Protein AF-A0A1W9W8K6-F1 (afdb_monomer_lite)

Sequence (569 aa):
MRILWIDDDYDEQKEQDWFGNIREQHEVQSVTDFEDAYQTISNQLEQYDLIVIDINLYKEGGENELVEPLAKQFGISPKEYLEEGGFHLYLKLLAQGFDTDRIVFLTGNVDTKDDTADMIREMTTAMTTGDNDRYTVLYKALRTKMLPEQQQTFDYLVIKVAKKTQISEFLAQWHQEREASAGKVAEEAEEIETVIKNSQLDDDKQEKMLAFLKECKQPVEPLGNDIHNIYNRFEKRFREARLIPPKAIKKSPVEVANELQKWLRQFCERRDGNKLLYEYLTLRRGILNLVRDMADSRIQITNDFHDLDKNTFLNGIVWLLRDFSLPETKYNDVYFALCDYLSKPYERFGRELDKDEERHFKLPLVRLRNWISHGLIEGSQTHFSAQEACFTFLIAMKSMFNQEMYGQHNELKRLYPQESPRHQDILENLVGMYQHQYRHQYANPLEVIHWKTQKDNNPKKENGEKYQYWKDENYLMHFYAAYLFSATRQINPHDRSGTEQKYPRRVTSDKFNPFIQVCYYHELKDTPFNGIAIQQLRQQLDYEQARRKFDCERRHNLLAKGRDTKPIN

Radius of gyration: 33.43 Å; chains: 1; bounding box: 99×42×109 Å

Structure (mmCIF, N/CA/C/O backbone):
data_AF-A0A1W9W8K6-F1
#
_entry.id   AF-A0A1W9W8K6-F1
#
loop_
_atom_site.group_PDB
_atom_site.id
_atom_site.type_symbol
_atom_site.label_atom_id
_atom_site.label_alt_id
_atom_site.label_comp_id
_atom_site.label_asym_id
_atom_site.label_entity_id
_atom_site.label_seq_id
_atom_site.pdbx_PDB_ins_code
_atom_site.Cartn_x
_atom_site.Cartn_y
_atom_site.Cartn_z
_atom_site.occupancy
_atom_site.B_iso_or_equiv
_atom_site.auth_seq_id
_atom_site.auth_comp_id
_atom_site.auth_asym_id
_atom_site.auth_atom_id
_atom_site.pdbx_PDB_model_num
ATOM 1 N N . MET A 1 1 ? -5.589 8.843 2.986 1.00 88.38 1 MET A N 1
ATOM 2 C CA . MET A 1 1 ? -6.153 7.780 3.834 1.00 88.38 1 MET A CA 1
ATOM 3 C C . MET A 1 1 ? -7.664 7.801 3.753 1.00 88.38 1 MET A C 1
ATOM 5 O O . MET A 1 1 ? -8.208 8.878 3.515 1.00 88.38 1 MET A O 1
ATOM 9 N N . ARG A 1 2 ? -8.295 6.640 3.926 1.00 92.50 2 ARG A N 1
ATOM 10 C CA . ARG A 1 2 ? -9.743 6.464 4.066 1.00 92.50 2 ARG A CA 1
ATOM 11 C C . ARG A 1 2 ? -10.076 5.998 5.473 1.00 92.50 2 ARG A C 1
ATOM 13 O O . ARG A 1 2 ? -9.433 5.074 5.973 1.00 92.50 2 ARG A O 1
ATOM 20 N N . ILE A 1 3 ? -11.048 6.648 6.091 1.00 95.75 3 ILE A N 1
ATOM 21 C CA . ILE A 1 3 ? -11.430 6.426 7.481 1.00 95.75 3 ILE A CA 1
ATOM 22 C C . ILE A 1 3 ? -12.872 5.931 7.501 1.00 95.75 3 ILE A C 1
ATOM 24 O O . ILE A 1 3 ? -13.753 6.627 7.003 1.00 95.75 3 ILE A O 1
ATOM 28 N N . LEU A 1 4 ? -13.108 4.753 8.076 1.00 97.38 4 LEU A N 1
ATOM 29 C CA . LEU A 1 4 ? -14.459 4.296 8.398 1.00 97.38 4 LEU A CA 1
ATOM 30 C C . LEU A 1 4 ? -14.807 4.789 9.800 1.00 97.38 4 LEU A C 1
ATOM 32 O O . LEU A 1 4 ? -14.122 4.435 10.759 1.00 97.38 4 LEU A O 1
ATOM 36 N N . TRP A 1 5 ? -15.847 5.602 9.920 1.00 97.19 5 TRP A N 1
ATOM 37 C CA . TRP A 1 5 ? -16.351 6.090 11.196 1.00 97.19 5 TRP A CA 1
ATOM 38 C C . TRP A 1 5 ? -17.706 5.454 11.496 1.00 97.19 5 TRP A C 1
ATOM 40 O O . TRP A 1 5 ? -18.657 5.629 10.746 1.00 97.19 5 TRP A O 1
ATOM 50 N N . ILE A 1 6 ? -17.782 4.695 12.582 1.00 96.31 6 ILE A N 1
ATOM 51 C CA . ILE A 1 6 ? -18.966 3.944 12.990 1.00 96.31 6 ILE A CA 1
ATOM 52 C C . ILE A 1 6 ? -19.491 4.587 14.269 1.00 96.31 6 ILE A C 1
ATOM 54 O O . ILE A 1 6 ? -18.824 4.508 15.298 1.00 96.31 6 ILE A O 1
ATOM 58 N N . ASP A 1 7 ? -20.629 5.269 14.196 1.00 93.50 7 ASP A N 1
ATOM 59 C CA . ASP A 1 7 ? -21.232 6.005 15.317 1.00 93.50 7 ASP A CA 1
ATOM 60 C C . ASP A 1 7 ? -22.736 6.147 15.055 1.00 93.50 7 ASP A C 1
ATOM 62 O O . ASP A 1 7 ? -23.144 6.611 13.990 1.00 93.50 7 ASP A O 1
ATOM 66 N N . ASP A 1 8 ? -23.555 5.703 16.004 1.00 88.94 8 ASP A N 1
ATOM 67 C CA . ASP A 1 8 ? -25.019 5.656 15.905 1.00 88.94 8 ASP A CA 1
ATOM 68 C C . ASP A 1 8 ? -25.684 7.046 15.963 1.00 88.94 8 ASP A C 1
ATOM 70 O O . ASP A 1 8 ? -26.831 7.223 15.525 1.00 88.94 8 ASP A O 1
ATOM 74 N N . ASP A 1 9 ? -24.930 8.036 16.439 1.00 87.38 9 ASP A N 1
ATOM 75 C CA . ASP A 1 9 ? -25.310 9.431 16.635 1.00 87.38 9 ASP A CA 1
ATOM 76 C C . ASP A 1 9 ? -24.505 10.356 15.702 1.00 87.38 9 ASP A C 1
ATOM 78 O O . ASP A 1 9 ? -23.805 11.277 16.126 1.00 87.38 9 ASP A O 1
ATOM 82 N N . TYR A 1 10 ? -24.523 10.072 14.399 1.00 88.25 10 TYR A N 1
ATOM 83 C CA . TYR A 1 10 ? -23.862 10.919 13.404 1.00 88.25 10 TYR A CA 1
ATOM 84 C C . TYR A 1 10 ? -24.581 12.256 13.207 1.00 88.25 10 TYR A C 1
ATOM 86 O O . TYR A 1 10 ? -25.787 12.304 12.949 1.00 88.25 10 TYR A O 1
ATOM 94 N N . ASP A 1 11 ? -23.794 13.328 13.171 1.00 88.88 11 ASP A N 1
ATOM 95 C CA . ASP A 1 11 ? -24.202 14.617 12.632 1.00 88.88 11 ASP A CA 1
ATOM 96 C C . ASP A 1 11 ? -23.017 15.320 11.932 1.00 88.88 11 ASP A C 1
ATOM 98 O O . ASP A 1 11 ? -21.846 15.101 12.261 1.00 88.88 11 ASP A O 1
ATOM 102 N N . GLU A 1 12 ? -23.311 16.161 10.934 1.00 89.06 12 GLU A N 1
ATOM 103 C CA . GLU A 1 12 ? -22.283 16.827 10.113 1.00 89.06 12 GLU A CA 1
ATOM 104 C C . GLU A 1 12 ? -21.393 17.791 10.918 1.00 89.06 12 GLU A C 1
ATOM 106 O O . GLU A 1 12 ? -20.226 18.006 10.560 1.00 89.06 12 GLU A O 1
ATOM 111 N N . GLN A 1 13 ? -21.931 18.385 11.991 1.00 89.12 13 GLN A N 1
ATOM 112 C CA . GLN A 1 13 ? -21.207 19.323 12.846 1.00 89.12 13 GLN A CA 1
ATOM 113 C C . GLN A 1 13 ? -20.210 18.573 13.735 1.00 89.12 13 GLN A C 1
ATOM 115 O O . GLN A 1 13 ? -19.057 18.980 13.832 1.00 89.12 13 GLN A O 1
ATOM 120 N N . LYS A 1 14 ? -20.606 17.435 14.303 1.00 89.81 14 LYS A N 1
ATOM 121 C CA . LYS A 1 14 ? -19.754 16.504 15.046 1.00 89.81 14 LYS A CA 1
ATOM 122 C C . LYS A 1 14 ? -18.637 15.970 14.169 1.00 89.81 14 LYS A C 1
ATOM 124 O O . LYS A 1 14 ? -17.489 15.967 14.605 1.00 89.81 14 LYS A O 1
ATOM 129 N N . GLU A 1 15 ? -18.919 15.617 12.913 1.00 90.94 15 GLU A N 1
ATOM 130 C CA . GLU A 1 15 ? -17.863 15.258 11.962 1.00 90.94 15 GLU A CA 1
ATOM 131 C C . GLU A 1 15 ? -16.852 16.402 11.783 1.00 90.94 15 GLU A C 1
ATOM 133 O O . GLU A 1 15 ? -15.638 16.191 11.838 1.00 90.94 15 GLU A O 1
ATOM 138 N N . GLN A 1 16 ? -17.346 17.630 11.582 1.00 90.06 16 GLN A N 1
ATOM 139 C CA . GLN A 1 16 ? -16.502 18.815 11.420 1.00 90.06 16 GLN A CA 1
ATOM 140 C C . GLN A 1 16 ? -15.646 19.071 12.663 1.00 90.06 16 GLN A C 1
ATOM 142 O O . GLN A 1 16 ? -14.444 19.304 12.541 1.00 90.06 16 GLN A O 1
ATOM 147 N N . ASP A 1 17 ? -16.246 19.009 13.845 1.00 89.06 17 ASP A N 1
ATOM 148 C CA . ASP A 1 17 ? -15.582 19.317 15.107 1.00 89.06 17 ASP A CA 1
ATOM 149 C C . ASP A 1 17 ? -14.544 18.246 15.464 1.00 89.06 17 ASP A C 1
ATOM 151 O O . ASP A 1 17 ? -13.448 18.557 15.937 1.00 89.06 17 ASP A O 1
ATOM 155 N N . TRP A 1 18 ? -14.859 16.973 15.212 1.00 91.56 18 TRP A N 1
ATOM 156 C CA . TRP A 1 18 ? -14.012 15.852 15.610 1.00 91.56 18 TRP A CA 1
ATOM 157 C C . TRP A 1 18 ? -12.870 15.617 14.627 1.00 91.56 18 TRP A C 1
ATOM 159 O O . TRP A 1 18 ? -11.722 15.484 15.054 1.00 91.56 18 TRP A O 1
ATOM 169 N N . PHE A 1 19 ? -13.141 15.616 13.320 1.00 92.00 19 PHE A N 1
ATOM 170 C CA . PHE A 1 19 ? -12.122 15.347 12.301 1.00 92.00 19 PHE A CA 1
ATOM 171 C C . PHE A 1 19 ? -11.396 16.619 11.838 1.00 92.00 19 PHE A C 1
ATOM 173 O O . PHE A 1 19 ? -10.235 16.543 11.420 1.00 92.00 19 PHE A O 1
ATOM 180 N N . GLY A 1 20 ? -12.022 17.795 11.944 1.00 89.25 20 GLY A N 1
ATOM 181 C CA . GLY A 1 20 ? -11.422 19.074 11.561 1.00 89.25 20 GLY A CA 1
ATOM 182 C C . GLY A 1 20 ? -10.872 19.051 10.133 1.00 89.25 20 GLY A C 1
ATOM 183 O O . GLY A 1 20 ? -11.456 18.455 9.234 1.00 89.25 20 GLY A O 1
ATOM 184 N N . ASN A 1 21 ? -9.685 19.625 9.927 1.00 88.38 21 ASN A N 1
ATOM 185 C CA . ASN A 1 21 ? -9.041 19.696 8.606 1.00 88.38 21 ASN A CA 1
ATOM 186 C C . ASN A 1 21 ? -8.711 18.321 7.992 1.00 88.38 21 ASN A C 1
ATOM 188 O O . ASN A 1 21 ? -8.380 18.242 6.810 1.00 88.38 21 ASN A O 1
ATOM 192 N N . ILE A 1 22 ? -8.761 17.230 8.768 1.00 88.69 22 ILE A N 1
ATOM 193 C CA . ILE A 1 22 ? -8.475 15.890 8.242 1.00 88.69 22 ILE A CA 1
ATOM 194 C C . ILE A 1 22 ? -9.532 15.498 7.215 1.00 88.69 22 ILE A C 1
ATOM 196 O O . ILE A 1 22 ? -9.160 14.966 6.174 1.00 88.69 22 ILE A O 1
ATOM 200 N N . ARG A 1 23 ? -10.809 15.832 7.437 1.00 87.56 23 ARG A N 1
ATOM 201 C CA . ARG A 1 23 ? -11.892 15.515 6.489 1.00 87.56 23 ARG A CA 1
ATOM 202 C C . ARG A 1 23 ? -11.775 16.263 5.156 1.00 87.56 23 ARG A C 1
ATOM 204 O O . ARG A 1 23 ? -12.322 15.839 4.149 1.00 87.56 23 ARG A O 1
ATOM 211 N N . GLU A 1 24 ? -11.056 17.387 5.132 1.00 85.12 24 GLU A N 1
ATOM 212 C CA . GLU A 1 24 ? -10.806 18.148 3.898 1.00 85.12 24 GLU A CA 1
ATOM 213 C C . GLU A 1 24 ? -9.737 17.480 3.021 1.00 85.12 24 GLU A C 1
ATOM 215 O O . GLU A 1 24 ? -9.697 17.672 1.807 1.00 85.12 24 GLU A O 1
ATOM 220 N N . GLN A 1 25 ? -8.846 16.702 3.640 1.00 83.88 25 GLN A N 1
ATOM 221 C CA . GLN A 1 25 ? -7.685 16.084 2.994 1.00 83.88 25 GLN A CA 1
ATOM 222 C C . GLN A 1 25 ? -7.845 14.564 2.817 1.00 83.88 25 GLN A C 1
ATOM 224 O O . GLN A 1 25 ? -7.173 13.951 1.981 1.00 83.88 25 GLN A O 1
ATOM 229 N N . HIS A 1 26 ? -8.722 13.951 3.610 1.00 88.06 26 HIS A N 1
ATOM 230 C CA . HIS A 1 26 ? -8.940 12.515 3.719 1.00 88.06 26 HIS A CA 1
ATOM 231 C C . HIS A 1 26 ? -10.430 12.202 3.656 1.00 88.06 26 HIS A C 1
ATOM 233 O O . HIS A 1 26 ? -11.263 12.986 4.089 1.00 88.06 26 HIS A O 1
ATOM 239 N N . GLU A 1 27 ? -10.752 11.032 3.123 1.00 90.44 27 GLU A N 1
ATOM 240 C CA . GLU A 1 27 ? -12.132 10.578 2.990 1.00 90.44 27 GLU A CA 1
ATOM 241 C C . GLU A 1 27 ? -12.575 9.946 4.311 1.00 90.44 27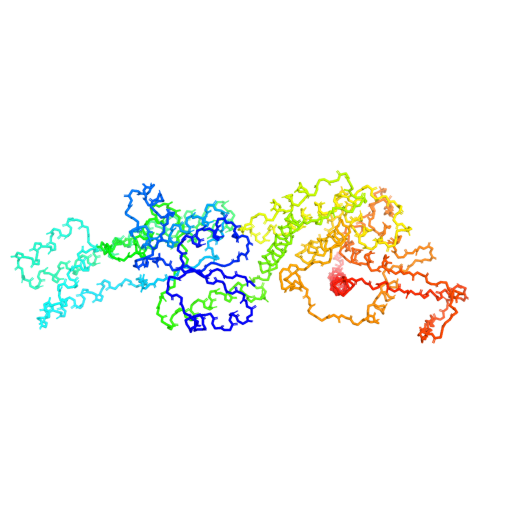 GLU A C 1
ATOM 243 O O . GLU A 1 27 ? -11.945 8.990 4.775 1.00 90.44 27 GLU A O 1
ATOM 248 N N . VAL A 1 28 ? -13.623 10.501 4.918 1.00 94.06 28 VAL A N 1
ATOM 249 C CA . VAL A 1 28 ? -14.294 9.951 6.098 1.00 94.06 28 VAL A CA 1
ATOM 250 C C . VAL A 1 28 ? -15.643 9.424 5.633 1.00 94.06 28 VAL A C 1
ATOM 252 O O . VAL A 1 28 ? -16.447 10.176 5.090 1.00 94.06 28 VAL A O 1
ATOM 255 N N . GLN A 1 29 ? -15.873 8.128 5.806 1.00 94.94 29 GLN A N 1
ATOM 256 C CA . GLN A 1 29 ? -17.155 7.500 5.525 1.00 94.94 29 GLN A CA 1
ATOM 257 C C . GLN A 1 29 ? -17.815 7.147 6.850 1.00 94.94 29 GLN A C 1
ATOM 259 O O . GLN A 1 29 ? -17.289 6.320 7.596 1.00 94.94 29 GLN A O 1
ATOM 264 N N . SER A 1 30 ? -18.948 7.781 7.140 1.00 94.88 30 SER A N 1
ATOM 265 C CA . SER A 1 30 ? -19.737 7.493 8.330 1.00 94.88 30 SER A CA 1
ATOM 266 C C . SER A 1 30 ? -20.734 6.362 8.083 1.00 94.88 30 SER A C 1
ATOM 268 O O . SER A 1 30 ? -21.343 6.259 7.017 1.00 94.88 30 SER A O 1
ATOM 270 N N . VAL A 1 31 ? -20.902 5.504 9.085 1.00 95.06 31 VAL A N 1
ATOM 271 C CA . VAL A 1 31 ? -21.909 4.445 9.129 1.00 95.06 31 VAL A CA 1
ATOM 272 C C . VAL A 1 31 ? -22.593 4.506 10.488 1.00 95.06 31 VAL A C 1
ATOM 274 O O . VAL A 1 31 ? -21.926 4.514 11.520 1.00 95.06 31 VAL A O 1
ATOM 277 N N . THR A 1 32 ? -23.923 4.579 10.477 1.00 92.44 32 THR A N 1
ATOM 278 C CA . THR A 1 32 ? -24.730 4.845 11.686 1.00 92.44 32 THR A CA 1
ATOM 279 C C . THR A 1 32 ? -25.491 3.639 12.204 1.00 92.44 32 THR A C 1
ATOM 281 O O . THR A 1 32 ? -26.097 3.697 13.270 1.00 92.44 32 THR A O 1
ATOM 284 N N . ASP A 1 33 ? -25.465 2.550 11.447 1.00 91.31 33 ASP A N 1
ATOM 285 C CA . ASP A 1 33 ? -26.173 1.325 11.762 1.00 91.31 33 ASP A CA 1
ATOM 286 C C . ASP A 1 33 ? -25.186 0.163 11.919 1.00 91.31 33 ASP A C 1
ATOM 288 O O . ASP A 1 33 ? -24.175 0.071 11.212 1.00 91.31 33 ASP A O 1
ATOM 292 N N . PHE A 1 34 ? -25.460 -0.714 12.885 1.00 92.69 34 PHE A N 1
ATOM 293 C CA . PHE A 1 34 ? -24.588 -1.844 13.185 1.00 92.69 34 PHE A CA 1
ATOM 294 C C . PHE A 1 34 ? -24.519 -2.837 12.021 1.00 92.69 34 PHE A C 1
ATOM 296 O O . PHE A 1 34 ? -23.440 -3.353 11.719 1.00 92.69 34 PHE A O 1
ATOM 303 N N . GLU A 1 35 ? -25.646 -3.137 11.381 1.00 92.31 35 GLU A N 1
ATOM 304 C CA . GLU A 1 35 ? -25.723 -4.101 10.292 1.00 92.31 35 GLU A CA 1
ATOM 305 C C . GLU A 1 35 ? -25.012 -3.569 9.043 1.00 92.31 35 GLU A C 1
ATOM 307 O O . GLU A 1 35 ? -24.180 -4.283 8.472 1.00 92.31 35 GLU A O 1
ATOM 312 N N . ASP A 1 36 ? -25.198 -2.293 8.708 1.00 93.19 36 ASP A N 1
ATOM 313 C CA . ASP A 1 36 ? -24.427 -1.634 7.647 1.00 93.19 36 ASP A CA 1
ATOM 314 C C . ASP A 1 36 ? -22.920 -1.663 7.940 1.00 93.19 36 ASP A C 1
ATOM 316 O O . ASP A 1 36 ? -22.104 -1.959 7.058 1.00 93.19 36 ASP A O 1
ATOM 320 N N . ALA A 1 37 ? -22.524 -1.410 9.190 1.00 95.50 37 ALA A N 1
ATOM 321 C CA . ALA A 1 37 ? -21.127 -1.462 9.606 1.00 95.50 37 ALA A CA 1
ATOM 322 C C . ALA A 1 37 ? -20.562 -2.886 9.504 1.00 95.50 37 ALA A C 1
ATOM 324 O O . ALA A 1 37 ? -19.455 -3.094 8.995 1.00 95.50 37 ALA A O 1
ATOM 325 N N . TYR A 1 38 ? -21.338 -3.885 9.928 1.00 95.06 38 TYR A N 1
ATOM 326 C CA . TYR A 1 38 ? -20.984 -5.297 9.831 1.00 95.06 38 TYR A CA 1
ATOM 327 C C . TYR A 1 38 ? -20.800 -5.734 8.374 1.00 95.06 38 TYR A C 1
ATOM 329 O O . TYR A 1 38 ? -19.828 -6.428 8.051 1.00 95.06 38 TYR A O 1
ATOM 337 N N . GLN A 1 39 ? -21.707 -5.330 7.482 1.00 94.69 39 GLN A N 1
ATOM 338 C CA . GLN A 1 39 ? -21.630 -5.627 6.053 1.00 94.69 39 GLN A CA 1
ATOM 339 C C . GLN A 1 39 ? -20.452 -4.903 5.395 1.00 94.69 39 GLN A C 1
ATOM 341 O O . GLN A 1 39 ? -19.698 -5.524 4.643 1.00 94.69 39 GLN A O 1
ATOM 346 N N . THR A 1 40 ? -20.235 -3.631 5.731 1.00 95.62 40 THR A N 1
ATOM 347 C CA . THR A 1 40 ? -19.101 -2.835 5.244 1.00 95.62 40 THR A CA 1
ATOM 348 C C . THR A 1 40 ? -17.773 -3.487 5.625 1.00 95.62 40 THR A C 1
ATOM 350 O O . THR A 1 40 ? -16.933 -3.733 4.761 1.00 95.62 40 THR A O 1
ATOM 353 N N . ILE A 1 41 ? -17.603 -3.872 6.894 1.00 95.81 41 ILE A N 1
ATOM 354 C CA . ILE A 1 41 ? -16.413 -4.599 7.356 1.00 95.81 41 ILE A CA 1
ATOM 355 C C . ILE A 1 41 ? -16.318 -5.981 6.699 1.00 95.81 41 ILE A C 1
ATOM 357 O O . ILE A 1 41 ? -15.223 -6.465 6.446 1.00 95.81 41 ILE A O 1
ATOM 361 N N . SER A 1 42 ? -17.430 -6.659 6.424 1.00 93.69 42 SER A N 1
ATOM 362 C CA . SER A 1 42 ? -17.387 -7.997 5.818 1.00 93.69 42 SER A CA 1
ATOM 363 C C . SER A 1 42 ? -17.008 -7.980 4.336 1.00 93.69 42 SER A C 1
ATOM 365 O O . SER A 1 42 ? -16.415 -8.947 3.865 1.00 93.69 42 SER A O 1
ATOM 367 N N . ASN A 1 43 ? -17.347 -6.909 3.615 1.00 91.38 43 ASN A N 1
ATOM 368 C CA . ASN A 1 43 ? -17.314 -6.896 2.151 1.00 91.38 43 ASN A CA 1
ATOM 369 C C . ASN A 1 43 ? -16.367 -5.852 1.546 1.00 91.38 43 ASN A C 1
ATOM 371 O O . ASN A 1 43 ? -16.096 -5.919 0.350 1.00 91.38 43 ASN A O 1
ATOM 375 N N . GLN A 1 44 ? -15.948 -4.849 2.320 1.00 91.44 44 GLN A N 1
ATOM 376 C CA . GLN A 1 44 ? -15.238 -3.670 1.812 1.00 91.44 44 GLN A CA 1
ATOM 377 C C . GLN A 1 44 ? -14.102 -3.213 2.736 1.00 91.44 44 GLN A C 1
ATOM 379 O O . GLN A 1 44 ? -13.625 -2.084 2.617 1.00 91.44 44 GLN A O 1
ATOM 384 N N . LEU A 1 45 ? -13.651 -4.055 3.672 1.00 92.69 45 LEU A N 1
ATOM 385 C CA . LEU A 1 45 ? -12.631 -3.673 4.653 1.00 92.69 45 LEU A CA 1
ATOM 386 C C . LEU A 1 45 ? -11.335 -3.183 3.998 1.00 92.69 45 LEU A C 1
ATOM 388 O O . LEU A 1 45 ? -10.672 -2.285 4.511 1.00 92.69 45 LEU A O 1
ATOM 392 N N . GLU A 1 46 ? -10.982 -3.734 2.837 1.00 88.88 46 GLU A N 1
ATOM 393 C CA . GLU A 1 46 ? -9.802 -3.348 2.069 1.00 88.88 46 GLU A CA 1
ATOM 394 C C . GLU A 1 46 ? -9.800 -1.893 1.590 1.00 88.88 46 GLU A C 1
ATOM 396 O O . GLU A 1 46 ? -8.739 -1.381 1.226 1.00 88.88 46 GLU A O 1
ATOM 401 N N . GLN A 1 47 ? -10.957 -1.227 1.613 1.00 89.62 47 GLN A N 1
ATOM 402 C CA . GLN A 1 47 ? -11.092 0.173 1.233 1.00 89.62 47 GLN A CA 1
ATOM 403 C C . GLN A 1 47 ? -10.666 1.142 2.334 1.00 89.62 47 GLN A C 1
ATOM 405 O O . GLN A 1 47 ? -10.436 2.310 2.029 1.00 89.62 47 GLN A O 1
ATOM 410 N N . TYR A 1 48 ? -10.540 0.691 3.580 1.00 93.62 48 TYR A N 1
ATOM 411 C CA . TYR A 1 48 ? -10.289 1.567 4.720 1.00 93.62 48 TYR A CA 1
ATOM 412 C C . TYR A 1 48 ? -8.892 1.355 5.298 1.00 93.62 48 TYR A C 1
ATOM 414 O O . TYR A 1 48 ? -8.378 0.238 5.372 1.00 93.62 48 TYR A O 1
ATOM 422 N N . ASP A 1 49 ? -8.276 2.454 5.725 1.00 93.94 49 ASP A N 1
ATOM 423 C CA . ASP A 1 49 ? -6.956 2.444 6.357 1.00 93.94 49 ASP A CA 1
ATOM 424 C C . ASP A 1 49 ? -7.043 2.520 7.871 1.00 93.94 49 ASP A C 1
ATOM 426 O O . ASP A 1 49 ? -6.163 1.999 8.554 1.00 93.94 49 ASP A O 1
ATOM 430 N N . LEU A 1 50 ? -8.074 3.211 8.361 1.00 95.88 50 LEU A N 1
ATOM 431 C CA . LEU A 1 50 ? -8.288 3.569 9.754 1.00 95.88 50 LEU A CA 1
ATOM 432 C C . LEU A 1 50 ? -9.761 3.354 10.089 1.00 95.88 50 LEU A C 1
ATOM 434 O O . LEU A 1 50 ? -10.627 3.685 9.275 1.00 95.88 50 LEU A O 1
ATOM 438 N N . ILE A 1 51 ? -10.037 2.847 11.288 1.00 97.31 51 ILE A N 1
ATOM 439 C CA . ILE A 1 51 ? -11.401 2.632 11.771 1.00 97.31 51 ILE A CA 1
ATOM 440 C C . ILE A 1 51 ? -11.595 3.383 13.090 1.00 97.31 51 ILE A C 1
ATOM 442 O O . ILE A 1 51 ? -10.811 3.228 14.026 1.00 97.31 51 ILE A O 1
ATOM 446 N N . VAL A 1 52 ? -12.648 4.189 13.163 1.00 96.50 52 VAL A N 1
ATOM 447 C CA . VAL A 1 52 ? -13.094 4.899 14.365 1.00 96.50 52 VAL A CA 1
ATOM 448 C C . VAL A 1 52 ? -14.439 4.306 14.759 1.00 96.50 52 VAL A C 1
ATOM 450 O O . VAL A 1 52 ? -15.359 4.323 13.948 1.00 96.50 52 VAL A O 1
ATOM 453 N N . ILE A 1 53 ? -14.559 3.762 15.968 1.00 95.31 53 ILE A N 1
ATOM 454 C CA . ILE A 1 53 ? -15.740 2.996 16.386 1.00 95.31 53 ILE A CA 1
ATOM 455 C C . ILE A 1 53 ? -16.290 3.558 17.686 1.00 95.31 53 ILE A C 1
ATOM 457 O O . ILE A 1 53 ? -15.572 3.622 18.684 1.00 95.31 53 ILE A O 1
ATOM 461 N N . ASP A 1 54 ? -17.564 3.921 17.702 1.00 92.25 54 ASP A N 1
ATOM 462 C CA . ASP A 1 54 ? -18.294 4.051 18.949 1.00 92.25 54 ASP A CA 1
ATOM 463 C C . ASP A 1 54 ? -18.570 2.679 19.556 1.00 92.25 54 ASP A C 1
ATOM 465 O O . ASP A 1 54 ? -18.970 1.728 18.885 1.00 92.25 54 ASP A O 1
ATOM 469 N N . ILE A 1 55 ? -18.327 2.573 20.854 1.00 86.06 55 ILE A N 1
ATOM 470 C CA . ILE A 1 55 ? -18.465 1.318 21.576 1.00 86.06 55 ILE A CA 1
ATOM 471 C C . ILE A 1 55 ? -19.931 0.894 21.676 1.00 86.06 55 ILE A C 1
ATOM 473 O O . ILE A 1 55 ? -20.239 -0.283 21.473 1.00 86.06 55 ILE A O 1
ATOM 477 N N . ASN A 1 56 ? -20.805 1.843 22.002 1.00 88.62 56 ASN A N 1
ATOM 478 C CA . ASN A 1 56 ? -22.235 1.609 22.112 1.00 88.62 56 ASN A CA 1
ATOM 479 C C . ASN A 1 56 ? -22.885 1.986 20.782 1.00 88.62 56 ASN A C 1
ATOM 481 O O . ASN A 1 56 ? -22.786 3.131 20.378 1.00 88.62 56 ASN A O 1
ATOM 485 N N . LEU A 1 57 ? -23.521 1.029 20.111 1.00 89.31 57 LEU A N 1
ATOM 486 C CA . LEU A 1 57 ? -24.216 1.254 18.839 1.00 89.31 57 LEU A CA 1
ATOM 487 C C . LEU A 1 57 ? -25.724 1.000 18.978 1.00 89.31 57 LEU A C 1
ATOM 489 O O . LEU A 1 57 ? -26.412 0.700 18.001 1.00 89.31 57 LEU A O 1
ATOM 493 N N . TYR A 1 58 ? -26.244 1.032 20.207 1.00 87.12 58 TYR A N 1
ATOM 494 C CA . TYR A 1 58 ? -27.655 0.810 20.469 1.00 87.12 58 TYR A CA 1
ATOM 495 C C . TYR A 1 58 ? -28.492 2.038 20.124 1.00 87.12 58 TYR A C 1
ATOM 497 O O . TYR A 1 58 ? -28.444 3.063 20.800 1.00 87.12 58 TYR A O 1
ATOM 505 N N . LYS A 1 59 ? -29.401 1.844 19.167 1.00 82.94 59 LYS A N 1
ATOM 506 C CA . LYS A 1 59 ? -30.427 2.815 18.801 1.00 82.94 59 LYS A CA 1
ATOM 507 C C . LYS A 1 59 ? -31.819 2.264 19.079 1.00 82.94 59 LYS A C 1
ATOM 509 O O . LYS A 1 59 ? -32.203 1.206 18.578 1.00 82.94 59 LYS A O 1
ATOM 514 N N . GLU A 1 60 ? -32.594 2.986 19.884 1.00 74.75 60 GLU A N 1
ATOM 515 C CA . GLU A 1 60 ? -33.963 2.587 20.209 1.00 74.75 60 GLU A CA 1
ATOM 516 C C . GLU A 1 60 ? -34.841 2.586 18.945 1.00 74.75 60 GLU A C 1
ATOM 518 O O . GLU A 1 60 ? -34.891 3.570 18.208 1.00 74.75 60 GLU A O 1
ATOM 523 N N . GLY A 1 61 ? -35.523 1.465 18.686 1.00 67.56 61 GLY A N 1
ATOM 524 C CA . GLY A 1 61 ? -36.380 1.295 17.508 1.00 67.56 61 GLY A CA 1
ATOM 525 C C . GLY A 1 61 ? -35.650 0.972 16.197 1.00 67.56 61 GLY A C 1
ATOM 526 O O . GLY A 1 61 ? -36.293 0.997 15.152 1.00 67.56 61 GLY A O 1
ATOM 527 N N . GLY A 1 62 ? -34.345 0.671 16.225 1.00 66.19 62 GLY A N 1
ATOM 528 C CA . GLY A 1 62 ? -33.613 0.202 15.044 1.00 66.19 62 GLY A CA 1
ATOM 529 C C . GLY A 1 62 ? -33.974 -1.240 14.671 1.00 66.19 62 GLY A C 1
ATOM 530 O O . GLY A 1 62 ? -33.846 -2.146 15.497 1.00 66.19 62 GLY A O 1
ATOM 531 N N . GLU A 1 63 ? -34.402 -1.466 13.429 1.00 64.19 63 GLU A N 1
ATOM 532 C CA . GLU A 1 63 ? -34.565 -2.811 12.867 1.00 64.19 63 GLU A CA 1
ATOM 533 C C . GLU A 1 63 ? -33.184 -3.366 12.495 1.00 64.19 63 GLU A C 1
ATOM 535 O O . GLU A 1 63 ? -32.483 -2.775 11.685 1.00 64.19 63 GLU A O 1
ATOM 540 N N . ASN A 1 64 ? -3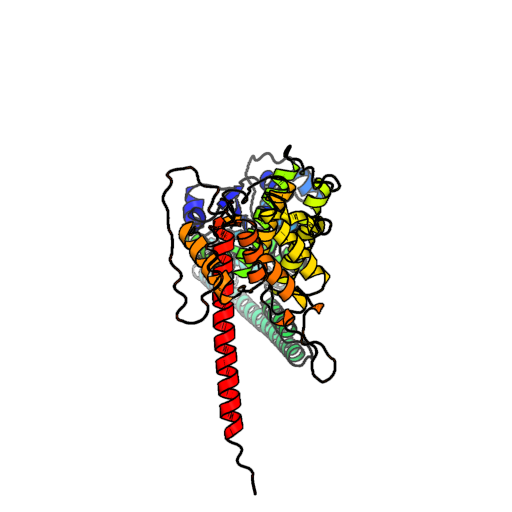2.782 -4.480 13.110 1.00 75.38 64 ASN A N 1
ATOM 541 C CA . ASN A 1 64 ? -31.500 -5.133 12.845 1.00 75.38 64 ASN A CA 1
ATOM 542 C C . ASN A 1 64 ? -31.712 -6.647 12.703 1.00 75.38 64 ASN A C 1
ATOM 544 O O . ASN A 1 64 ? -31.645 -7.393 13.687 1.00 75.38 64 ASN A O 1
ATOM 548 N N . GLU A 1 65 ? -31.984 -7.110 11.484 1.00 83.75 65 GLU A N 1
ATOM 549 C CA . GLU A 1 65 ? -32.297 -8.519 11.214 1.00 83.75 65 GLU A CA 1
ATOM 550 C C . GLU A 1 65 ? -31.098 -9.435 11.506 1.00 83.75 65 GLU A C 1
ATOM 552 O O . GLU A 1 65 ? -31.272 -10.570 11.961 1.00 83.75 65 GLU A O 1
ATOM 557 N N . LEU A 1 66 ? -29.868 -8.939 11.318 1.00 87.25 66 LEU A N 1
ATOM 558 C CA . LEU A 1 66 ? -28.653 -9.700 11.629 1.00 87.25 66 LEU A CA 1
ATOM 559 C C . LEU A 1 66 ? -28.329 -9.775 13.124 1.00 87.25 66 LEU A C 1
ATOM 561 O O . LEU A 1 66 ? -27.610 -10.687 13.543 1.00 87.25 66 LEU A O 1
ATOM 565 N N . VAL A 1 67 ? -28.836 -8.859 13.950 1.00 89.00 67 VAL A N 1
ATOM 566 C CA . VAL A 1 67 ? -28.449 -8.794 15.368 1.00 89.00 67 VAL A CA 1
ATOM 567 C C . VAL A 1 67 ? -29.040 -9.949 16.163 1.00 89.00 67 VAL A C 1
ATOM 569 O O . VAL A 1 67 ? -28.334 -10.533 16.979 1.00 89.00 67 VAL A O 1
ATOM 572 N N . GLU A 1 68 ? -30.293 -10.335 15.925 1.00 89.06 68 GLU A N 1
ATOM 573 C CA . GLU A 1 68 ? -30.914 -11.455 16.642 1.00 89.06 68 GLU A CA 1
ATOM 574 C C . GLU A 1 68 ? -30.127 -12.777 16.537 1.00 89.06 68 GLU A C 1
ATOM 576 O O . GLU A 1 68 ? -29.807 -13.369 17.579 1.00 89.06 68 GLU A O 1
ATOM 581 N N . PRO A 1 69 ? -29.776 -13.275 15.330 1.00 91.00 69 PRO A N 1
ATOM 582 C CA . PRO A 1 69 ? -29.013 -14.509 15.213 1.00 91.00 69 PRO A CA 1
ATOM 583 C C . PRO A 1 69 ? -27.599 -14.373 15.783 1.00 91.00 69 PRO A C 1
ATOM 585 O O . PRO A 1 69 ? -27.089 -15.353 16.329 1.00 91.00 69 PRO A O 1
ATOM 588 N N . LEU A 1 70 ? -26.973 -13.194 15.698 1.00 89.25 70 LEU A N 1
ATOM 589 C CA . LEU A 1 70 ? -25.652 -12.946 16.278 1.00 89.25 70 LEU A CA 1
ATOM 590 C C . LEU A 1 70 ? -25.706 -12.931 17.809 1.00 89.25 70 LEU A C 1
ATOM 592 O O . LEU A 1 70 ? -24.987 -13.699 18.441 1.00 89.25 70 LEU A O 1
ATOM 596 N N . ALA A 1 71 ? -26.605 -12.158 18.416 1.00 88.75 71 ALA A N 1
ATOM 597 C CA . ALA A 1 71 ? -26.784 -12.073 19.866 1.00 88.75 71 ALA A CA 1
ATOM 598 C C . ALA A 1 71 ? -27.048 -13.449 20.494 1.00 88.75 71 ALA A C 1
ATOM 600 O O . ALA A 1 71 ? -26.453 -13.812 21.514 1.00 88.75 71 ALA A O 1
ATOM 601 N N . LYS A 1 72 ? -27.847 -14.281 19.812 1.00 90.19 72 LYS A N 1
ATOM 602 C CA . LYS A 1 72 ? -28.109 -15.666 20.215 1.00 90.19 72 LYS A CA 1
ATOM 603 C C . LYS A 1 72 ? -26.844 -16.531 20.275 1.00 90.19 72 LYS A C 1
ATOM 605 O O . LYS A 1 72 ? -26.763 -17.388 21.152 1.00 90.19 72 LYS A O 1
ATOM 610 N N . GLN A 1 73 ? -25.857 -16.320 19.397 1.00 88.62 73 GLN A N 1
ATOM 611 C CA . GLN A 1 73 ? -24.575 -17.048 19.447 1.00 88.62 73 GLN A CA 1
ATOM 612 C C . GLN A 1 73 ? -23.774 -16.722 20.711 1.00 88.62 73 GLN A C 1
ATOM 614 O O . GLN A 1 73 ? -23.060 -17.582 21.220 1.00 88.62 73 GLN A O 1
ATOM 619 N N . PHE A 1 74 ? -23.923 -15.503 21.232 1.00 83.12 74 PHE A N 1
ATOM 620 C CA . PHE A 1 74 ? -23.271 -15.049 22.461 1.00 83.12 74 PHE A CA 1
ATOM 621 C C . PHE A 1 74 ? -24.125 -15.280 23.717 1.00 83.12 74 PHE A C 1
ATOM 623 O O . PHE A 1 74 ? -23.648 -15.047 24.825 1.00 83.12 74 PHE A O 1
ATOM 630 N N . GLY A 1 75 ? -25.366 -15.759 23.567 1.00 86.50 75 GLY A N 1
ATOM 631 C CA . GLY A 1 75 ? -26.279 -16.006 24.684 1.00 86.50 75 GLY A CA 1
ATOM 632 C C . GLY A 1 75 ? -26.745 -14.734 25.398 1.00 86.50 75 GLY A C 1
ATOM 633 O O . GLY A 1 75 ? -27.080 -14.804 26.579 1.00 86.50 75 GLY A O 1
ATOM 634 N N . ILE A 1 76 ? -26.752 -13.593 24.703 1.00 86.75 76 ILE A N 1
ATOM 635 C CA . ILE A 1 76 ? -27.180 -12.287 25.229 1.00 86.75 76 ILE A CA 1
ATOM 636 C C . ILE A 1 76 ? -28.374 -11.744 24.439 1.00 86.75 76 ILE A C 1
ATOM 638 O O . ILE A 1 76 ? -28.714 -12.260 23.371 1.00 86.75 76 ILE A O 1
ATOM 642 N N . SER A 1 77 ? -29.046 -10.723 24.972 1.00 89.12 77 SER A N 1
ATOM 643 C CA . SER A 1 77 ? -30.158 -10.078 24.268 1.00 89.12 77 SER A CA 1
ATOM 644 C C . SER A 1 77 ? -29.670 -9.204 23.096 1.00 89.12 77 SER A C 1
ATOM 646 O O . SER A 1 77 ? -28.551 -8.695 23.144 1.00 89.12 77 SER A O 1
ATOM 648 N N . PRO A 1 78 ? -30.498 -8.964 22.057 1.00 88.94 78 PRO A N 1
ATOM 649 C CA . PRO A 1 78 ? -30.167 -8.048 20.955 1.00 88.94 78 PRO A CA 1
ATOM 650 C C . PRO A 1 78 ? -29.760 -6.646 21.419 1.00 88.94 78 PRO A C 1
ATOM 652 O O . PRO A 1 78 ? -28.827 -6.054 20.886 1.00 88.94 78 PRO A O 1
ATOM 655 N N . LYS A 1 79 ? -30.432 -6.137 22.457 1.00 88.69 79 LYS A N 1
ATOM 656 C CA . LYS A 1 79 ? -30.107 -4.848 23.066 1.00 88.69 79 LYS A CA 1
ATOM 657 C C . LYS A 1 79 ? -28.709 -4.855 23.683 1.00 88.69 79 LYS A C 1
ATOM 659 O O . LYS A 1 79 ? -27.910 -3.996 23.340 1.00 88.69 79 LYS A O 1
ATOM 664 N N . GLU A 1 80 ? -28.406 -5.831 24.540 1.00 84.62 80 GLU A N 1
ATOM 665 C CA . GLU A 1 80 ? -27.070 -5.962 25.143 1.00 84.62 80 GLU A CA 1
ATOM 666 C C . GLU A 1 80 ? -25.988 -6.157 24.075 1.00 84.62 80 GLU A C 1
ATOM 668 O O . GLU A 1 80 ? -24.884 -5.652 24.224 1.00 84.62 80 GLU A O 1
ATOM 673 N N . TYR A 1 81 ? -26.303 -6.862 22.985 1.00 88.94 81 TYR A N 1
ATOM 674 C CA . TYR A 1 81 ? -25.388 -7.046 21.862 1.00 88.94 81 TYR A CA 1
ATOM 675 C C . TYR A 1 81 ? -25.068 -5.725 21.148 1.00 88.94 81 TYR A C 1
ATOM 677 O O . TYR A 1 81 ? -23.917 -5.485 20.803 1.00 88.94 81 TYR A O 1
ATOM 685 N N . LEU A 1 82 ? -26.063 -4.855 20.945 1.00 89.12 82 LEU A N 1
ATOM 686 C CA . LEU A 1 82 ? -25.878 -3.537 20.325 1.00 89.12 82 LEU A CA 1
ATOM 687 C C . LEU A 1 82 ? -25.229 -2.515 21.264 1.00 89.12 82 LEU A C 1
ATOM 689 O O . LEU A 1 82 ? -24.384 -1.737 20.823 1.00 89.12 82 LEU A O 1
ATOM 693 N N . GLU A 1 83 ? -25.547 -2.564 22.560 1.00 86.88 83 GLU A N 1
ATOM 694 C CA . GLU A 1 83 ? -24.796 -1.834 23.592 1.00 86.88 83 GLU A CA 1
ATOM 695 C C . GLU A 1 83 ? -23.317 -2.235 23.577 1.00 86.88 83 GLU A C 1
ATOM 697 O O . GLU A 1 83 ? -22.443 -1.439 23.921 1.00 86.88 83 GLU A O 1
ATOM 702 N N . GLU A 1 84 ? -23.046 -3.464 23.127 1.00 86.06 84 GLU A N 1
ATOM 703 C CA . GLU A 1 84 ? -21.718 -4.006 22.917 1.00 86.06 84 GLU A CA 1
ATOM 704 C C . GLU A 1 84 ? -21.229 -3.992 21.448 1.00 86.06 84 GLU A C 1
ATOM 706 O O . GLU A 1 84 ? -20.208 -4.606 21.113 1.00 86.06 84 GLU A O 1
ATOM 711 N N . GLY A 1 85 ? -21.932 -3.292 20.555 1.00 88.81 85 GLY A N 1
ATOM 712 C CA . GLY A 1 85 ? -21.768 -3.420 19.108 1.00 88.81 85 GLY A CA 1
ATOM 713 C C . GLY A 1 85 ? -20.343 -3.143 18.629 1.00 88.81 85 GLY A C 1
ATOM 714 O O . GLY A 1 85 ? -19.781 -3.936 17.866 1.00 88.81 85 GLY A O 1
ATOM 715 N N . GLY A 1 86 ? -19.707 -2.082 19.134 1.00 90.06 86 GLY A N 1
ATOM 716 C CA . GLY A 1 86 ? -18.351 -1.705 18.727 1.00 90.06 86 GLY A CA 1
ATOM 717 C C . GLY A 1 86 ? -17.302 -2.788 19.009 1.00 90.06 86 GLY A C 1
ATOM 718 O O . GLY A 1 86 ? -16.379 -2.997 18.219 1.00 90.06 86 GLY A O 1
ATOM 719 N N . PHE A 1 87 ? -17.474 -3.564 20.080 1.00 87.50 87 PHE A N 1
ATOM 720 C CA . PHE A 1 87 ? -16.603 -4.701 20.388 1.00 87.50 87 PHE A CA 1
ATOM 721 C C . PHE A 1 87 ? -16.796 -5.867 19.430 1.00 87.50 87 PHE A C 1
ATOM 723 O O . PHE A 1 87 ? -15.819 -6.478 18.994 1.00 87.50 87 PHE A O 1
ATOM 730 N N . HIS A 1 88 ? -18.039 -6.183 19.077 1.00 89.94 88 HIS A N 1
ATOM 731 C CA . HIS A 1 88 ? -18.312 -7.254 18.125 1.00 89.94 88 HIS A CA 1
ATOM 732 C C . HIS A 1 88 ? -17.746 -6.925 16.738 1.00 89.94 88 HIS A C 1
ATOM 734 O O . HIS A 1 88 ? -17.149 -7.795 16.095 1.00 89.94 88 HIS A O 1
ATOM 740 N N . LEU A 1 89 ? -17.838 -5.660 16.316 1.00 94.00 89 LEU A N 1
ATOM 741 C CA . LEU A 1 89 ? -17.185 -5.177 15.097 1.00 94.00 89 LEU A CA 1
ATOM 742 C C . LEU A 1 89 ? -15.657 -5.248 15.205 1.00 94.00 89 LEU A C 1
ATOM 744 O O . LEU A 1 89 ? -14.997 -5.690 14.265 1.00 94.00 89 LEU A O 1
ATOM 748 N N . TYR A 1 90 ? -15.080 -4.913 16.360 1.00 92.06 90 TYR A N 1
ATOM 749 C CA . TYR A 1 90 ? -13.642 -5.060 16.589 1.00 92.06 90 TYR A CA 1
ATOM 750 C C . TYR A 1 90 ? -13.159 -6.512 16.484 1.00 92.06 90 TYR A C 1
ATOM 752 O O . TYR A 1 90 ? -12.166 -6.784 15.812 1.00 92.06 90 TYR A O 1
ATOM 760 N N . LEU A 1 91 ? -13.881 -7.475 17.067 1.00 89.69 91 LEU A N 1
ATOM 761 C CA . LEU A 1 91 ? -13.547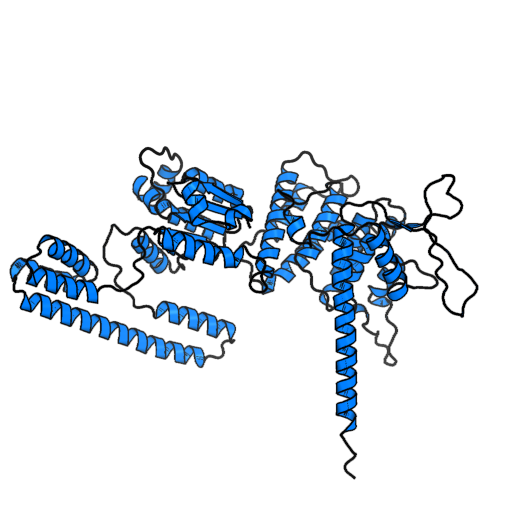 -8.895 16.909 1.00 89.69 91 LEU A CA 1
ATOM 762 C C . LEU A 1 91 ? -13.601 -9.333 15.440 1.00 89.69 91 LEU A C 1
ATOM 764 O O . LEU A 1 91 ? -12.772 -10.131 15.000 1.00 89.69 91 LEU A O 1
ATOM 768 N N . LYS A 1 92 ? -14.548 -8.797 14.662 1.00 92.25 92 LYS A N 1
ATOM 769 C CA . LYS A 1 92 ? -14.628 -9.044 13.219 1.00 92.25 92 LYS A CA 1
ATOM 770 C C . LYS A 1 92 ? -13.413 -8.469 12.482 1.00 92.25 92 LYS A C 1
ATOM 772 O O . LYS A 1 92 ? -12.867 -9.157 11.622 1.00 92.25 92 LYS A O 1
ATOM 777 N N . LEU A 1 93 ? -12.976 -7.256 12.826 1.00 94.19 93 LEU A N 1
ATOM 778 C CA . LEU A 1 93 ? -11.771 -6.628 12.270 1.00 94.19 93 LEU A CA 1
ATOM 779 C C . LEU A 1 93 ? -10.517 -7.457 12.572 1.00 94.19 93 LEU A C 1
ATOM 781 O O . LEU A 1 93 ? -9.748 -7.761 11.659 1.00 94.19 93 LEU A O 1
ATOM 785 N N . LEU A 1 94 ? -10.363 -7.908 13.821 1.00 90.50 94 LEU A N 1
ATOM 786 C CA . LEU A 1 94 ? -9.281 -8.806 14.230 1.00 90.50 94 LEU A CA 1
ATOM 787 C C . LEU A 1 94 ? -9.290 -10.121 13.448 1.00 90.50 94 LEU A C 1
ATOM 789 O O . LEU A 1 94 ? -8.251 -10.560 12.960 1.00 90.50 94 LEU A O 1
ATOM 793 N N . ALA A 1 95 ? -10.459 -10.745 13.293 1.00 90.38 95 ALA A N 1
ATOM 794 C CA . ALA A 1 95 ? -10.596 -11.998 12.553 1.00 90.38 95 ALA A CA 1
ATOM 795 C C . ALA A 1 95 ? -10.212 -11.858 11.068 1.00 90.38 95 ALA A C 1
ATOM 797 O O . ALA A 1 95 ? -9.786 -12.831 10.446 1.00 90.38 95 ALA A O 1
ATOM 798 N N . GLN A 1 96 ? -10.339 -10.655 10.504 1.00 91.38 96 GLN A N 1
ATOM 799 C CA . GLN A 1 96 ? -9.894 -10.334 9.146 1.00 91.38 96 GLN A CA 1
ATOM 800 C C . GLN A 1 96 ? -8.429 -9.875 9.072 1.00 91.38 96 GLN A C 1
ATOM 802 O O . GLN A 1 96 ? -7.913 -9.637 7.980 1.00 91.38 96 GLN A O 1
ATOM 807 N N . GLY A 1 97 ? -7.743 -9.800 10.214 1.00 91.00 97 GLY A N 1
ATOM 808 C CA . GLY A 1 97 ? -6.340 -9.419 10.312 1.00 91.00 97 GLY A CA 1
ATOM 809 C C . GLY A 1 97 ? -6.097 -7.919 10.186 1.00 91.00 97 GLY A C 1
ATOM 810 O O . GLY A 1 97 ? -4.987 -7.540 9.822 1.00 91.00 97 GLY A O 1
ATOM 811 N N . PHE A 1 98 ? -7.103 -7.074 10.444 1.00 93.31 98 PHE A N 1
ATOM 812 C CA . PHE A 1 98 ? -6.912 -5.626 10.478 1.00 93.31 98 PHE A CA 1
ATOM 813 C C . PHE A 1 98 ? -5.998 -5.228 11.640 1.00 93.31 98 PHE A C 1
ATOM 815 O O . PHE A 1 98 ? -5.985 -5.863 12.695 1.00 93.31 98 PHE A O 1
ATOM 822 N N . ASP A 1 99 ? -5.228 -4.171 11.435 1.00 91.50 99 ASP A N 1
ATOM 823 C CA . ASP A 1 99 ? -4.225 -3.715 12.389 1.00 91.50 99 ASP A CA 1
ATOM 824 C C . ASP A 1 99 ? -4.869 -2.970 13.556 1.00 91.50 99 ASP A C 1
ATOM 826 O O . ASP A 1 99 ? -5.608 -2.001 13.360 1.00 91.50 99 ASP A O 1
ATOM 830 N N . THR A 1 100 ? -4.577 -3.415 14.774 1.00 90.44 100 THR A N 1
ATOM 831 C CA . THR A 1 100 ? -5.152 -2.861 15.999 1.00 90.44 100 THR A CA 1
ATOM 832 C C . THR A 1 100 ? -4.718 -1.431 16.258 1.00 90.44 100 THR A C 1
ATOM 834 O O . THR A 1 100 ? -5.509 -0.659 16.792 1.00 90.44 100 THR A O 1
ATOM 837 N N . ASP A 1 101 ? -3.516 -1.049 15.823 1.00 90.94 101 ASP A N 1
ATOM 838 C CA . ASP A 1 101 ? -2.998 0.312 16.010 1.00 90.94 101 ASP A CA 1
ATOM 839 C C . ASP A 1 101 ? -3.748 1.331 15.142 1.00 90.94 101 ASP A C 1
ATOM 841 O O . ASP A 1 101 ? -3.732 2.536 15.410 1.00 90.94 101 ASP A O 1
ATOM 845 N N . ARG A 1 102 ? -4.448 0.829 14.116 1.00 93.75 102 ARG A N 1
ATOM 846 C CA . ARG A 1 102 ? -5.261 1.582 13.157 1.00 93.75 102 ARG A CA 1
ATOM 847 C C . ARG A 1 102 ? -6.757 1.536 13.478 1.00 93.75 102 ARG A C 1
ATOM 849 O O . ARG A 1 102 ? -7.570 1.974 12.661 1.00 93.75 102 ARG A O 1
ATOM 856 N N . ILE A 1 103 ? -7.119 1.056 14.669 1.00 95.00 103 ILE A N 1
ATOM 857 C CA . ILE A 1 103 ? -8.481 1.098 15.205 1.00 95.00 103 ILE A CA 1
ATOM 858 C C . ILE A 1 103 ? -8.496 1.944 16.478 1.00 95.00 103 ILE A C 1
ATOM 860 O O . ILE A 1 103 ? -7.653 1.781 17.360 1.00 95.00 103 ILE A O 1
ATOM 864 N N . VAL A 1 104 ? -9.484 2.826 16.600 1.00 94.00 104 VAL A N 1
ATOM 865 C CA . VAL A 1 104 ? -9.698 3.623 17.808 1.00 94.00 104 VAL A CA 1
ATOM 866 C C . VAL A 1 104 ? -11.153 3.555 18.252 1.00 94.00 104 VAL A C 1
ATOM 868 O O . VAL A 1 104 ? -12.075 3.634 17.439 1.00 94.00 104 VAL A O 1
ATOM 871 N N . PHE A 1 105 ? -11.353 3.412 19.556 1.00 92.50 105 PHE A N 1
ATOM 872 C CA . PHE A 1 105 ? -12.659 3.448 20.193 1.00 92.50 105 PHE A CA 1
ATOM 873 C C . PHE A 1 105 ? -12.991 4.841 20.706 1.00 92.50 105 PHE A C 1
ATOM 875 O O . PHE A 1 105 ? -12.144 5.525 21.279 1.00 92.50 105 PHE A O 1
ATOM 882 N N . LEU A 1 106 ? -14.249 5.232 20.554 1.00 88.88 106 LEU A N 1
ATOM 883 C CA . LEU A 1 106 ? -14.835 6.400 21.189 1.00 88.88 106 LEU A CA 1
ATOM 884 C C . LEU A 1 106 ? -15.735 5.924 22.330 1.00 88.88 106 LEU A C 1
ATOM 886 O O . LEU A 1 106 ? -16.563 5.042 22.144 1.00 88.88 106 LEU A O 1
ATOM 890 N N . THR A 1 107 ? -15.571 6.487 23.525 1.00 83.31 107 THR A N 1
ATOM 891 C CA . THR A 1 107 ? -16.357 6.078 24.702 1.00 83.31 107 THR A CA 1
ATOM 892 C C . THR A 1 107 ? -16.677 7.251 25.617 1.00 83.31 107 THR A C 1
ATOM 894 O O . THR A 1 107 ? -15.843 8.122 25.843 1.00 83.31 107 THR A O 1
ATOM 897 N N . GLY A 1 108 ? -17.882 7.285 26.188 1.00 71.19 108 GLY A N 1
ATOM 898 C CA . GLY A 1 108 ? -18.253 8.275 27.210 1.00 71.19 108 GLY A CA 1
ATOM 899 C C . GLY A 1 108 ? -17.491 8.113 28.531 1.00 71.19 108 GLY A C 1
ATOM 900 O O . GLY A 1 108 ? -17.272 9.096 29.241 1.00 71.19 108 GLY A O 1
ATOM 901 N N . ASN A 1 109 ? -17.023 6.896 28.826 1.00 61.19 109 ASN A N 1
ATOM 902 C CA . ASN A 1 109 ? -16.460 6.522 30.117 1.00 61.19 109 ASN A CA 1
ATOM 903 C C . ASN A 1 109 ? -15.061 5.920 29.927 1.00 61.19 109 ASN A C 1
ATOM 905 O O . ASN A 1 109 ? -14.925 4.738 29.619 1.00 61.19 109 ASN A O 1
ATOM 909 N N . VAL A 1 110 ? -14.017 6.731 30.114 1.00 54.06 110 VAL A N 1
ATOM 910 C CA . VAL A 1 110 ? -12.652 6.230 30.334 1.00 54.06 110 VAL A CA 1
ATOM 911 C C . VAL A 1 110 ? -12.253 6.642 31.746 1.00 54.06 110 VAL A C 1
ATOM 913 O O . VAL A 1 110 ? -12.032 7.830 31.994 1.00 54.06 110 VAL A O 1
ATOM 916 N N . ASP A 1 111 ? -12.188 5.685 32.670 1.00 51.12 111 ASP A N 1
ATOM 917 C CA . ASP A 1 111 ? -11.610 5.906 33.999 1.00 51.12 111 ASP A CA 1
ATOM 918 C C . ASP A 1 111 ? -10.086 5.835 33.870 1.00 51.12 111 ASP A C 1
ATOM 920 O O . ASP A 1 111 ? -9.468 4.797 34.073 1.00 51.12 111 ASP A O 1
ATOM 924 N N . THR A 1 112 ? -9.451 6.931 33.449 1.00 41.94 112 THR A N 1
ATOM 925 C CA . THR A 1 112 ? -7.984 6.976 33.277 1.00 41.94 112 THR A CA 1
ATOM 926 C C . THR A 1 112 ? -7.220 7.380 34.537 1.00 41.94 112 THR A C 1
ATOM 928 O O . THR A 1 112 ? -6.001 7.549 34.479 1.00 41.94 112 THR A O 1
ATOM 931 N N . LYS A 1 113 ? -7.886 7.554 35.684 1.00 47.91 113 LYS A N 1
ATOM 932 C CA . LYS A 1 113 ? -7.224 7.867 36.958 1.00 47.91 113 LYS A CA 1
ATOM 933 C C . LYS A 1 113 ? -7.863 7.084 38.095 1.00 47.91 113 LYS A C 1
ATOM 935 O O . LYS A 1 113 ? -9.071 7.178 38.280 1.00 47.91 113 LYS A O 1
ATOM 940 N N . ASP A 1 114 ? -7.036 6.371 38.860 1.00 54.78 114 ASP A N 1
ATOM 941 C CA . ASP A 1 114 ? -7.424 5.789 40.145 1.00 54.78 114 ASP A CA 1
ATOM 942 C C . ASP A 1 114 ? -7.857 6.917 41.090 1.00 54.78 114 ASP A C 1
ATOM 944 O O . ASP A 1 114 ? -7.046 7.617 41.696 1.00 54.78 114 ASP A O 1
ATOM 948 N N . ASP A 1 115 ? -9.161 7.138 41.165 1.00 60.59 115 ASP A N 1
ATOM 949 C CA . ASP A 1 115 ? -9.797 8.157 41.989 1.00 60.59 115 ASP A CA 1
ATOM 950 C C . ASP A 1 115 ? -10.150 7.632 43.387 1.00 60.59 115 ASP A C 1
ATOM 952 O O . ASP A 1 115 ? -10.829 8.309 44.156 1.00 60.59 115 ASP A O 1
ATOM 956 N N . THR A 1 116 ? -9.681 6.434 43.759 1.00 64.31 116 THR A N 1
ATOM 957 C CA . THR A 1 116 ? -10.049 5.779 45.023 1.00 64.31 116 THR A CA 1
ATOM 958 C C . THR A 1 116 ? -9.696 6.646 46.238 1.00 64.31 116 THR A C 1
ATOM 960 O O . THR A 1 116 ? -10.493 6.751 47.172 1.00 64.31 116 THR A O 1
ATOM 963 N N . ALA A 1 117 ? -8.549 7.329 46.219 1.00 62.59 117 ALA A N 1
ATOM 964 C CA . ALA A 1 117 ? -8.153 8.254 47.281 1.00 62.59 117 ALA A CA 1
ATOM 965 C C . ALA A 1 117 ? -9.089 9.475 47.376 1.00 62.59 117 ALA A C 1
ATOM 967 O O . ALA A 1 117 ? -9.466 9.895 48.476 1.00 62.59 117 ALA A O 1
ATOM 968 N N . ASP A 1 118 ? -9.512 10.015 46.230 1.00 63.97 118 ASP A N 1
ATOM 969 C CA . ASP A 1 118 ? -10.461 11.125 46.163 1.00 63.97 118 ASP A CA 1
ATOM 970 C C . ASP A 1 118 ? -11.860 10.681 46.620 1.00 63.97 118 ASP A C 1
ATOM 972 O O . ASP A 1 118 ? -12.492 11.389 47.404 1.00 63.97 118 ASP A O 1
ATOM 976 N N . MET A 1 119 ? -12.297 9.471 46.252 1.00 72.12 119 MET A N 1
ATOM 977 C CA . MET A 1 119 ? -13.551 8.866 46.712 1.00 72.12 119 MET A CA 1
ATOM 978 C C . MET A 1 119 ? -13.569 8.639 48.229 1.00 72.12 119 MET A C 1
ATOM 980 O O . MET A 1 119 ? -14.572 8.937 48.878 1.00 72.12 119 MET A O 1
ATOM 984 N N . ILE A 1 120 ? -12.474 8.150 48.826 1.00 74.31 120 ILE A N 1
ATOM 985 C CA . ILE A 1 120 ? -12.364 7.978 50.287 1.00 74.31 120 ILE A CA 1
ATOM 986 C C . ILE A 1 120 ? -12.427 9.338 50.990 1.00 74.31 120 ILE A C 1
ATOM 988 O O . ILE A 1 120 ? -13.136 9.493 51.994 1.00 74.31 120 ILE A O 1
ATOM 992 N N . ARG A 1 121 ? -11.720 10.344 50.457 1.00 72.06 121 ARG A N 1
ATOM 993 C CA . ARG A 1 121 ? -11.747 11.708 50.996 1.00 72.06 121 ARG A CA 1
ATOM 994 C C . ARG A 1 121 ? -13.155 12.293 50.924 1.00 72.06 121 ARG A C 1
ATOM 996 O O . ARG A 1 121 ? -13.656 12.780 51.934 1.00 72.06 121 ARG A O 1
ATOM 1003 N N . GLU A 1 122 ? -13.813 12.194 49.774 1.00 74.00 122 GLU A N 1
ATOM 1004 C CA . GLU A 1 122 ? -15.177 12.688 49.585 1.00 74.00 122 GLU A CA 1
ATOM 1005 C C . GLU A 1 122 ? -16.200 11.934 50.432 1.00 74.00 122 GLU A C 1
ATOM 1007 O O . GLU A 1 122 ? -17.108 12.560 50.972 1.00 74.00 122 GLU A O 1
ATOM 1012 N N . MET A 1 123 ? -16.049 10.619 50.619 1.00 78.19 123 MET A N 1
ATOM 1013 C CA . MET A 1 123 ? -16.957 9.840 51.464 1.00 78.19 123 MET A CA 1
ATOM 1014 C C . MET A 1 123 ? -16.825 10.289 52.918 1.00 78.19 123 MET A C 1
ATOM 1016 O O . MET A 1 123 ? -17.827 10.494 53.601 1.00 78.19 123 MET A O 1
ATOM 1020 N N . THR A 1 124 ? -15.595 10.546 53.366 1.00 74.75 124 THR A N 1
ATOM 1021 C CA . THR A 1 124 ? -15.318 11.107 54.694 1.00 74.75 124 THR A CA 1
ATOM 1022 C C . THR A 1 124 ? -15.918 12.510 54.849 1.00 74.75 124 THR A C 1
ATOM 1024 O O . THR A 1 124 ? -16.504 12.828 55.890 1.00 74.75 124 THR A O 1
ATOM 1027 N N . THR A 1 125 ? -15.846 13.346 53.808 1.00 73.62 125 THR A N 1
ATOM 1028 C CA . THR A 1 125 ? -16.503 14.661 53.779 1.00 73.62 125 THR A CA 1
ATOM 1029 C C . THR A 1 125 ? -18.024 14.533 53.837 1.00 73.62 125 THR A C 1
ATOM 1031 O O . THR A 1 125 ? -18.618 15.145 54.718 1.00 73.62 125 THR A O 1
ATOM 1034 N N . ALA A 1 126 ? -18.646 13.696 53.002 1.00 75.75 126 ALA A N 1
ATOM 1035 C CA . ALA A 1 126 ? -20.093 13.458 52.976 1.00 75.75 126 ALA A CA 1
ATOM 1036 C C . ALA A 1 126 ? -20.614 12.924 54.321 1.00 75.75 126 ALA A C 1
ATOM 1038 O O . ALA A 1 126 ? -21.640 13.374 54.832 1.00 75.75 126 ALA A O 1
ATOM 1039 N N . MET A 1 127 ? -19.851 12.036 54.968 1.00 75.38 127 MET A N 1
ATOM 1040 C CA . MET A 1 127 ? -20.133 11.582 56.331 1.00 75.38 127 MET A CA 1
ATOM 1041 C C . MET A 1 127 ? -20.079 12.727 57.339 1.00 75.38 127 MET A C 1
ATOM 1043 O O . MET A 1 127 ? -20.863 12.742 58.286 1.00 75.38 127 MET A O 1
ATOM 1047 N N . THR A 1 128 ? -19.157 13.673 57.181 1.00 74.62 128 THR A N 1
ATOM 1048 C CA . THR A 1 128 ? -18.984 14.796 58.114 1.00 74.62 128 THR A CA 1
ATOM 1049 C C . THR A 1 128 ? -20.054 15.867 57.908 1.00 74.62 128 THR A C 1
ATOM 1051 O O . THR A 1 128 ? -20.584 16.386 58.889 1.00 74.62 128 THR A O 1
ATOM 1054 N N . THR A 1 129 ? -20.420 16.152 56.658 1.00 78.69 129 THR A N 1
ATOM 1055 C CA . THR A 1 129 ? -21.421 17.162 56.282 1.00 78.69 129 THR A CA 1
ATOM 1056 C C . THR A 1 129 ? -22.862 16.658 56.363 1.00 78.69 129 THR A C 1
ATOM 1058 O O . THR A 1 129 ? -23.778 17.474 56.400 1.00 78.69 129 THR A O 1
ATO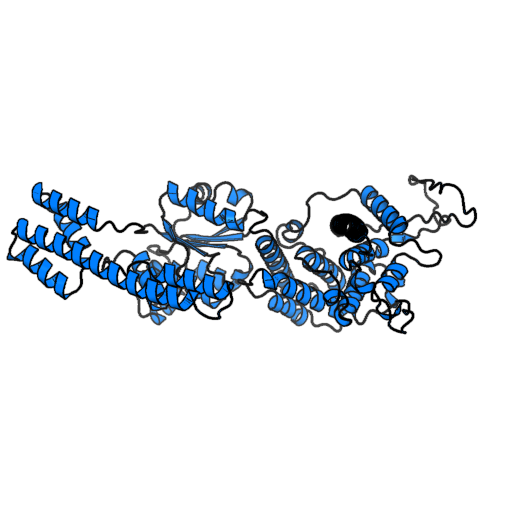M 1061 N N . GLY A 1 130 ? -23.077 15.340 56.439 1.00 77.88 130 GLY A N 1
ATOM 1062 C CA . GLY A 1 130 ? -24.414 14.736 56.479 1.00 77.88 130 GLY A CA 1
ATOM 1063 C C . GLY A 1 130 ? -25.085 14.626 55.106 1.00 77.88 130 GLY A C 1
ATOM 1064 O O . GLY A 1 130 ? -26.308 14.529 55.035 1.00 77.88 130 GLY A O 1
ATOM 1065 N N . ASP A 1 131 ? -24.301 14.647 54.028 1.00 79.56 131 ASP A N 1
ATOM 1066 C CA . ASP A 1 131 ? -24.781 14.501 52.652 1.00 79.56 131 ASP A CA 1
ATOM 1067 C C . ASP A 1 131 ? -25.036 13.018 52.327 1.00 79.56 131 ASP A C 1
ATOM 1069 O O . ASP A 1 131 ? -24.156 12.284 51.869 1.00 79.56 131 ASP A O 1
ATOM 1073 N N . ASN A 1 132 ? -26.253 12.562 52.628 1.00 75.56 132 ASN A N 1
ATOM 1074 C CA . ASN A 1 132 ? -26.647 11.158 52.496 1.00 75.56 132 ASN A CA 1
ATOM 1075 C C . ASN A 1 132 ? -26.726 10.679 51.038 1.00 75.56 132 ASN A C 1
ATOM 1077 O O . ASN A 1 132 ? -26.463 9.501 50.770 1.00 75.56 132 ASN A O 1
ATOM 1081 N N . ASP A 1 133 ? -27.056 11.567 50.100 1.00 69.75 133 ASP A N 1
ATOM 1082 C CA . ASP A 1 133 ? -27.153 11.221 48.682 1.00 69.75 133 ASP A CA 1
ATOM 1083 C C . ASP A 1 133 ? -25.753 10.978 48.119 1.00 69.75 133 ASP A C 1
ATOM 1085 O O . ASP A 1 133 ? -25.485 9.925 47.527 1.00 69.75 133 ASP A O 1
ATOM 1089 N N . ARG A 1 134 ? -24.811 11.887 48.407 1.00 70.69 134 ARG A N 1
ATOM 1090 C CA . ARG A 1 134 ? -23.411 11.722 48.002 1.00 70.69 134 ARG A CA 1
ATOM 1091 C C . ARG A 1 134 ? -22.756 10.530 48.694 1.00 70.69 134 ARG A C 1
ATOM 1093 O O . ARG A 1 134 ? -22.040 9.767 48.047 1.00 70.69 134 ARG A O 1
ATOM 1100 N N . TYR A 1 135 ? -23.051 10.319 49.975 1.00 74.12 135 TYR A N 1
ATOM 1101 C CA . TYR A 1 135 ? -22.582 9.157 50.729 1.00 74.12 135 TYR A CA 1
ATOM 1102 C C . TYR A 1 135 ? -23.029 7.832 50.099 1.00 74.12 135 TYR A C 1
ATOM 1104 O O . TYR A 1 135 ? -22.221 6.918 49.947 1.00 74.12 135 TYR A O 1
ATOM 1112 N N . THR A 1 136 ? -24.296 7.728 49.690 1.00 73.69 136 THR A N 1
ATOM 1113 C CA . THR A 1 136 ? -24.852 6.502 49.094 1.00 73.69 136 THR A CA 1
ATOM 1114 C C . THR A 1 136 ? -24.194 6.174 47.755 1.00 73.69 136 THR A C 1
ATOM 1116 O O . THR A 1 136 ? -23.913 5.007 47.473 1.00 73.69 136 THR A O 1
ATOM 1119 N N . VAL A 1 137 ? -23.920 7.197 46.941 1.00 70.56 137 VAL A N 1
ATOM 1120 C CA . VAL A 1 137 ? -23.204 7.048 45.666 1.00 70.56 137 VAL A CA 1
ATOM 1121 C C . VAL A 1 137 ? -21.774 6.556 45.903 1.00 70.56 137 VAL A C 1
ATOM 1123 O O . VAL A 1 137 ? -21.365 5.554 45.317 1.00 70.56 137 VAL A O 1
ATOM 1126 N N . LEU A 1 138 ? -21.038 7.199 46.814 1.00 75.44 138 LEU A N 1
ATOM 1127 C CA . LEU A 1 138 ? -19.643 6.857 47.113 1.00 75.44 138 LEU A CA 1
ATOM 1128 C C . LEU A 1 138 ? -19.495 5.487 47.781 1.00 75.44 138 LEU A C 1
ATOM 1130 O O . LEU A 1 138 ? -18.567 4.748 47.467 1.00 75.44 138 LEU A O 1
ATOM 1134 N N . TYR A 1 139 ? -20.438 5.107 48.645 1.00 80.12 139 TYR A N 1
ATOM 1135 C CA . TYR A 1 139 ? -20.491 3.773 49.240 1.00 80.12 139 TYR A CA 1
ATOM 1136 C C . TYR A 1 139 ? -20.610 2.685 48.167 1.00 80.12 139 TYR A C 1
ATOM 1138 O O . TYR A 1 139 ? -19.843 1.724 48.189 1.00 80.12 139 TYR A O 1
ATOM 1146 N N . LYS A 1 140 ? -21.531 2.842 47.205 1.00 76.69 140 LYS A N 1
ATOM 1147 C CA . LYS A 1 140 ? -21.682 1.883 46.101 1.00 76.69 140 LYS A CA 1
ATOM 1148 C C . LYS A 1 140 ? -20.404 1.808 45.268 1.00 76.69 140 LYS A C 1
ATOM 1150 O O . LYS A 1 140 ? -19.921 0.706 45.027 1.00 76.69 140 LYS A O 1
ATOM 1155 N N . ALA A 1 141 ? -19.831 2.955 44.905 1.00 68.62 141 ALA A N 1
ATOM 1156 C CA . ALA A 1 141 ? -18.600 3.016 44.125 1.00 68.62 141 ALA A CA 1
ATOM 1157 C C . ALA A 1 141 ? -17.430 2.311 44.838 1.00 68.62 141 ALA A C 1
ATOM 1159 O O . ALA A 1 141 ? -16.848 1.379 44.288 1.00 68.62 141 ALA A O 1
ATOM 1160 N N . LEU A 1 142 ? -17.147 2.652 46.100 1.00 75.44 142 LEU A N 1
ATOM 1161 C CA . LEU A 1 142 ? -16.060 2.036 46.872 1.00 75.44 142 LEU A CA 1
ATOM 1162 C C . LEU A 1 142 ? -16.279 0.539 47.112 1.00 75.44 142 LEU A C 1
ATOM 1164 O O . LEU A 1 142 ? -15.348 -0.250 46.962 1.00 75.44 142 LEU A O 1
ATOM 1168 N N . ARG A 1 143 ? -17.517 0.123 47.405 1.00 77.94 143 ARG A N 1
ATOM 1169 C CA . ARG A 1 143 ? -17.872 -1.290 47.598 1.00 77.94 143 ARG A CA 1
ATOM 1170 C C . ARG A 1 143 ? -17.554 -2.131 46.362 1.00 77.94 143 ARG A C 1
ATOM 1172 O O . ARG A 1 143 ? -17.128 -3.276 46.494 1.00 77.94 143 ARG A O 1
ATOM 1179 N N . THR A 1 144 ? -17.755 -1.585 45.164 1.00 70.00 144 THR A N 1
ATOM 1180 C CA . THR A 1 144 ? -17.504 -2.315 43.913 1.00 70.00 144 THR A CA 1
ATOM 1181 C C . THR A 1 144 ? -16.022 -2.582 43.651 1.00 70.00 144 THR A C 1
ATOM 1183 O O . THR A 1 144 ? -15.717 -3.541 42.946 1.00 70.00 144 THR A O 1
ATOM 1186 N N . LYS A 1 145 ? -15.123 -1.793 44.259 1.00 70.81 145 LYS A N 1
ATOM 1187 C CA . LYS A 1 145 ? -13.662 -1.947 44.178 1.00 70.81 145 LYS A CA 1
ATOM 1188 C C . LYS A 1 145 ? -13.088 -2.919 45.233 1.00 70.81 145 LYS A C 1
ATOM 1190 O O . LYS A 1 145 ? -11.880 -3.124 45.274 1.00 70.81 145 LYS A O 1
ATOM 1195 N N . MET A 1 146 ? -13.915 -3.508 46.106 1.00 76.81 146 MET A N 1
ATOM 1196 C CA . MET A 1 146 ? -13.488 -4.389 47.211 1.00 76.81 146 MET A CA 1
ATOM 1197 C C . MET A 1 146 ? -13.700 -5.881 46.906 1.00 76.81 146 MET A C 1
ATOM 1199 O O . MET A 1 146 ? -14.638 -6.247 46.195 1.00 76.81 146 MET A O 1
ATOM 1203 N N . LEU A 1 147 ? -12.897 -6.760 47.518 1.00 72.75 147 LEU A N 1
ATOM 1204 C CA . LEU A 1 147 ? -13.098 -8.218 47.477 1.00 72.75 147 LEU A CA 1
ATOM 1205 C C . LEU A 1 147 ? -14.362 -8.647 48.252 1.00 72.75 147 LEU A C 1
ATOM 1207 O O . LEU A 1 147 ? -14.762 -7.947 49.182 1.00 72.75 147 LEU A O 1
ATOM 1211 N N . PRO A 1 148 ? -14.978 -9.809 47.953 1.00 68.56 148 PRO A N 1
ATOM 1212 C CA . PRO A 1 148 ? -16.220 -10.249 48.607 1.00 68.56 148 PRO A CA 1
ATOM 1213 C C . PRO A 1 148 ? -16.168 -10.269 50.145 1.00 68.56 148 PRO A C 1
ATOM 1215 O O . PRO A 1 148 ? -17.126 -9.880 50.809 1.00 68.56 148 PRO A O 1
ATOM 1218 N N . GLU A 1 149 ? -15.037 -10.669 50.721 1.00 70.44 149 GLU A N 1
ATOM 1219 C CA . GLU A 1 149 ? -14.809 -10.718 52.175 1.00 70.44 149 GLU A CA 1
ATOM 1220 C C . GLU A 1 149 ? -14.704 -9.308 52.791 1.00 70.44 149 GLU A C 1
ATOM 1222 O O . GLU A 1 149 ? -15.225 -9.034 53.877 1.00 70.44 149 GLU A O 1
ATOM 1227 N N . GLN A 1 150 ? -14.094 -8.375 52.055 1.00 78.12 150 GLN A N 1
ATOM 1228 C CA . GLN A 1 150 ? -13.996 -6.961 52.422 1.00 78.12 150 GLN A CA 1
ATOM 1229 C C . GLN A 1 150 ? -15.357 -6.266 52.297 1.00 78.12 150 GLN A C 1
ATOM 1231 O O . GLN A 1 150 ? -15.731 -5.502 53.183 1.00 78.12 150 GLN A O 1
ATOM 1236 N N . GLN A 1 151 ? -16.136 -6.586 51.258 1.00 78.44 151 GLN A N 1
ATOM 1237 C CA . GLN A 1 151 ? -17.500 -6.083 51.074 1.00 78.44 151 GLN A CA 1
ATOM 1238 C C . GLN A 1 151 ? -18.399 -6.467 52.249 1.00 78.44 151 GLN A C 1
ATOM 1240 O O . GLN A 1 151 ? -19.114 -5.616 52.760 1.00 78.44 151 GLN A O 1
ATOM 1245 N N . GLN A 1 152 ? -18.336 -7.715 52.728 1.00 77.56 152 GLN A N 1
ATOM 1246 C CA . GLN A 1 152 ? -19.125 -8.146 53.890 1.00 77.56 152 GLN A CA 1
ATOM 1247 C C . GLN A 1 152 ? -18.788 -7.337 55.150 1.00 77.56 152 GLN A C 1
ATOM 1249 O O . GLN A 1 152 ? -19.684 -6.953 55.905 1.00 77.56 152 GLN A O 1
ATOM 1254 N N . THR A 1 153 ? -17.503 -7.046 55.357 1.00 80.00 153 THR A N 1
ATOM 1255 C CA . THR A 1 153 ? -17.030 -6.238 56.487 1.00 80.00 153 THR A CA 1
ATOM 1256 C C . THR A 1 153 ? -17.465 -4.778 56.340 1.00 80.00 153 THR A C 1
ATOM 1258 O O . THR A 1 153 ? -17.982 -4.185 57.286 1.00 80.00 153 THR A O 1
ATOM 1261 N N . PHE A 1 154 ? -17.339 -4.215 55.138 1.00 83.81 154 PHE A N 1
ATOM 1262 C CA . PHE A 1 154 ? -17.752 -2.852 54.825 1.00 83.81 154 PHE A CA 1
ATOM 1263 C C . PHE A 1 154 ? -19.269 -2.661 54.970 1.00 83.81 154 PHE A C 1
ATOM 1265 O O . PHE A 1 154 ? -19.717 -1.731 55.638 1.00 83.81 154 PHE A O 1
ATOM 1272 N N . ASP A 1 155 ? -20.065 -3.595 54.447 1.00 82.38 155 ASP A N 1
ATOM 1273 C CA . ASP A 1 155 ? -21.525 -3.613 54.565 1.00 82.38 155 ASP A CA 1
ATOM 1274 C C . ASP A 1 155 ? -21.957 -3.708 56.030 1.00 82.38 155 ASP A C 1
ATOM 1276 O O . ASP A 1 155 ? -22.863 -2.998 56.465 1.00 82.38 155 ASP A O 1
ATOM 1280 N N . TYR A 1 156 ? -21.280 -4.536 56.829 1.00 79.50 156 TYR A N 1
ATOM 1281 C CA . TYR A 1 156 ? -21.537 -4.629 58.262 1.00 79.50 156 TYR A CA 1
ATOM 1282 C C . TYR A 1 156 ? -21.275 -3.296 58.982 1.00 79.50 156 TYR A C 1
ATOM 1284 O O . TYR A 1 156 ? -22.099 -2.852 59.789 1.00 79.50 156 TYR A O 1
ATOM 1292 N N . LEU A 1 157 ? -20.164 -2.625 58.671 1.00 77.94 157 LEU A N 1
ATOM 1293 C CA . LEU A 1 157 ? -19.808 -1.339 59.275 1.00 77.94 157 LEU A CA 1
ATOM 1294 C C . LEU A 1 157 ? -20.795 -0.227 58.893 1.00 77.94 157 LEU A C 1
ATOM 1296 O O . LEU A 1 157 ? -21.207 0.551 59.758 1.00 77.94 157 LEU A O 1
ATOM 1300 N N . VAL A 1 158 ? -21.220 -0.194 57.629 1.00 78.81 158 VAL A N 1
ATOM 1301 C CA . VAL A 1 158 ? -22.136 0.820 57.092 1.00 78.81 158 VAL A CA 1
ATOM 1302 C C . VAL A 1 158 ? -23.582 0.594 57.545 1.00 78.81 158 VAL A C 1
ATOM 1304 O O . VAL A 1 158 ? -24.248 1.551 57.932 1.00 78.81 158 VAL A O 1
ATOM 1307 N N . ILE A 1 159 ? -24.067 -0.652 57.545 1.00 74.00 159 ILE A N 1
ATOM 1308 C CA . ILE A 1 159 ? -25.486 -0.977 57.782 1.00 74.00 159 ILE A CA 1
ATOM 1309 C C . ILE A 1 159 ? -25.785 -1.222 59.266 1.00 74.00 159 ILE A C 1
ATOM 1311 O O . ILE A 1 159 ? -26.840 -0.821 59.754 1.00 74.00 159 ILE A O 1
ATOM 1315 N N . LYS A 1 160 ? -24.894 -1.908 59.996 1.00 61.16 160 LYS A N 1
ATOM 1316 C CA . LYS A 1 160 ? -25.173 -2.370 61.369 1.00 61.16 160 LYS A CA 1
ATOM 1317 C C . LYS A 1 160 ? -24.540 -1.521 62.459 1.00 61.16 160 LYS A C 1
ATOM 1319 O O . LYS A 1 160 ? -25.111 -1.425 63.543 1.00 61.16 160 LYS A O 1
ATOM 1324 N N . VAL A 1 161 ? -23.356 -0.966 62.214 1.00 61.28 161 VAL A N 1
ATOM 1325 C CA . VAL A 1 161 ? -22.585 -0.288 63.266 1.00 61.28 161 VAL A CA 1
ATOM 1326 C C . VAL A 1 161 ? -22.725 1.231 63.189 1.00 61.28 161 VAL A C 1
ATOM 1328 O O . VAL A 1 161 ? -22.787 1.875 64.235 1.00 61.28 161 VAL A O 1
ATOM 1331 N N . ALA A 1 162 ? -22.807 1.798 61.977 1.00 62.09 162 ALA A N 1
ATOM 1332 C CA . ALA A 1 162 ? -23.031 3.223 61.687 1.00 62.09 162 ALA A CA 1
ATOM 1333 C C . ALA A 1 162 ? -22.084 4.200 62.423 1.00 62.09 162 ALA A C 1
ATOM 1335 O O . ALA A 1 162 ? -22.360 5.396 62.547 1.00 62.09 162 ALA A O 1
ATOM 1336 N N . LYS A 1 163 ? -20.941 3.715 62.923 1.00 72.31 163 LYS A N 1
ATOM 1337 C CA . LYS A 1 163 ? -19.938 4.539 63.603 1.00 72.31 163 LYS A CA 1
ATOM 1338 C C . LYS A 1 163 ? -18.956 5.080 62.578 1.00 72.31 163 LYS A C 1
ATOM 1340 O O . LYS A 1 163 ? -18.125 4.338 62.060 1.00 72.31 163 LYS A O 1
ATOM 1345 N N . LYS A 1 164 ? -19.029 6.394 62.340 1.00 70.69 164 LYS A N 1
ATOM 1346 C CA . LYS A 1 164 ? -18.213 7.104 61.343 1.00 70.69 164 LYS A CA 1
ATOM 1347 C C . LYS A 1 164 ? -16.717 6.790 61.456 1.00 70.69 164 LYS A C 1
ATOM 1349 O O . LYS A 1 164 ? -16.082 6.502 60.454 1.00 70.69 164 LYS A O 1
ATOM 1354 N N . THR A 1 165 ? -16.190 6.750 62.678 1.00 72.00 165 THR A N 1
ATOM 1355 C CA . THR A 1 165 ? -14.773 6.478 62.954 1.00 72.00 165 THR A CA 1
ATOM 1356 C C . THR A 1 165 ? -14.321 5.105 62.454 1.00 72.00 165 THR A C 1
ATOM 1358 O O . THR A 1 165 ? -13.261 4.996 61.856 1.00 72.00 165 THR A O 1
ATOM 1361 N N . GLN A 1 166 ? -15.154 4.074 62.609 1.00 73.44 166 GLN A N 1
ATOM 1362 C CA . GLN A 1 166 ? -14.801 2.703 62.221 1.00 73.44 166 GLN A CA 1
ATOM 1363 C C . GLN A 1 166 ? -14.873 2.491 60.705 1.00 73.44 166 GLN A C 1
ATOM 1365 O O . GLN A 1 166 ? -14.099 1.717 60.152 1.00 73.44 166 GLN A O 1
ATOM 1370 N N . ILE A 1 167 ? -15.778 3.203 60.025 1.00 75.44 167 ILE A N 1
ATOM 1371 C CA . ILE A 1 167 ? -15.850 3.217 58.558 1.00 75.44 167 ILE A CA 1
ATOM 1372 C C . ILE A 1 167 ? -14.606 3.912 57.983 1.00 75.44 167 ILE A C 1
ATOM 1374 O O . ILE A 1 167 ? -13.989 3.385 57.061 1.00 75.44 167 ILE A O 1
ATOM 1378 N N . SER A 1 168 ? -14.194 5.054 58.548 1.00 73.62 168 SER A N 1
ATOM 1379 C CA . SER A 1 168 ? -12.978 5.758 58.116 1.00 73.62 168 SER A CA 1
ATOM 1380 C C . SER A 1 168 ? -11.699 4.954 58.377 1.00 73.62 168 SER A C 1
ATOM 1382 O O . SER A 1 168 ? -10.832 4.909 57.509 1.00 73.62 168 SER A O 1
ATOM 1384 N N . GLU A 1 169 ? -11.587 4.289 59.531 1.00 77.75 169 GLU A N 1
ATOM 1385 C CA . GLU A 1 169 ? -10.452 3.410 59.859 1.00 77.75 169 GLU A CA 1
ATOM 1386 C C . GLU A 1 169 ? -10.354 2.225 58.891 1.00 77.75 169 GLU A C 1
ATOM 1388 O O . GLU A 1 169 ? -9.277 1.950 58.364 1.00 77.75 169 GLU A O 1
ATOM 1393 N N . PHE A 1 170 ? -11.484 1.577 58.589 1.00 82.81 170 PHE A N 1
ATOM 1394 C CA . PHE A 1 170 ? -11.536 0.490 57.614 1.00 82.81 170 PHE A CA 1
ATOM 1395 C C . PHE A 1 170 ? -11.111 0.948 56.213 1.00 82.81 170 PHE A C 1
ATOM 1397 O O . PHE A 1 170 ? -10.304 0.281 55.575 1.00 82.81 170 PHE A O 1
ATOM 1404 N N . LEU A 1 171 ? -11.611 2.096 55.737 1.00 78.62 171 LEU A N 1
ATOM 1405 C CA . LEU A 1 171 ? -11.247 2.628 54.419 1.00 78.62 171 LEU A CA 1
ATOM 1406 C C . LEU A 1 171 ? -9.763 3.007 54.331 1.00 78.62 171 LEU A C 1
ATOM 1408 O O . LEU A 1 171 ? -9.134 2.756 53.304 1.00 78.62 171 LEU A O 1
ATOM 1412 N N . ALA A 1 172 ? -9.193 3.566 55.402 1.00 75.62 172 ALA A N 1
ATOM 1413 C CA . ALA A 1 172 ? -7.770 3.890 55.470 1.00 75.62 172 ALA A CA 1
ATOM 1414 C C . ALA A 1 172 ? -6.894 2.627 55.448 1.00 75.62 172 ALA A C 1
ATOM 1416 O O . ALA A 1 172 ? -5.921 2.566 54.696 1.00 75.62 172 ALA A O 1
ATOM 1417 N N . GLN A 1 173 ? -7.266 1.604 56.223 1.00 78.81 173 GLN A N 1
ATOM 1418 C CA . GLN A 1 173 ? -6.557 0.325 56.257 1.00 78.81 173 GLN A CA 1
ATOM 1419 C C . GLN A 1 173 ? -6.658 -0.411 54.915 1.00 78.81 173 GLN A C 1
ATOM 1421 O O . GLN A 1 173 ? -5.648 -0.863 54.383 1.00 78.81 173 GLN A O 1
ATOM 1426 N N . TRP A 1 174 ? -7.853 -0.469 54.327 1.00 82.06 174 TRP A N 1
ATOM 1427 C CA . TRP A 1 174 ? -8.082 -1.076 53.018 1.00 82.06 174 TRP A CA 1
ATOM 1428 C C . TRP A 1 174 ? -7.253 -0.403 51.914 1.00 82.06 174 TRP A C 1
ATOM 1430 O O . TRP A 1 174 ? -6.623 -1.089 51.109 1.00 82.06 174 TRP A O 1
ATOM 1440 N N . HIS A 1 175 ? -7.188 0.933 51.904 1.00 73.81 175 HIS A N 1
ATOM 1441 C CA . HIS A 1 175 ? -6.344 1.676 50.966 1.00 73.81 175 HIS A CA 1
ATOM 1442 C C . HIS A 1 175 ? -4.853 1.359 51.163 1.00 73.81 175 HIS A C 1
ATOM 1444 O O . HIS A 1 175 ? -4.128 1.152 50.194 1.00 73.81 175 HIS A O 1
ATOM 1450 N N . GLN A 1 176 ? -4.388 1.266 52.412 1.00 71.62 176 GLN A N 1
ATOM 1451 C CA . GLN A 1 176 ? -2.995 0.945 52.732 1.00 71.62 176 GLN A CA 1
ATOM 1452 C C . GLN A 1 176 ? -2.611 -0.497 52.346 1.00 71.62 176 GLN A C 1
ATOM 1454 O O . GLN A 1 176 ? -1.513 -0.730 51.844 1.00 71.62 176 GLN A O 1
ATOM 1459 N N . GLU A 1 177 ? -3.508 -1.465 52.542 1.00 72.12 177 GLU A N 1
ATOM 1460 C CA . GLU A 1 177 ? -3.312 -2.867 52.143 1.00 72.12 177 GLU A CA 1
ATOM 1461 C C . GLU A 1 177 ? -3.311 -3.039 50.616 1.00 72.12 177 GLU A C 1
ATOM 1463 O O . GLU A 1 177 ? -2.538 -3.840 50.078 1.00 72.12 177 GLU A O 1
ATOM 1468 N N . ARG A 1 178 ? -4.135 -2.256 49.908 1.00 68.44 178 ARG A N 1
ATOM 1469 C CA . ARG A 1 178 ? -4.160 -2.191 48.441 1.00 68.44 178 ARG A CA 1
ATOM 1470 C C . ARG A 1 178 ? -2.840 -1.646 47.882 1.00 68.44 178 ARG A C 1
ATOM 1472 O O . ARG A 1 178 ? -2.250 -2.283 47.014 1.00 68.44 178 ARG A O 1
ATOM 1479 N N . GLU A 1 179 ? -2.342 -0.540 48.432 1.00 61.72 179 GLU A N 1
ATOM 1480 C CA . GLU A 1 179 ? -1.034 0.043 48.083 1.00 61.72 179 GLU A CA 1
ATOM 1481 C C . GLU A 1 179 ? 0.125 -0.936 48.358 1.00 61.72 179 GLU A C 1
ATOM 1483 O O . GLU A 1 179 ? 1.002 -1.136 47.518 1.00 61.72 179 GLU A O 1
ATOM 1488 N N . ALA A 1 180 ? 0.103 -1.625 49.505 1.00 62.44 180 ALA A N 1
ATOM 1489 C CA . ALA A 1 180 ? 1.128 -2.608 49.860 1.00 62.44 180 ALA A CA 1
ATOM 1490 C C . ALA A 1 180 ? 1.117 -3.851 48.946 1.00 62.44 180 ALA A C 1
ATOM 1492 O O . ALA A 1 180 ? 2.171 -4.417 48.649 1.00 62.44 180 ALA A O 1
ATOM 1493 N N . SER A 1 181 ? -0.061 -4.272 48.478 1.00 56.59 181 SER A N 1
ATOM 1494 C CA . SER A 1 181 ? -0.211 -5.399 47.546 1.00 56.59 181 SER A CA 1
ATOM 1495 C C . SER A 1 181 ? 0.251 -5.039 46.130 1.00 56.59 181 SER A C 1
ATOM 1497 O O . SER A 1 181 ? 0.887 -5.862 45.473 1.00 56.59 181 SER A O 1
ATOM 1499 N N . ALA A 1 182 ? 0.018 -3.798 45.686 1.00 51.19 182 ALA A N 1
ATOM 1500 C CA . ALA A 1 182 ? 0.575 -3.273 44.437 1.00 51.19 182 ALA A CA 1
ATOM 1501 C C . ALA A 1 182 ? 2.117 -3.211 44.474 1.00 51.19 182 ALA A C 1
ATOM 1503 O O . ALA A 1 182 ? 2.771 -3.519 43.477 1.00 51.19 182 ALA A O 1
ATOM 1504 N N . GLY A 1 183 ? 2.702 -2.909 45.640 1.00 47.72 183 GLY A N 1
ATOM 1505 C CA . GLY A 1 183 ? 4.153 -2.937 45.857 1.00 47.72 183 GLY A CA 1
ATOM 1506 C C . GLY A 1 183 ? 4.796 -4.318 45.661 1.00 47.72 183 GLY A C 1
ATOM 1507 O O . GLY A 1 183 ? 5.861 -4.406 45.061 1.00 47.72 183 GLY A O 1
ATOM 1508 N N . LYS A 1 184 ? 4.135 -5.407 46.081 1.00 50.75 184 LYS A N 1
ATOM 1509 C CA . LYS A 1 184 ? 4.643 -6.782 45.879 1.00 50.75 184 LYS A CA 1
ATOM 1510 C C . LYS A 1 184 ? 4.641 -7.226 44.415 1.00 50.75 184 LYS A C 1
ATOM 1512 O O . LYS A 1 184 ? 5.582 -7.877 43.976 1.00 50.75 184 LYS A O 1
ATOM 1517 N N . VAL A 1 185 ? 3.614 -6.848 43.650 1.00 48.88 185 VAL A N 1
ATOM 1518 C CA . VAL A 1 185 ? 3.549 -7.124 42.201 1.00 48.88 185 VAL A CA 1
ATOM 1519 C C . VAL A 1 185 ? 4.635 -6.344 41.451 1.00 48.88 185 VAL A C 1
ATOM 1521 O O . VAL A 1 185 ? 5.213 -6.853 40.491 1.00 48.88 185 VAL A O 1
ATOM 1524 N N . ALA A 1 186 ? 4.963 -5.131 41.908 1.00 49.00 186 ALA A N 1
ATOM 1525 C CA . ALA A 1 186 ? 6.076 -4.356 41.366 1.00 49.00 186 ALA A CA 1
ATOM 1526 C C . ALA A 1 186 ? 7.442 -5.017 41.643 1.00 49.00 186 ALA A C 1
ATOM 1528 O O . ALA A 1 186 ? 8.284 -5.033 40.747 1.00 49.00 186 ALA A O 1
ATOM 1529 N N . GLU A 1 187 ? 7.628 -5.603 42.831 1.00 54.41 187 GLU A N 1
ATOM 1530 C CA . GLU A 1 187 ? 8.853 -6.302 43.250 1.00 54.41 187 GLU A CA 1
ATOM 1531 C C . GLU A 1 187 ? 9.072 -7.606 42.450 1.00 54.41 187 GLU A C 1
ATOM 1533 O O . GLU A 1 187 ? 10.142 -7.811 41.876 1.00 54.41 187 GLU A O 1
ATOM 1538 N N . GLU A 1 188 ? 8.033 -8.436 42.282 1.00 54.72 188 GLU A N 1
ATOM 1539 C CA . GLU A 1 188 ? 8.085 -9.645 41.436 1.00 54.72 188 GLU A CA 1
ATOM 1540 C C . GLU A 1 188 ? 8.337 -9.303 39.954 1.00 54.72 188 GLU A C 1
ATOM 1542 O O . GLU A 1 188 ? 9.088 -9.981 39.250 1.00 54.72 188 GLU A O 1
ATOM 1547 N N . ALA A 1 189 ? 7.753 -8.212 39.455 1.00 52.34 189 ALA A N 1
ATOM 1548 C CA . ALA A 1 189 ? 7.949 -7.779 38.077 1.00 52.34 189 ALA A CA 1
ATOM 1549 C C . ALA A 1 189 ? 9.321 -7.110 37.837 1.00 52.34 189 ALA A C 1
ATOM 1551 O O . ALA A 1 189 ? 9.794 -7.069 36.699 1.00 52.34 189 ALA A O 1
ATOM 1552 N N . GLU A 1 190 ? 9.978 -6.586 38.875 1.00 60.94 190 GLU A N 1
ATOM 1553 C CA . GLU A 1 190 ? 11.378 -6.139 38.839 1.00 60.94 190 GLU A CA 1
ATOM 1554 C C . GLU A 1 190 ? 12.345 -7.335 38.788 1.00 60.94 190 GLU A C 1
ATOM 1556 O O . GLU A 1 190 ? 13.337 -7.311 38.050 1.00 60.94 190 GLU A O 1
ATOM 1561 N N . GLU A 1 191 ? 12.002 -8.433 39.463 1.00 66.56 191 GLU A N 1
ATOM 1562 C CA . GLU A 1 191 ? 12.739 -9.697 39.389 1.00 66.56 191 GLU A CA 1
ATOM 1563 C C . GLU A 1 191 ? 12.669 -10.307 37.974 1.00 66.56 191 GLU A C 1
ATOM 1565 O O . GLU A 1 191 ? 13.700 -10.653 37.390 1.00 66.56 191 GLU A O 1
ATOM 1570 N N . ILE A 1 192 ? 11.484 -10.330 37.348 1.00 58.59 192 ILE A N 1
ATOM 1571 C CA . ILE A 1 192 ? 11.316 -10.805 35.960 1.00 58.59 192 ILE A CA 1
ATOM 1572 C C . ILE A 1 192 ? 12.001 -9.858 34.958 1.00 58.59 192 ILE A C 1
ATOM 1574 O O . ILE A 1 192 ? 12.650 -10.320 34.019 1.00 58.59 192 ILE A O 1
ATOM 1578 N N . GLU A 1 193 ? 11.931 -8.539 35.160 1.00 67.00 193 GLU A N 1
ATOM 1579 C CA . GLU A 1 193 ? 12.653 -7.563 34.329 1.00 67.00 193 GLU A CA 1
ATOM 1580 C C . GLU A 1 193 ? 14.172 -7.802 34.363 1.00 67.00 193 GLU A C 1
ATOM 1582 O O . GLU A 1 193 ? 14.845 -7.743 33.330 1.00 67.00 193 GLU A O 1
ATOM 1587 N N . THR A 1 194 ? 14.705 -8.145 35.536 1.00 71.81 194 THR A N 1
ATOM 1588 C CA . THR A 1 194 ? 16.117 -8.494 35.720 1.00 71.81 194 THR A CA 1
ATOM 1589 C C . THR A 1 194 ? 16.476 -9.792 34.990 1.00 71.81 194 THR A C 1
ATOM 1591 O O . THR A 1 194 ? 17.526 -9.874 34.350 1.00 71.81 194 THR A O 1
ATOM 1594 N N . VAL A 1 195 ? 15.594 -10.796 35.006 1.00 70.88 195 VAL A N 1
ATOM 1595 C CA . VAL A 1 195 ? 15.775 -12.049 34.250 1.00 70.88 195 VAL A CA 1
ATOM 1596 C C . VAL A 1 195 ? 15.779 -11.802 32.737 1.00 70.88 195 VAL A C 1
ATOM 1598 O O . VAL A 1 195 ? 16.604 -12.375 32.026 1.00 70.88 195 VAL A O 1
ATOM 1601 N N . ILE A 1 196 ? 14.909 -10.922 32.236 1.00 58.59 196 ILE A N 1
ATOM 1602 C CA . ILE A 1 196 ? 14.819 -10.604 30.803 1.00 58.59 196 ILE A CA 1
ATOM 1603 C C . ILE A 1 196 ? 16.052 -9.843 30.330 1.00 58.59 196 ILE A C 1
ATOM 1605 O O . ILE A 1 196 ? 16.632 -10.226 29.315 1.00 58.59 196 ILE A O 1
ATOM 1609 N N . LYS A 1 197 ? 16.506 -8.834 31.084 1.00 70.25 197 LYS A N 1
ATOM 1610 C CA . LYS A 1 197 ? 17.730 -8.072 30.773 1.00 70.25 197 LYS A CA 1
ATOM 1611 C C . LYS A 1 197 ? 18.985 -8.949 30.742 1.00 70.25 197 LYS A C 1
ATOM 1613 O O . LYS A 1 197 ? 19.905 -8.673 29.982 1.00 70.25 197 LYS A O 1
ATOM 1618 N N . ASN A 1 198 ? 19.006 -10.020 31.534 1.00 74.69 198 ASN A N 1
ATOM 1619 C CA . ASN A 1 198 ? 20.123 -10.965 31.605 1.00 74.69 198 ASN A CA 1
ATOM 1620 C C . ASN A 1 198 ? 20.000 -12.155 30.631 1.00 74.69 198 ASN A C 1
ATOM 1622 O O . ASN A 1 198 ? 20.846 -13.051 30.640 1.00 74.69 198 ASN A O 1
ATOM 1626 N N . SER A 1 199 ? 18.953 -12.199 29.804 1.00 67.69 199 SER A N 1
ATOM 1627 C CA . SER A 1 199 ? 18.738 -13.276 28.832 1.00 67.69 199 SER A CA 1
ATOM 1628 C C . SER A 1 199 ? 19.573 -13.088 27.555 1.00 67.69 199 SER A C 1
ATOM 1630 O O . SER A 1 199 ? 19.922 -11.970 27.191 1.00 67.69 199 SER A O 1
ATOM 1632 N N . GLN A 1 200 ? 19.850 -14.175 26.822 1.00 73.06 200 GLN A N 1
ATOM 1633 C CA . GLN A 1 200 ? 20.499 -14.135 25.494 1.00 73.06 200 GLN A CA 1
ATOM 1634 C C . GLN A 1 200 ? 19.520 -13.790 24.348 1.00 73.06 200 GLN A C 1
ATOM 1636 O O . GLN A 1 200 ? 19.696 -14.245 23.217 1.00 73.06 200 GLN A O 1
ATOM 1641 N N . LEU A 1 201 ? 18.441 -13.061 24.641 1.00 64.50 201 LEU A N 1
ATOM 1642 C CA . LEU A 1 201 ? 17.495 -12.600 23.624 1.00 64.50 201 LEU A CA 1
ATOM 1643 C C . LEU A 1 201 ? 18.111 -11.458 22.803 1.00 64.50 201 LEU A C 1
ATOM 1645 O O . LEU A 1 201 ? 18.944 -10.714 23.310 1.00 64.50 201 LEU A O 1
ATOM 1649 N N . ASP A 1 202 ? 17.698 -11.328 21.540 1.00 74.19 202 ASP A N 1
ATOM 1650 C CA . ASP A 1 202 ? 18.038 -10.148 20.741 1.00 74.19 202 ASP A CA 1
ATOM 1651 C C . ASP A 1 202 ? 17.310 -8.895 21.259 1.00 74.19 202 ASP A C 1
ATOM 1653 O O . ASP A 1 202 ? 16.244 -8.996 21.876 1.00 74.19 202 ASP A O 1
ATOM 1657 N N . ASP A 1 203 ? 17.905 -7.728 21.006 1.00 67.56 203 ASP A N 1
ATOM 1658 C CA . ASP A 1 203 ? 17.490 -6.445 21.586 1.00 67.56 203 ASP A CA 1
ATOM 1659 C C . ASP A 1 203 ? 16.015 -6.098 21.290 1.00 67.56 203 ASP A C 1
ATOM 1661 O O . ASP A 1 203 ? 15.318 -5.605 22.174 1.00 67.56 203 ASP A O 1
ATOM 1665 N N . ASP A 1 204 ? 15.497 -6.433 20.099 1.00 58.84 204 ASP A N 1
ATOM 1666 C CA . ASP A 1 204 ? 14.096 -6.179 19.707 1.00 58.84 204 ASP A CA 1
ATOM 1667 C C . ASP A 1 204 ? 13.114 -7.046 20.514 1.00 58.84 204 ASP A C 1
ATOM 1669 O O . ASP A 1 204 ? 12.061 -6.584 20.963 1.00 58.84 204 ASP A O 1
ATOM 1673 N N . LYS A 1 205 ? 13.465 -8.312 20.772 1.00 55.94 205 LYS A N 1
ATOM 1674 C CA . LYS A 1 205 ? 12.656 -9.187 21.635 1.00 55.94 205 LYS A CA 1
ATOM 1675 C C . LYS A 1 205 ? 12.715 -8.776 23.099 1.00 55.94 205 LYS A C 1
ATOM 1677 O O . LYS A 1 205 ? 11.687 -8.852 23.776 1.00 55.94 205 LYS A O 1
ATOM 1682 N N . GLN A 1 206 ? 13.880 -8.345 23.585 1.00 54.50 206 GLN A N 1
ATOM 1683 C CA . GLN A 1 206 ? 13.994 -7.796 24.936 1.00 54.50 206 GLN A CA 1
ATOM 1684 C C . GLN A 1 206 ? 13.129 -6.542 25.079 1.00 54.50 206 GLN A C 1
ATOM 1686 O O . GLN A 1 206 ? 12.356 -6.458 26.028 1.00 54.50 206 GLN A O 1
ATOM 1691 N N . GLU A 1 207 ? 13.187 -5.613 24.124 1.00 64.44 207 GLU A N 1
ATOM 1692 C CA . GLU A 1 207 ? 12.403 -4.376 24.152 1.00 64.44 207 GLU A CA 1
ATOM 1693 C C . GLU A 1 207 ? 10.893 -4.656 24.158 1.00 64.44 207 GLU A C 1
ATOM 1695 O O . GLU A 1 207 ? 10.168 -4.118 24.997 1.00 64.44 207 GLU A O 1
ATOM 1700 N N . LYS A 1 208 ? 10.419 -5.588 23.321 1.00 60.53 208 LYS A N 1
ATOM 1701 C CA . LYS A 1 208 ? 9.008 -6.015 23.293 1.00 60.53 208 LYS A CA 1
ATOM 1702 C C . LYS A 1 208 ? 8.559 -6.690 24.587 1.00 60.53 208 LYS A C 1
ATOM 1704 O O . LYS A 1 208 ? 7.467 -6.410 25.075 1.00 60.53 208 LYS A O 1
ATOM 1709 N N . MET A 1 209 ? 9.386 -7.559 25.171 1.00 50.53 209 MET A N 1
ATOM 1710 C CA . MET A 1 209 ? 9.057 -8.217 26.441 1.00 50.53 209 MET A CA 1
ATOM 1711 C C . MET A 1 209 ? 9.086 -7.245 27.626 1.00 50.53 209 MET A C 1
ATOM 1713 O O . MET A 1 209 ? 8.260 -7.359 28.529 1.00 50.53 209 MET A O 1
ATOM 1717 N N . LEU A 1 210 ? 9.995 -6.269 27.616 1.00 61.03 210 LEU A N 1
ATOM 1718 C CA . LEU A 1 210 ? 10.047 -5.201 28.613 1.00 61.03 210 LEU A CA 1
ATOM 1719 C C . LEU A 1 210 ? 8.847 -4.256 28.488 1.00 61.03 210 LEU A C 1
ATOM 1721 O O . LEU A 1 210 ? 8.272 -3.874 29.506 1.00 61.03 210 LEU A O 1
ATOM 1725 N N . ALA A 1 211 ? 8.427 -3.926 27.263 1.00 62.38 211 ALA A N 1
ATOM 1726 C CA . ALA A 1 211 ? 7.206 -3.168 27.010 1.00 62.38 211 ALA A CA 1
ATOM 1727 C C . ALA A 1 211 ? 5.966 -3.921 27.521 1.00 62.38 211 ALA A C 1
ATOM 1729 O O . ALA A 1 211 ? 5.179 -3.354 28.276 1.00 62.38 211 ALA A O 1
ATOM 1730 N N . PHE A 1 212 ? 5.861 -5.218 27.217 1.00 53.50 212 PHE A N 1
ATOM 1731 C CA . PHE A 1 212 ? 4.782 -6.083 27.696 1.00 53.50 212 PHE A CA 1
ATOM 1732 C C . PHE A 1 212 ? 4.756 -6.206 29.228 1.00 53.50 212 PHE A C 1
ATOM 1734 O O . PHE A 1 212 ? 3.697 -6.101 29.841 1.00 53.50 212 PHE A O 1
ATOM 1741 N N . LEU A 1 213 ? 5.913 -6.374 29.880 1.00 51.22 213 LEU A N 1
ATOM 1742 C CA . LEU A 1 213 ? 5.996 -6.375 31.344 1.00 51.22 213 LEU A CA 1
ATOM 1743 C C . LEU A 1 213 ? 5.589 -5.035 31.942 1.00 51.22 213 LEU A C 1
ATOM 1745 O O . LEU A 1 213 ? 4.909 -5.012 32.959 1.00 51.22 213 LEU A O 1
ATOM 1749 N N . LYS A 1 214 ? 6.002 -3.920 31.339 1.00 61.97 214 LYS A N 1
ATOM 1750 C CA . LYS A 1 214 ? 5.623 -2.578 31.791 1.00 61.97 214 LYS A CA 1
ATOM 1751 C C . LYS A 1 214 ? 4.112 -2.356 31.706 1.00 61.97 214 LYS A C 1
ATOM 1753 O O . LYS A 1 214 ? 3.554 -1.661 32.549 1.00 61.97 214 LYS A O 1
ATOM 1758 N N . GLU A 1 215 ? 3.461 -2.965 30.724 1.00 53.25 215 GLU A N 1
ATOM 1759 C CA . GLU A 1 215 ? 2.007 -2.969 30.571 1.00 53.25 215 GLU A CA 1
ATOM 1760 C C . GLU A 1 215 ? 1.333 -3.892 31.602 1.00 53.25 215 GLU A C 1
ATOM 1762 O O . GLU A 1 215 ? 0.367 -3.496 32.247 1.00 53.25 215 GLU A O 1
ATOM 1767 N N . CYS A 1 216 ? 1.919 -5.063 31.870 1.00 44.72 216 CYS A N 1
ATOM 1768 C CA . CYS A 1 216 ? 1.483 -5.994 32.920 1.00 44.72 216 CYS A CA 1
ATOM 1769 C C . CYS A 1 216 ? 1.725 -5.473 34.353 1.00 44.72 216 CYS A C 1
ATOM 1771 O O . CYS A 1 216 ? 1.057 -5.918 35.283 1.00 44.72 216 CYS A O 1
ATOM 1773 N N . LYS A 1 217 ? 2.676 -4.542 34.537 1.00 44.84 217 LYS A N 1
ATOM 1774 C CA . LYS A 1 217 ? 2.982 -3.831 35.794 1.00 44.84 217 LYS A CA 1
ATOM 1775 C C . LYS A 1 217 ? 1.916 -2.803 36.172 1.00 44.84 217 LYS A C 1
ATOM 1777 O O . LYS A 1 217 ? 1.968 -2.282 37.287 1.00 44.84 217 LYS A O 1
ATOM 1782 N N . GLN A 1 218 ? 0.981 -2.471 35.277 1.00 45.97 218 GLN A N 1
ATOM 1783 C CA . GLN A 1 218 ? -0.157 -1.651 35.677 1.00 45.97 218 GLN A CA 1
ATOM 1784 C C . GLN A 1 218 ? -0.956 -2.423 36.736 1.00 45.97 218 GLN A C 1
ATOM 1786 O O . GLN A 1 218 ? -1.259 -3.598 36.515 1.00 45.97 218 GLN A O 1
ATOM 1791 N N . PRO A 1 219 ? -1.245 -1.818 37.905 1.00 37.41 219 PRO A N 1
ATOM 1792 C CA . PRO A 1 219 ? -1.910 -2.516 38.992 1.00 37.41 219 PRO A CA 1
ATOM 1793 C C . PRO A 1 219 ? -3.192 -3.170 38.479 1.00 37.41 219 PRO A C 1
ATOM 1795 O O . PRO A 1 219 ? -3.994 -2.546 37.781 1.00 37.41 219 PRO A O 1
ATOM 1798 N N . VAL A 1 220 ? -3.377 -4.443 38.833 1.00 39.50 220 VAL A N 1
ATOM 1799 C CA . VAL A 1 220 ? -4.650 -5.139 38.655 1.00 39.50 220 VAL A CA 1
ATOM 1800 C C . VAL A 1 220 ? -5.627 -4.498 39.629 1.00 39.50 220 VAL A C 1
ATOM 1802 O O . VAL A 1 220 ? -5.829 -4.973 40.745 1.00 39.50 220 VAL A O 1
ATOM 1805 N N . GLU A 1 221 ? -6.210 -3.373 39.231 1.00 41.50 221 GLU A N 1
ATOM 1806 C CA . GLU A 1 221 ? -7.415 -2.910 39.886 1.00 41.50 221 GLU A CA 1
ATOM 1807 C C . GLU A 1 221 ? -8.469 -4.007 39.706 1.00 41.50 221 GLU A C 1
ATOM 1809 O O . GLU A 1 221 ? -8.669 -4.497 38.585 1.00 41.50 221 GLU A O 1
ATOM 1814 N N . PRO A 1 222 ? -9.172 -4.414 40.775 1.00 37.16 222 PRO A N 1
ATOM 1815 C CA . PRO A 1 222 ? -10.478 -5.004 40.594 1.00 37.16 222 PRO A CA 1
ATOM 1816 C C . PRO A 1 222 ? -11.275 -3.934 39.858 1.00 37.16 222 PRO A C 1
ATOM 1818 O O . PRO A 1 222 ? -11.636 -2.922 40.457 1.00 37.16 222 PRO A O 1
ATOM 1821 N N . LEU A 1 223 ? -11.476 -4.127 38.550 1.00 39.03 223 LEU A N 1
ATOM 1822 C CA . LEU A 1 223 ? -12.456 -3.378 37.779 1.00 39.03 223 LEU A CA 1
ATOM 1823 C C . LEU A 1 223 ? -13.696 -3.323 38.653 1.00 39.03 223 LEU A C 1
ATOM 1825 O O . LEU A 1 223 ? -14.264 -4.375 38.970 1.00 39.03 223 LEU A O 1
ATOM 1829 N N . GLY A 1 224 ? -14.027 -2.118 39.124 1.00 36.88 224 GLY A N 1
ATOM 1830 C CA . GLY A 1 224 ? -15.194 -1.924 39.956 1.00 36.88 224 GLY A CA 1
ATOM 1831 C C . GLY A 1 224 ? -16.350 -2.636 39.270 1.00 36.88 224 GLY A C 1
ATOM 1832 O O . GLY A 1 224 ? -16.529 -2.500 38.060 1.00 36.88 224 GLY A O 1
ATOM 1833 N N . ASN A 1 225 ? -17.103 -3.436 40.019 1.00 35.22 225 ASN A N 1
ATOM 1834 C CA . ASN A 1 225 ? -18.428 -3.931 39.638 1.00 35.22 225 ASN A CA 1
ATOM 1835 C C . ASN A 1 225 ? -19.427 -2.784 39.334 1.00 35.22 225 ASN A C 1
ATOM 1837 O O . ASN A 1 225 ? -20.592 -2.865 39.722 1.00 35.22 225 ASN A O 1
ATOM 1841 N N . ASP A 1 226 ? -19.016 -1.714 38.655 1.00 42.53 226 ASP A N 1
ATOM 1842 C CA . ASP A 1 226 ? -19.945 -0.883 37.922 1.00 42.53 226 ASP A CA 1
ATOM 1843 C C . ASP A 1 226 ? -20.318 -1.639 36.646 1.00 42.53 226 ASP A C 1
ATOM 1845 O O . ASP A 1 226 ? -19.726 -1.496 35.576 1.00 42.53 226 ASP A O 1
ATOM 1849 N N . ILE A 1 227 ? -21.307 -2.516 36.806 1.00 40.50 227 ILE A N 1
ATOM 1850 C CA . ILE A 1 227 ? -21.915 -3.337 35.754 1.00 40.50 227 ILE A CA 1
ATOM 1851 C C . ILE A 1 227 ? -22.482 -2.438 34.626 1.00 40.50 227 ILE A C 1
ATOM 1853 O O . ILE A 1 227 ? -22.909 -2.948 33.595 1.00 40.50 227 ILE A O 1
ATOM 1857 N N . HIS A 1 228 ? -22.497 -1.108 34.793 1.00 47.78 228 HIS A N 1
ATOM 1858 C CA . HIS A 1 228 ? -22.990 -0.144 33.809 1.00 47.78 228 HIS A CA 1
ATOM 1859 C C . HIS A 1 228 ? -21.898 0.564 32.992 1.00 47.78 228 HIS A C 1
ATOM 1861 O O . HIS A 1 228 ? -22.233 1.189 31.986 1.00 47.78 228 HIS A O 1
ATOM 1867 N N . ASN A 1 229 ? -20.605 0.455 33.334 1.00 64.88 229 ASN A N 1
ATOM 1868 C CA . ASN A 1 229 ? -19.552 0.989 32.466 1.00 64.88 229 ASN A CA 1
ATOM 1869 C C . ASN A 1 229 ? -19.174 -0.040 31.386 1.00 64.88 229 ASN A C 1
ATOM 1871 O O . ASN A 1 229 ? -18.352 -0.937 31.594 1.00 64.88 229 ASN A O 1
ATOM 1875 N N . ILE A 1 230 ? -19.789 0.126 30.213 1.00 68.50 230 ILE A N 1
ATOM 1876 C CA . ILE A 1 230 ? -19.604 -0.712 29.024 1.00 68.50 230 ILE A CA 1
ATOM 1877 C C . ILE A 1 230 ? -18.110 -0.858 28.661 1.00 68.50 230 ILE A C 1
ATOM 1879 O O . ILE A 1 230 ? -17.648 -1.970 28.409 1.00 68.50 230 ILE A O 1
ATOM 1883 N N . TYR A 1 231 ? -17.319 0.222 28.722 1.00 71.19 231 TYR A N 1
ATOM 1884 C CA . TYR A 1 231 ? -15.884 0.181 28.408 1.00 71.19 231 TYR A CA 1
ATOM 1885 C C . TYR A 1 231 ? -15.085 -0.684 29.391 1.00 71.19 231 TYR A C 1
ATOM 1887 O O . TYR A 1 231 ? -14.285 -1.515 28.969 1.00 71.19 231 TYR A O 1
ATOM 1895 N N . ASN A 1 232 ? -15.354 -0.568 30.692 1.00 69.12 232 ASN A N 1
ATOM 1896 C CA . ASN A 1 232 ? -14.682 -1.371 31.720 1.00 69.12 232 ASN A CA 1
ATOM 1897 C C . ASN A 1 232 ? -14.999 -2.870 31.548 1.00 69.12 232 ASN A C 1
ATOM 1899 O O . ASN A 1 232 ? -14.114 -3.724 31.652 1.00 69.12 232 ASN A O 1
ATOM 1903 N N . ARG A 1 233 ? -16.252 -3.208 31.211 1.00 71.88 233 ARG A N 1
ATOM 1904 C CA . ARG A 1 233 ? -16.643 -4.585 30.861 1.00 71.88 233 ARG A CA 1
ATOM 1905 C C . ARG A 1 233 ? -15.879 -5.091 29.633 1.00 71.88 233 ARG A C 1
ATOM 1907 O O . ARG A 1 233 ? -15.491 -6.260 29.601 1.00 71.88 233 ARG A O 1
ATOM 1914 N N . PHE A 1 234 ? -15.628 -4.226 28.653 1.00 75.06 234 PHE A N 1
ATOM 1915 C CA . PHE A 1 234 ? -14.837 -4.577 27.478 1.00 75.06 234 PHE A CA 1
ATOM 1916 C C . PHE A 1 234 ? -13.373 -4.791 27.762 1.00 75.06 234 PHE A C 1
ATOM 1918 O O . PHE A 1 234 ? -12.822 -5.816 27.366 1.00 75.06 234 PHE A O 1
ATOM 1925 N N . GLU A 1 235 ? -12.757 -3.864 28.477 1.00 74.19 235 GLU A N 1
ATOM 1926 C CA . GLU A 1 235 ? -11.361 -3.978 28.852 1.00 74.19 235 GLU A CA 1
ATOM 1927 C C . GLU A 1 235 ? -11.126 -5.260 29.658 1.00 74.19 235 GLU A C 1
ATOM 1929 O O . GLU A 1 235 ? -10.186 -6.006 29.382 1.00 74.19 235 GLU A O 1
ATOM 1934 N N . LYS A 1 236 ? -12.055 -5.597 30.564 1.00 74.00 236 LYS A N 1
ATOM 1935 C CA . LYS A 1 236 ? -12.060 -6.881 31.269 1.00 74.00 236 LYS A CA 1
ATOM 1936 C C . LYS A 1 236 ? -12.035 -8.069 30.309 1.00 74.00 236 LYS A C 1
ATOM 1938 O O . LYS A 1 236 ? -11.193 -8.947 30.460 1.00 74.00 236 LYS A O 1
ATOM 1943 N N . ARG A 1 237 ? -12.935 -8.100 29.323 1.00 73.75 237 ARG A N 1
ATOM 1944 C CA . ARG A 1 237 ? -13.032 -9.205 28.356 1.00 73.75 237 ARG A CA 1
ATOM 1945 C C . ARG A 1 237 ? -11.797 -9.316 27.467 1.00 73.75 237 ARG A C 1
ATOM 1947 O O . ARG A 1 237 ? -11.356 -10.431 27.211 1.00 73.75 237 ARG A O 1
ATOM 1954 N N . PHE A 1 238 ? -11.220 -8.198 27.025 1.00 74.88 238 PHE A N 1
ATOM 1955 C CA . PHE A 1 238 ? -9.951 -8.202 26.290 1.00 74.88 238 PHE A CA 1
ATOM 1956 C C . PHE A 1 238 ? -8.827 -8.784 27.142 1.00 74.88 238 PHE A C 1
ATOM 1958 O O . PHE A 1 238 ? -8.143 -9.706 26.701 1.00 74.88 238 PHE A O 1
ATOM 1965 N N . ARG A 1 239 ? -8.707 -8.330 28.395 1.00 71.44 239 ARG A N 1
ATOM 1966 C CA . ARG A 1 239 ? -7.726 -8.852 29.356 1.00 71.44 239 ARG A CA 1
ATOM 1967 C C . ARG A 1 239 ? -7.919 -10.350 29.613 1.00 71.44 239 ARG A C 1
ATOM 1969 O O . ARG A 1 239 ? -6.954 -11.107 29.540 1.00 71.44 239 ARG A O 1
ATOM 1976 N N . GLU A 1 240 ? -9.151 -10.800 29.850 1.00 71.44 240 GLU A N 1
ATOM 1977 C CA . GLU A 1 240 ? -9.487 -12.221 30.040 1.00 71.44 240 GLU A CA 1
ATOM 1978 C C . GLU A 1 240 ? -9.164 -13.062 28.795 1.00 71.44 240 GLU A C 1
ATOM 1980 O O . GLU A 1 240 ? -8.641 -14.171 28.913 1.00 71.44 240 GLU A O 1
ATOM 1985 N N . ALA A 1 241 ? -9.408 -12.516 27.601 1.00 67.06 241 ALA A N 1
ATOM 1986 C CA . ALA A 1 241 ? -9.072 -13.136 26.322 1.00 67.06 241 ALA A CA 1
ATOM 1987 C C . ALA A 1 241 ? -7.585 -13.002 25.939 1.00 67.06 241 ALA A C 1
ATOM 1989 O O . ALA A 1 241 ? -7.174 -13.561 24.922 1.00 67.06 241 ALA A O 1
ATOM 1990 N N . ARG A 1 242 ? -6.776 -12.290 26.739 1.00 69.62 242 ARG A N 1
ATOM 1991 C CA . ARG A 1 242 ? -5.368 -11.951 26.455 1.00 69.62 242 ARG A CA 1
ATOM 1992 C C . ARG A 1 242 ? -5.179 -11.236 25.114 1.00 69.62 242 ARG A C 1
ATOM 1994 O O . ARG A 1 242 ? -4.192 -11.449 24.414 1.00 69.62 242 ARG A O 1
ATOM 2001 N N . LEU A 1 243 ? -6.150 -10.407 24.765 1.00 70.38 243 LEU A N 1
ATOM 2002 C CA . LEU A 1 243 ? -6.133 -9.531 23.606 1.00 70.38 243 LEU A CA 1
ATOM 2003 C C . LEU A 1 243 ? -5.788 -8.111 24.061 1.00 70.38 243 LEU A C 1
ATOM 2005 O O . LEU A 1 243 ? -6.199 -7.682 25.139 1.00 70.38 243 LEU A O 1
ATOM 2009 N N . ILE A 1 244 ? -5.046 -7.384 23.229 1.00 72.31 244 ILE A N 1
ATOM 2010 C CA . ILE A 1 244 ? -4.724 -5.977 23.478 1.00 72.31 244 ILE A CA 1
ATOM 2011 C C . ILE A 1 244 ? -5.967 -5.155 23.106 1.00 72.31 244 ILE A C 1
ATOM 2013 O O . ILE A 1 244 ? -6.421 -5.259 21.964 1.00 72.31 244 ILE A O 1
ATOM 2017 N N . PRO A 1 245 ? -6.560 -4.381 24.033 1.00 74.81 245 PRO A N 1
ATOM 2018 C CA . PRO A 1 245 ? -7.681 -3.516 23.694 1.00 74.81 245 PRO A CA 1
ATOM 2019 C C . PRO A 1 245 ? -7.214 -2.410 22.732 1.00 74.81 245 PRO A C 1
ATOM 2021 O O . PRO A 1 245 ? -6.086 -1.925 22.856 1.00 74.81 245 PRO A O 1
ATOM 2024 N N . PRO A 1 246 ? -8.054 -1.972 21.779 1.00 80.94 246 PRO A N 1
ATOM 2025 C CA . PRO A 1 246 ? -7.712 -0.833 20.937 1.00 80.94 246 PRO A CA 1
ATOM 2026 C C . PRO A 1 246 ? -7.594 0.438 21.780 1.00 80.94 246 PRO A C 1
ATOM 2028 O O . PRO A 1 246 ? -8.170 0.551 22.866 1.00 80.94 246 PRO A O 1
ATOM 2031 N N . LYS A 1 247 ? -6.891 1.439 21.244 1.00 87.62 247 LYS A N 1
ATOM 2032 C CA . LYS A 1 247 ? -6.821 2.758 21.873 1.00 87.62 247 LYS A CA 1
ATOM 2033 C C . LYS A 1 247 ? -8.238 3.308 22.065 1.00 87.62 247 LYS A C 1
ATOM 2035 O O . LYS A 1 247 ? -9.011 3.348 21.112 1.00 87.62 247 LYS A O 1
ATOM 2040 N N . ALA A 1 248 ? -8.556 3.788 23.263 1.00 88.56 248 ALA A N 1
ATOM 2041 C CA . ALA A 1 248 ? -9.829 4.436 23.558 1.00 88.56 248 ALA A CA 1
ATOM 2042 C C . ALA A 1 248 ? -9.656 5.943 23.774 1.00 88.56 248 ALA A C 1
ATOM 2044 O O . ALA A 1 248 ? -8.709 6.394 24.423 1.00 88.56 248 ALA A O 1
ATOM 2045 N N . ILE A 1 249 ? -10.580 6.726 23.226 1.00 88.75 249 ILE A N 1
ATOM 2046 C CA . ILE A 1 249 ? -10.646 8.179 23.348 1.00 88.75 249 ILE A CA 1
ATOM 2047 C C . ILE A 1 249 ? -11.981 8.547 23.987 1.00 88.75 249 ILE A C 1
ATOM 2049 O O . ILE A 1 249 ? -13.047 8.081 23.580 1.00 88.75 249 ILE A O 1
ATOM 2053 N N . LYS A 1 250 ? -11.919 9.402 25.008 1.00 83.69 250 LYS A N 1
ATOM 2054 C CA . LYS A 1 250 ? -13.101 9.853 25.733 1.00 83.69 250 LYS A CA 1
ATOM 2055 C C . LYS A 1 250 ? -13.930 10.816 24.884 1.00 83.69 250 LYS A C 1
ATOM 2057 O O . LYS A 1 250 ? -13.382 11.782 24.363 1.00 83.69 250 LYS A O 1
ATOM 2062 N N . LYS A 1 251 ? -15.251 10.606 24.832 1.00 82.31 251 LYS A N 1
ATOM 2063 C CA . LYS A 1 251 ? -16.268 11.391 24.106 1.00 82.31 251 LYS A CA 1
ATOM 2064 C C . LYS A 1 251 ? -16.532 12.795 24.683 1.00 82.31 251 LYS A C 1
ATOM 2066 O O . LYS A 1 251 ? -17.642 13.308 24.587 1.00 82.31 251 LYS A O 1
ATOM 2071 N N . SER A 1 252 ? -15.542 13.443 25.303 1.00 78.31 252 SER A N 1
ATOM 2072 C CA . SER A 1 252 ? -15.689 14.855 25.674 1.00 78.31 252 SER A CA 1
ATOM 2073 C C . SER A 1 252 ? -15.367 15.738 24.457 1.00 78.31 252 SER A C 1
ATOM 2075 O O . SER A 1 252 ? -14.375 15.468 23.779 1.00 78.31 252 SER A O 1
ATOM 2077 N N . PRO A 1 253 ? -16.152 16.791 24.147 1.00 70.88 253 PRO A N 1
ATOM 2078 C CA . PRO A 1 253 ? -15.964 17.573 22.916 1.00 70.88 253 PRO A CA 1
ATOM 2079 C C . PRO A 1 253 ? -14.532 18.091 22.717 1.00 70.88 253 PRO A C 1
ATOM 2081 O O . PRO A 1 253 ? -14.017 18.110 21.603 1.00 70.88 253 PRO A O 1
ATOM 2084 N N . VAL A 1 254 ? -13.863 18.463 23.813 1.00 71.81 254 VAL A N 1
ATOM 2085 C CA . VAL A 1 254 ? -12.483 18.962 23.790 1.00 71.81 254 VAL A CA 1
ATOM 2086 C C . VAL A 1 254 ? -11.465 17.828 23.643 1.00 71.81 254 VAL A C 1
ATOM 2088 O O . VAL A 1 254 ? -10.479 17.996 22.926 1.00 71.81 254 VAL A O 1
ATOM 2091 N N . GLU A 1 255 ? -11.654 16.681 24.302 1.00 73.62 255 GLU A N 1
ATOM 2092 C CA . GLU A 1 255 ? -10.684 15.580 24.225 1.00 73.62 255 GLU A CA 1
ATOM 2093 C C . GLU A 1 255 ? -10.811 14.794 22.923 1.00 73.62 255 GLU A C 1
ATOM 2095 O O . GLU A 1 255 ? -9.774 14.465 22.354 1.00 73.62 255 GLU A O 1
ATOM 2100 N N . VAL A 1 256 ? -12.026 14.548 22.408 1.00 81.19 256 VAL A N 1
ATOM 2101 C CA . VAL A 1 256 ? -12.197 13.845 21.124 1.00 81.19 256 VAL A CA 1
ATOM 2102 C C . VAL A 1 256 ? -11.500 14.612 20.022 1.00 81.19 256 VAL A C 1
ATOM 2104 O O . VAL A 1 256 ? -10.622 14.055 19.379 1.00 81.19 256 VAL A O 1
ATOM 2107 N N . ALA A 1 257 ? -11.822 15.894 19.838 1.00 83.69 257 ALA A N 1
ATOM 2108 C CA . ALA A 1 257 ? -11.231 16.684 18.764 1.00 83.69 257 ALA A CA 1
ATOM 2109 C C . ALA A 1 257 ? -9.694 16.697 18.848 1.00 83.69 257 ALA A C 1
ATOM 2111 O O . ALA A 1 257 ? -9.011 16.487 17.850 1.00 83.69 257 ALA A O 1
ATOM 2112 N N . ASN A 1 258 ? -9.125 16.869 20.045 1.00 86.50 258 ASN A N 1
ATOM 2113 C CA . ASN A 1 258 ? -7.674 16.941 20.200 1.00 86.50 258 ASN A CA 1
ATOM 2114 C C . ASN A 1 258 ? -6.983 15.577 20.061 1.00 86.50 258 ASN A C 1
ATOM 2116 O O . ASN A 1 258 ? -6.024 15.448 19.297 1.00 86.50 258 ASN A O 1
ATOM 2120 N N . GLU A 1 259 ? -7.437 14.553 20.783 1.00 90.81 259 GLU A N 1
ATOM 2121 C CA . GLU A 1 259 ? -6.770 13.248 20.810 1.00 90.81 259 GLU A CA 1
ATOM 2122 C C . GLU A 1 259 ? -7.072 12.409 19.565 1.00 90.81 259 GLU A C 1
ATOM 2124 O O . GLU A 1 259 ? -6.176 11.699 19.097 1.00 90.81 259 GLU A O 1
ATOM 2129 N N . LEU A 1 260 ? -8.273 12.522 18.978 1.00 92.06 260 LEU A N 1
ATOM 2130 C CA . LEU A 1 260 ? -8.606 11.842 17.724 1.00 92.06 260 LEU A CA 1
ATOM 2131 C C . LEU A 1 260 ? -7.789 12.432 16.582 1.00 92.06 260 LEU A C 1
ATOM 2133 O O . LEU A 1 260 ? -7.116 11.687 15.876 1.00 92.06 260 LEU A O 1
ATOM 2137 N N . GLN A 1 261 ? -7.759 13.760 16.430 1.00 90.75 261 GLN A N 1
ATOM 2138 C CA . GLN A 1 261 ? -6.950 14.382 15.378 1.00 90.75 261 GLN A CA 1
ATOM 2139 C C . GLN A 1 261 ? -5.462 14.105 15.574 1.00 90.75 261 GLN A C 1
ATOM 2141 O O . GLN A 1 261 ? -4.750 13.866 14.600 1.00 90.75 261 GLN A O 1
ATOM 2146 N N . LYS A 1 262 ? -4.973 14.099 16.818 1.00 91.00 262 LYS A N 1
ATOM 2147 C CA . LYS A 1 262 ? -3.587 13.730 17.123 1.00 91.00 262 LYS A CA 1
ATOM 2148 C C . LYS A 1 262 ? -3.282 12.290 16.723 1.00 91.00 262 LYS A C 1
ATOM 2150 O O . LYS A 1 262 ? -2.230 12.063 16.136 1.00 91.00 262 LYS A O 1
ATOM 2155 N N . TRP A 1 263 ? -4.177 11.345 17.010 1.00 92.25 263 TRP A N 1
ATOM 2156 C CA . TRP A 1 263 ? -4.039 9.953 16.581 1.00 92.25 263 TRP A CA 1
ATOM 2157 C C . TRP A 1 263 ? -4.085 9.834 15.054 1.00 92.25 263 TRP A C 1
ATOM 2159 O O . TRP A 1 263 ? -3.155 9.309 14.456 1.00 92.25 263 TRP A O 1
ATOM 2169 N N . LEU A 1 264 ? -5.083 10.427 14.397 1.00 92.44 264 LEU A N 1
ATOM 2170 C CA . LEU A 1 264 ? -5.220 10.397 12.941 1.00 92.44 264 LEU A CA 1
ATOM 2171 C C . LEU A 1 264 ? -4.000 10.994 12.223 1.00 92.44 264 LEU A C 1
ATOM 2173 O O . LEU A 1 264 ? -3.547 10.439 11.225 1.00 92.44 264 LEU A O 1
ATOM 2177 N N . ARG A 1 265 ? -3.418 12.093 12.728 1.00 89.06 265 ARG A N 1
ATOM 2178 C CA . ARG A 1 265 ? -2.212 12.714 12.143 1.00 89.06 265 ARG A CA 1
ATOM 2179 C C . ARG A 1 265 ? -1.011 11.766 12.095 1.00 89.06 265 ARG A C 1
ATOM 2181 O O . ARG A 1 265 ? -0.212 11.881 11.170 1.00 89.06 265 ARG A O 1
ATOM 2188 N N . GLN A 1 266 ? -0.920 10.798 13.012 1.00 88.62 266 GLN A N 1
ATOM 2189 C CA . GLN A 1 266 ? 0.137 9.775 13.000 1.00 88.62 266 GLN A CA 1
ATOM 2190 C C . GLN A 1 266 ? 0.093 8.899 11.743 1.00 88.62 266 GLN A C 1
ATOM 2192 O O . GLN A 1 266 ? 1.118 8.347 11.358 1.00 88.62 266 GLN A O 1
ATOM 2197 N N . PHE A 1 267 ? -1.053 8.814 11.066 1.00 89.38 267 PHE A N 1
ATOM 2198 C CA . PHE A 1 267 ? -1.251 7.984 9.874 1.00 89.38 267 PHE A CA 1
ATOM 2199 C C . PHE A 1 267 ? -1.546 8.806 8.615 1.00 89.38 267 PHE A C 1
ATOM 2201 O O . PHE A 1 267 ? -1.138 8.444 7.515 1.00 89.38 267 PHE A O 1
ATOM 2208 N N . CYS A 1 268 ? -2.273 9.913 8.758 1.00 86.50 268 CYS A N 1
ATOM 2209 C CA . CYS A 1 268 ? -2.776 10.704 7.640 1.00 86.50 268 CYS A CA 1
ATOM 2210 C C . CYS A 1 268 ? -1.713 11.602 6.994 1.00 86.50 268 CYS A C 1
ATOM 2212 O O . CYS A 1 268 ? -1.745 11.818 5.783 1.00 86.50 268 CYS A O 1
ATOM 2214 N N . GLU A 1 269 ? -0.752 12.111 7.761 1.00 81.94 269 GLU A N 1
ATOM 2215 C CA . GLU A 1 269 ? 0.252 13.038 7.237 1.00 81.94 269 GLU A CA 1
ATOM 2216 C C . GLU A 1 269 ? 1.448 12.268 6.678 1.00 81.94 269 GLU A C 1
ATOM 2218 O O . GLU A 1 269 ? 2.075 11.548 7.431 1.00 81.94 269 GLU A O 1
ATOM 2223 N N . ARG A 1 270 ? 1.835 12.438 5.406 1.00 80.38 270 ARG A N 1
ATOM 2224 C CA . ARG A 1 270 ? 3.038 11.790 4.838 1.00 80.38 270 ARG A CA 1
ATOM 2225 C C . ARG A 1 270 ? 4.322 12.439 5.391 1.00 80.38 270 ARG A C 1
ATOM 2227 O O . ARG A 1 270 ? 4.898 13.310 4.740 1.00 80.38 270 ARG A O 1
ATOM 2234 N N . ARG A 1 271 ? 4.753 12.049 6.594 1.00 79.62 271 ARG A N 1
ATOM 2235 C CA . ARG A 1 271 ? 5.967 12.527 7.287 1.00 79.62 271 ARG A CA 1
ATOM 2236 C C . ARG A 1 271 ? 7.004 11.408 7.380 1.00 79.62 271 ARG A C 1
ATOM 2238 O O . ARG A 1 271 ? 6.669 10.240 7.235 1.00 79.62 271 ARG A O 1
ATOM 2245 N N . ASP A 1 272 ? 8.264 11.736 7.662 1.00 73.12 272 ASP A N 1
ATOM 2246 C CA . ASP A 1 272 ? 9.350 10.737 7.664 1.00 73.12 272 ASP A CA 1
ATOM 2247 C C . ASP A 1 272 ? 9.086 9.535 8.592 1.00 73.12 272 ASP A C 1
ATOM 2249 O O . ASP A 1 272 ? 9.489 8.425 8.266 1.00 73.12 272 ASP A O 1
ATOM 2253 N N . GLY A 1 273 ? 8.348 9.727 9.693 1.00 79.50 273 GLY A N 1
ATOM 2254 C CA . GLY A 1 273 ? 8.020 8.661 10.649 1.00 79.50 273 GLY A CA 1
ATOM 2255 C C . GLY A 1 273 ? 6.907 7.689 10.235 1.00 79.50 273 GLY A C 1
ATOM 2256 O O . GLY A 1 273 ? 6.751 6.673 10.894 1.00 79.50 273 GLY A O 1
ATOM 2257 N N . ASN A 1 274 ? 6.123 7.980 9.192 1.00 86.50 274 ASN A N 1
ATOM 2258 C CA . ASN A 1 274 ? 5.022 7.111 8.735 1.00 86.50 274 ASN A CA 1
ATOM 2259 C C . ASN A 1 274 ? 4.934 6.991 7.205 1.00 86.50 274 ASN A C 1
ATOM 2261 O O . ASN A 1 274 ? 3.987 6.415 6.668 1.00 86.50 274 ASN A O 1
ATOM 2265 N N . LYS A 1 275 ? 5.898 7.573 6.483 1.00 90.44 275 LYS A N 1
ATOM 2266 C CA . LYS A 1 275 ? 5.905 7.651 5.022 1.00 90.44 275 LYS A CA 1
ATOM 2267 C C . LYS A 1 275 ? 5.779 6.272 4.382 1.00 90.44 275 LYS A C 1
ATOM 2269 O O . LYS A 1 275 ? 5.026 6.132 3.423 1.00 90.44 275 LYS A O 1
ATOM 2274 N N . LEU A 1 276 ? 6.492 5.279 4.911 1.00 92.00 276 LEU A N 1
ATOM 2275 C CA . LEU A 1 276 ? 6.490 3.917 4.381 1.00 92.00 276 LEU A CA 1
ATOM 2276 C C . LEU A 1 276 ? 5.114 3.262 4.525 1.00 92.00 276 LEU A C 1
ATOM 2278 O O . LEU A 1 276 ? 4.585 2.750 3.540 1.00 92.00 276 LEU A O 1
ATOM 2282 N N . LEU A 1 277 ? 4.504 3.345 5.712 1.00 92.12 277 LEU A N 1
ATOM 2283 C CA . LEU A 1 277 ? 3.141 2.866 5.950 1.00 92.12 277 LEU A CA 1
ATOM 2284 C C . LEU A 1 277 ? 2.124 3.596 5.060 1.00 92.12 277 LEU A C 1
ATOM 2286 O O . LEU A 1 277 ? 1.278 2.961 4.431 1.00 92.12 277 LEU A O 1
ATOM 2290 N N . TYR A 1 278 ? 2.228 4.925 4.958 1.00 92.00 278 TYR A N 1
ATOM 2291 C CA . TYR A 1 278 ? 1.364 5.735 4.097 1.00 92.00 278 TYR A CA 1
ATOM 2292 C C . TYR A 1 278 ? 1.427 5.279 2.635 1.00 92.00 278 TYR A C 1
ATOM 2294 O O . TYR A 1 278 ? 0.396 5.124 1.973 1.00 92.00 278 TYR A O 1
ATOM 2302 N N . GLU A 1 279 ? 2.640 5.073 2.124 1.00 93.25 279 GLU A N 1
ATOM 2303 C CA . GLU A 1 279 ? 2.892 4.626 0.756 1.00 93.25 279 GLU A CA 1
ATOM 2304 C C . GLU A 1 279 ? 2.386 3.196 0.524 1.00 93.25 279 GLU A C 1
ATOM 2306 O O . GLU A 1 279 ? 1.721 2.954 -0.485 1.00 93.25 279 GLU A O 1
ATOM 2311 N N . TYR A 1 280 ? 2.612 2.284 1.475 1.00 95.06 280 TYR A N 1
ATOM 2312 C CA . TYR A 1 280 ? 2.104 0.911 1.423 1.00 95.06 280 TYR A CA 1
ATOM 2313 C C . TYR A 1 280 ? 0.575 0.874 1.342 1.00 95.06 280 TYR A C 1
ATOM 2315 O O . TYR A 1 280 ? 0.017 0.276 0.420 1.00 95.06 280 TYR A O 1
ATOM 2323 N N . LEU A 1 281 ? -0.112 1.555 2.264 1.00 93.56 281 LEU A N 1
ATOM 2324 C CA . LEU A 1 281 ? -1.575 1.558 2.325 1.00 93.56 281 LEU A CA 1
ATOM 2325 C C . LEU A 1 281 ? -2.197 2.211 1.085 1.00 93.56 281 LEU A C 1
ATOM 2327 O O . LEU A 1 281 ? -3.162 1.686 0.530 1.00 93.56 281 LEU A O 1
ATOM 2331 N N . THR A 1 282 ? -1.601 3.303 0.595 1.00 93.06 282 THR A N 1
ATOM 2332 C CA . THR A 1 282 ? -2.042 3.977 -0.637 1.00 93.06 282 THR A CA 1
ATOM 2333 C C . THR A 1 282 ? -1.867 3.089 -1.872 1.00 93.06 282 THR A C 1
ATOM 2335 O O . THR A 1 282 ? -2.763 3.016 -2.709 1.00 93.06 282 THR A O 1
ATOM 2338 N N . LEU A 1 283 ? -0.735 2.387 -1.998 1.00 95.69 283 LEU A N 1
ATOM 2339 C CA . LEU A 1 283 ? -0.528 1.425 -3.082 1.00 95.69 283 LEU A CA 1
ATOM 2340 C C . LEU A 1 283 ? -1.558 0.297 -3.013 1.00 95.69 283 LEU A C 1
ATOM 2342 O O . LEU A 1 283 ? -2.238 0.011 -3.999 1.00 95.69 283 LEU A O 1
ATOM 2346 N N . ARG A 1 284 ? -1.651 -0.341 -1.842 1.00 94.88 284 ARG A N 1
ATOM 2347 C CA . ARG A 1 284 ? -2.505 -1.498 -1.588 1.00 94.88 284 ARG A CA 1
ATOM 2348 C C . ARG A 1 284 ? -3.952 -1.185 -1.943 1.00 94.88 284 ARG A C 1
ATOM 2350 O O . ARG A 1 284 ? -4.530 -1.857 -2.793 1.00 94.88 284 ARG A O 1
ATOM 2357 N N . ARG A 1 285 ? -4.522 -0.150 -1.327 1.00 93.38 285 ARG A N 1
ATOM 2358 C CA . ARG A 1 285 ? -5.915 0.253 -1.543 1.00 93.38 285 ARG A CA 1
ATOM 2359 C C . ARG A 1 285 ? -6.165 0.646 -2.998 1.00 93.38 285 ARG A C 1
ATOM 2361 O O . ARG A 1 285 ? -7.114 0.151 -3.605 1.00 93.38 285 ARG A O 1
ATOM 2368 N N . GLY A 1 286 ? -5.294 1.473 -3.578 1.00 94.38 286 GLY A N 1
ATOM 2369 C CA . GLY A 1 286 ? -5.428 1.910 -4.965 1.00 94.38 286 GLY A CA 1
ATOM 2370 C C . GLY A 1 286 ? -5.435 0.748 -5.964 1.00 94.38 286 GLY A C 1
ATOM 2371 O O . GLY A 1 286 ? -6.256 0.745 -6.880 1.00 94.38 286 GLY A O 1
ATOM 2372 N N . ILE A 1 287 ? -4.576 -0.260 -5.773 1.00 96.44 287 ILE A N 1
ATOM 2373 C CA . ILE A 1 287 ? -4.551 -1.465 -6.615 1.00 96.44 287 ILE A CA 1
ATOM 2374 C C . ILE A 1 287 ? -5.788 -2.335 -6.382 1.00 96.44 287 ILE A C 1
ATOM 2376 O O . ILE A 1 287 ? -6.430 -2.727 -7.354 1.00 96.44 287 ILE A O 1
ATOM 2380 N N . LEU A 1 288 ? -6.148 -2.628 -5.128 1.00 94.44 288 LEU A N 1
ATOM 2381 C CA . LEU A 1 288 ? -7.285 -3.503 -4.817 1.00 94.44 288 LEU A CA 1
ATOM 2382 C C . LEU A 1 288 ? -8.608 -2.941 -5.352 1.00 94.44 288 LEU A C 1
ATOM 2384 O O . LEU A 1 288 ? -9.385 -3.686 -5.947 1.00 94.44 288 LEU A O 1
ATOM 2388 N N . ASN A 1 289 ? -8.818 -1.625 -5.235 1.00 91.38 289 ASN A N 1
ATOM 2389 C CA . ASN A 1 289 ? -9.974 -0.946 -5.823 1.00 91.38 289 ASN A CA 1
ATOM 2390 C C . ASN A 1 289 ? -10.054 -1.181 -7.338 1.00 91.38 289 ASN A C 1
ATOM 2392 O O . ASN A 1 289 ? -11.089 -1.600 -7.848 1.00 91.38 289 ASN A O 1
ATOM 2396 N N . LEU A 1 290 ? -8.945 -0.973 -8.055 1.00 93.25 290 LEU A N 1
ATOM 2397 C CA . LEU A 1 290 ? -8.907 -1.170 -9.504 1.00 93.25 290 LEU A CA 1
ATOM 2398 C C . LEU A 1 290 ? -9.111 -2.623 -9.909 1.00 93.25 290 LEU A C 1
ATOM 2400 O O . LEU A 1 290 ? -9.829 -2.898 -10.865 1.00 93.25 290 LEU A O 1
ATOM 2404 N N . VAL A 1 291 ? -8.481 -3.552 -9.195 1.00 94.50 291 VAL A N 1
ATOM 2405 C CA . VAL A 1 291 ? -8.609 -4.983 -9.469 1.00 94.50 291 VAL A CA 1
ATOM 2406 C C . VAL A 1 291 ? -10.061 -5.433 -9.317 1.00 94.50 291 VAL A C 1
ATOM 2408 O O . VAL A 1 291 ? -10.557 -6.162 -10.177 1.00 94.50 291 VAL A O 1
ATOM 2411 N N . ARG A 1 292 ? -10.758 -4.960 -8.279 1.00 91.06 292 ARG A N 1
ATOM 2412 C CA . ARG A 1 292 ? -12.179 -5.250 -8.064 1.00 91.06 292 ARG A CA 1
ATOM 2413 C C . ARG A 1 292 ? -13.049 -4.665 -9.176 1.00 91.06 292 ARG A C 1
ATOM 2415 O O . ARG A 1 292 ? -13.796 -5.405 -9.810 1.00 91.06 292 ARG A O 1
ATOM 2422 N N . ASP A 1 293 ? -12.870 -3.381 -9.490 1.00 90.81 293 ASP A N 1
ATOM 2423 C CA . ASP A 1 293 ? -13.606 -2.714 -10.572 1.00 90.81 293 ASP A CA 1
ATOM 2424 C C . ASP A 1 293 ? -13.391 -3.436 -11.916 1.00 90.81 293 ASP A C 1
ATOM 2426 O O . ASP A 1 293 ? -14.316 -3.621 -12.710 1.00 90.81 293 ASP A O 1
ATOM 2430 N N . MET A 1 294 ? -12.169 -3.910 -12.171 1.00 91.88 294 MET A N 1
ATOM 2431 C CA . MET A 1 294 ? -11.851 -4.692 -13.360 1.00 91.88 294 MET A CA 1
ATOM 2432 C C . MET A 1 294 ? -12.496 -6.073 -13.354 1.00 91.88 294 MET A C 1
ATOM 2434 O O . MET A 1 294 ? -12.965 -6.492 -14.416 1.00 91.88 294 MET A O 1
ATOM 2438 N N . ALA A 1 295 ? -12.505 -6.781 -12.224 1.00 90.19 295 ALA A N 1
ATOM 2439 C CA . ALA A 1 295 ? -13.096 -8.112 -12.105 1.00 90.19 295 ALA A CA 1
ATOM 2440 C C . ALA A 1 295 ? -14.583 -8.091 -12.494 1.00 90.19 295 ALA A C 1
ATOM 2442 O O . ALA A 1 295 ? -15.007 -8.912 -13.310 1.00 90.19 295 ALA A O 1
ATOM 2443 N N . ASP A 1 296 ? -15.316 -7.075 -12.036 1.00 87.38 296 ASP A N 1
ATOM 2444 C CA . ASP A 1 296 ? -16.751 -6.910 -12.298 1.00 87.38 296 ASP A CA 1
ATOM 2445 C C . ASP A 1 296 ? -17.057 -6.299 -13.680 1.00 87.38 296 ASP A C 1
ATOM 2447 O O . ASP A 1 296 ? -18.178 -6.367 -14.193 1.00 87.38 296 ASP A O 1
ATOM 2451 N N . SER A 1 297 ? -16.056 -5.698 -14.325 1.00 88.62 297 SER A N 1
ATOM 2452 C CA . SER A 1 297 ? -16.222 -5.053 -15.627 1.00 88.62 297 SER A CA 1
ATOM 2453 C C . SER A 1 297 ? -16.209 -6.029 -16.813 1.00 88.62 297 SER A C 1
ATOM 2455 O O . SER A 1 297 ? -15.617 -7.112 -16.795 1.00 88.62 297 SER A O 1
ATOM 2457 N N . ARG A 1 298 ? -16.737 -5.552 -17.949 1.00 91.44 298 ARG A N 1
ATOM 2458 C CA . ARG A 1 298 ? -16.611 -6.217 -19.261 1.00 91.44 298 ARG A CA 1
ATOM 2459 C C . ARG A 1 298 ? -15.209 -6.118 -19.879 1.00 91.44 298 ARG A C 1
ATOM 2461 O O . ARG A 1 298 ? -15.029 -6.598 -20.998 1.00 91.44 298 ARG A O 1
ATOM 2468 N N . ILE A 1 299 ? -14.236 -5.501 -19.198 1.00 92.88 299 ILE A N 1
ATOM 2469 C CA . ILE A 1 299 ? -12.866 -5.340 -19.701 1.00 92.88 299 ILE A CA 1
ATOM 2470 C C . ILE A 1 299 ? -12.263 -6.724 -19.949 1.00 92.88 299 ILE A C 1
ATOM 2472 O O . ILE A 1 299 ? -12.279 -7.583 -19.065 1.00 92.88 299 ILE A O 1
ATOM 2476 N N . GLN A 1 300 ? -11.741 -6.929 -21.156 1.00 93.44 300 GLN A N 1
ATOM 2477 C CA . GLN A 1 300 ? -11.086 -8.166 -21.567 1.00 93.44 300 GLN A CA 1
ATOM 2478 C C . GLN A 1 300 ? -9.576 -7.984 -21.582 1.00 93.44 300 GLN A C 1
ATOM 2480 O O . GLN A 1 300 ? -9.070 -6.874 -21.768 1.00 93.44 300 GLN A O 1
ATOM 2485 N N . ILE A 1 301 ? -8.869 -9.093 -21.398 1.00 94.94 301 ILE A N 1
ATOM 2486 C CA . ILE A 1 301 ? -7.434 -9.129 -21.624 1.00 94.94 301 ILE A CA 1
ATOM 2487 C C . ILE A 1 301 ? -7.152 -8.961 -23.126 1.00 94.94 301 ILE A C 1
ATOM 2489 O O . ILE A 1 301 ? -7.934 -9.407 -23.968 1.00 94.94 301 ILE A O 1
ATOM 2493 N N . THR A 1 302 ? -6.073 -8.269 -23.481 1.00 94.69 302 THR A N 1
ATOM 2494 C CA . THR A 1 302 ? -5.694 -8.058 -24.880 1.00 94.69 302 THR A CA 1
ATOM 2495 C C . THR A 1 302 ? -5.270 -9.380 -25.522 1.00 94.69 302 THR A C 1
ATOM 2497 O O . THR A 1 302 ? -4.775 -10.285 -24.849 1.00 94.69 302 THR A O 1
ATOM 2500 N N . ASN A 1 303 ? -5.437 -9.488 -26.845 1.00 93.25 303 ASN A N 1
ATOM 2501 C CA . ASN A 1 303 ? -5.141 -10.713 -27.604 1.00 93.25 303 ASN A CA 1
ATOM 2502 C C . ASN A 1 303 ? -3.708 -11.203 -27.428 1.00 93.25 303 ASN A C 1
ATOM 2504 O O . ASN A 1 303 ? -3.453 -12.405 -27.521 1.00 93.25 303 ASN A O 1
ATOM 2508 N N . ASP A 1 304 ? -2.785 -10.284 -27.152 1.00 92.12 304 ASP A N 1
ATOM 2509 C CA . ASP A 1 304 ? -1.420 -10.656 -26.853 1.00 92.12 304 ASP A CA 1
ATOM 2510 C C . ASP A 1 304 ? -1.408 -11.668 -25.715 1.00 92.12 304 ASP A C 1
ATOM 2512 O O . ASP A 1 304 ? -0.698 -12.647 -25.837 1.00 92.12 304 ASP A O 1
ATOM 2516 N N . PHE A 1 305 ? -2.207 -11.512 -24.655 1.00 94.44 305 PHE A N 1
ATOM 2517 C CA . PHE A 1 305 ? -2.235 -12.340 -23.434 1.00 94.44 305 PHE A CA 1
ATOM 2518 C C . PHE A 1 305 ? -3.423 -13.316 -23.363 1.00 94.44 305 PHE A C 1
ATOM 2520 O O . PHE A 1 305 ? -3.901 -13.637 -22.279 1.00 94.44 305 PHE A O 1
ATOM 2527 N N . HIS A 1 306 ? -3.915 -13.793 -24.507 1.00 91.50 306 HIS A N 1
ATOM 2528 C CA . HIS A 1 306 ? -5.076 -14.695 -24.590 1.00 91.50 306 HIS A CA 1
ATOM 2529 C C . HIS A 1 306 ? -4.934 -16.023 -23.817 1.00 91.50 306 HIS A C 1
ATOM 2531 O O . HIS A 1 306 ? -5.931 -16.695 -23.570 1.00 91.50 306 HIS A O 1
ATOM 2537 N N . ASP A 1 307 ? -3.712 -16.420 -23.467 1.00 92.88 307 ASP A N 1
ATOM 2538 C CA . ASP A 1 307 ? -3.380 -17.608 -22.680 1.00 92.88 307 ASP A CA 1
ATOM 2539 C C . ASP A 1 307 ? -3.529 -17.406 -21.162 1.00 92.88 307 ASP A C 1
ATOM 2541 O O . ASP A 1 307 ? -3.472 -18.378 -20.406 1.00 92.88 307 ASP A O 1
ATOM 2545 N N . LEU A 1 308 ? -3.738 -16.170 -20.700 1.00 95.31 308 LEU A N 1
ATOM 2546 C CA . LEU A 1 308 ? -3.938 -15.853 -19.289 1.00 95.31 308 LEU A CA 1
ATOM 2547 C C . LEU A 1 308 ? -5.420 -15.733 -18.938 1.00 95.31 308 LEU A C 1
ATOM 2549 O O . LEU A 1 308 ? -6.168 -14.956 -19.530 1.00 95.31 308 LEU A O 1
ATOM 2553 N N . ASP A 1 309 ? -5.823 -16.443 -17.885 1.00 96.31 309 ASP A N 1
ATOM 2554 C CA . ASP A 1 309 ? -7.133 -16.246 -17.277 1.00 96.31 309 ASP A CA 1
ATOM 2555 C C . ASP A 1 309 ? -7.158 -14.936 -16.473 1.00 96.31 309 ASP A C 1
ATOM 2557 O O . ASP A 1 309 ? -6.436 -14.777 -15.482 1.00 96.31 309 ASP A O 1
ATOM 2561 N N . LYS A 1 310 ? -8.015 -13.996 -16.898 1.00 95.50 310 LYS A N 1
ATOM 2562 C CA . LYS A 1 310 ? -8.169 -12.666 -16.284 1.00 95.50 310 LYS A CA 1
ATOM 2563 C C . LYS A 1 310 ? -8.402 -12.759 -14.776 1.00 95.50 310 LYS A C 1
ATOM 2565 O O . LYS A 1 310 ? -7.729 -12.070 -14.014 1.00 95.50 310 LYS A O 1
ATOM 2570 N N . ASN A 1 311 ? -9.355 -13.582 -14.344 1.00 95.88 311 ASN A N 1
ATOM 2571 C CA . ASN A 1 311 ? -9.784 -13.612 -12.945 1.00 95.88 311 ASN A CA 1
ATOM 2572 C C . ASN A 1 311 ? -8.713 -14.230 -12.047 1.00 95.88 311 ASN A C 1
ATOM 2574 O O . ASN A 1 311 ? -8.444 -13.715 -10.967 1.00 95.88 311 ASN A O 1
ATOM 2578 N N . THR A 1 312 ? -8.048 -15.285 -12.510 1.00 96.94 312 THR A N 1
ATOM 2579 C CA . THR A 1 312 ? -6.915 -15.897 -11.810 1.00 96.94 312 THR A CA 1
ATOM 2580 C C . THR A 1 312 ? -5.761 -14.909 -11.664 1.00 96.94 312 THR A C 1
ATOM 2582 O O . THR A 1 312 ? -5.181 -14.805 -10.583 1.00 96.94 312 THR A O 1
ATOM 2585 N N . PHE A 1 313 ? -5.455 -14.148 -12.721 1.00 97.25 313 PHE A N 1
ATOM 2586 C CA . PHE A 1 313 ? -4.417 -13.121 -12.678 1.00 97.25 313 PHE A CA 1
ATOM 2587 C C . PHE A 1 313 ? -4.743 -12.009 -11.665 1.00 97.25 313 PHE A C 1
ATOM 2589 O O . PHE A 1 313 ? -3.931 -11.677 -10.803 1.00 97.25 313 PHE A O 1
ATOM 2596 N N . LEU A 1 314 ? -5.962 -11.470 -11.721 1.00 97.12 314 LEU A N 1
ATOM 2597 C CA . LEU A 1 314 ? -6.431 -10.435 -10.799 1.00 97.12 314 LEU A CA 1
ATOM 2598 C C . LEU A 1 314 ? -6.468 -10.929 -9.341 1.00 97.12 314 LEU A C 1
ATOM 2600 O O . LEU A 1 314 ? -5.973 -10.245 -8.447 1.00 97.12 314 LEU A O 1
ATOM 2604 N N . ASN A 1 315 ? -6.955 -12.148 -9.098 1.00 96.31 315 ASN A N 1
ATOM 2605 C CA . ASN A 1 315 ? -6.974 -12.752 -7.764 1.00 96.31 315 ASN A CA 1
ATOM 2606 C C . ASN A 1 315 ? -5.567 -12.952 -7.189 1.00 96.31 315 ASN A C 1
ATOM 2608 O O . ASN A 1 315 ? -5.377 -12.803 -5.984 1.00 96.31 315 ASN A O 1
ATOM 2612 N N . GLY A 1 316 ? -4.568 -13.257 -8.023 1.00 97.69 316 GLY A N 1
ATOM 2613 C CA . GLY A 1 316 ? -3.179 -13.337 -7.572 1.00 97.69 316 GLY A CA 1
ATOM 2614 C C . GLY A 1 316 ? -2.655 -12.006 -7.026 1.00 97.69 316 GLY A C 1
ATOM 2615 O O . GLY A 1 316 ? -1.959 -11.998 -6.013 1.00 97.69 316 GLY A O 1
ATOM 2616 N N . ILE A 1 317 ? -3.056 -10.879 -7.625 1.00 97.62 317 ILE A N 1
ATOM 2617 C CA . ILE A 1 317 ? -2.727 -9.537 -7.116 1.00 97.62 317 ILE A CA 1
ATOM 2618 C C . ILE A 1 317 ? -3.400 -9.298 -5.759 1.00 97.62 317 ILE A C 1
ATOM 2620 O O . ILE A 1 317 ? -2.740 -8.835 -4.829 1.00 97.62 317 ILE A O 1
ATOM 2624 N N . VAL A 1 318 ? -4.685 -9.655 -5.621 1.00 95.44 318 VAL A N 1
ATOM 2625 C CA . VAL A 1 318 ? -5.415 -9.540 -4.344 1.00 95.44 318 VAL A CA 1
ATOM 2626 C C . VAL A 1 318 ? -4.712 -10.325 -3.239 1.00 95.44 318 VAL A C 1
ATOM 2628 O O . VAL A 1 318 ? -4.519 -9.807 -2.143 1.00 95.44 318 VAL A O 1
ATOM 2631 N N . TRP A 1 319 ? -4.271 -11.549 -3.535 1.00 94.94 319 TRP A N 1
ATOM 2632 C CA . TRP A 1 319 ? -3.561 -12.391 -2.574 1.00 94.94 319 TRP A CA 1
ATOM 2633 C C . TRP A 1 319 ? -2.241 -11.786 -2.095 1.00 94.94 319 TRP A C 1
ATOM 2635 O O . TRP A 1 319 ? -1.965 -11.831 -0.899 1.00 94.94 319 TRP A O 1
ATOM 2645 N N . LEU A 1 320 ? -1.449 -11.194 -2.993 1.00 95.56 320 LEU A N 1
ATOM 2646 C CA . LEU A 1 320 ? -0.177 -10.548 -2.637 1.00 95.56 320 LEU A CA 1
ATOM 2647 C C . LEU A 1 320 ? -0.358 -9.298 -1.767 1.00 95.56 320 LEU A C 1
ATOM 2649 O O . LEU A 1 320 ? 0.552 -8.925 -1.034 1.00 95.56 320 LEU A O 1
ATOM 2653 N N . LEU A 1 321 ? -1.520 -8.652 -1.858 1.00 94.75 321 LEU A N 1
ATOM 2654 C CA . LEU A 1 321 ? -1.842 -7.404 -1.168 1.00 94.75 321 LEU A CA 1
ATOM 2655 C C . LEU A 1 321 ? -2.859 -7.594 -0.036 1.00 94.75 321 LEU A C 1
ATOM 2657 O O . LEU A 1 321 ? -3.410 -6.620 0.473 1.00 94.75 321 LEU A O 1
ATOM 2661 N N . ARG A 1 322 ? -3.127 -8.837 0.375 1.00 89.62 322 ARG A N 1
ATOM 2662 C CA . ARG A 1 322 ? -4.151 -9.152 1.377 1.00 89.62 322 ARG A CA 1
ATOM 2663 C C . ARG A 1 322 ? -3.833 -8.555 2.748 1.00 89.62 322 ARG A C 1
ATOM 2665 O O . ARG A 1 322 ? -4.744 -8.048 3.403 1.00 89.62 322 ARG A O 1
ATOM 2672 N N . ASP A 1 323 ? -2.573 -8.592 3.166 1.00 87.12 323 ASP A N 1
ATOM 2673 C CA . ASP A 1 323 ? -2.186 -8.323 4.551 1.00 87.12 323 ASP A CA 1
ATOM 2674 C C . ASP A 1 323 ? -2.352 -6.849 4.937 1.00 87.12 323 ASP A C 1
ATOM 2676 O O . ASP A 1 323 ? -1.755 -5.945 4.347 1.00 87.12 323 ASP A O 1
ATOM 2680 N N . PHE A 1 324 ? -3.164 -6.603 5.965 1.00 83.50 324 PHE A N 1
ATOM 2681 C CA . PHE A 1 324 ? -3.347 -5.271 6.534 1.00 83.50 324 PHE A CA 1
ATOM 2682 C C . PHE A 1 324 ? -2.178 -4.899 7.461 1.00 83.50 324 PHE A C 1
ATOM 2684 O O . PHE A 1 324 ? -1.705 -3.770 7.402 1.00 83.50 324 PHE A O 1
ATOM 2691 N N . SER A 1 325 ? -1.687 -5.833 8.275 1.00 83.56 325 SER A N 1
ATOM 2692 C CA . SER A 1 325 ? -0.743 -5.570 9.379 1.00 83.56 325 SER A CA 1
ATOM 2693 C C . SER A 1 325 ? 0.686 -6.001 9.049 1.00 83.56 325 SER A C 1
ATOM 2695 O O . SER A 1 325 ? 1.332 -6.734 9.799 1.00 83.56 325 SER A O 1
ATOM 2697 N N . LEU A 1 326 ? 1.168 -5.605 7.872 1.00 87.56 326 LEU A N 1
ATOM 2698 C CA . LEU A 1 326 ? 2.502 -5.968 7.412 1.00 87.56 326 LEU A CA 1
ATOM 2699 C C . LEU A 1 326 ? 3.561 -5.074 8.097 1.00 87.56 326 LEU A C 1
ATOM 2701 O O . LEU A 1 326 ? 3.443 -3.848 8.025 1.00 87.56 326 LEU A O 1
ATOM 2705 N N . PRO A 1 327 ? 4.609 -5.640 8.730 1.00 89.50 327 PRO A N 1
ATOM 2706 C CA . PRO A 1 327 ? 5.698 -4.844 9.293 1.00 89.50 327 PRO A CA 1
ATOM 2707 C C . PRO A 1 327 ? 6.458 -4.072 8.209 1.00 89.50 327 PRO A C 1
ATOM 2709 O O . PRO A 1 327 ? 6.676 -4.600 7.117 1.00 89.50 327 PRO A O 1
ATOM 2712 N N . GLU A 1 328 ? 6.953 -2.870 8.521 1.00 89.94 328 GLU A N 1
ATOM 2713 C CA . GLU A 1 328 ? 7.656 -2.024 7.538 1.00 89.94 328 GLU A CA 1
ATOM 2714 C C . GLU A 1 328 ? 8.868 -2.714 6.895 1.00 89.94 328 GLU A C 1
ATOM 2716 O O . GLU A 1 328 ? 9.140 -2.547 5.704 1.00 89.94 328 GLU A O 1
ATOM 2721 N N . THR A 1 329 ? 9.559 -3.570 7.653 1.00 90.81 329 THR A N 1
ATOM 2722 C CA . THR A 1 329 ? 10.704 -4.364 7.177 1.00 90.81 329 THR A CA 1
ATOM 2723 C C . THR A 1 329 ? 10.347 -5.338 6.053 1.00 90.81 329 THR A C 1
ATOM 2725 O O . THR A 1 329 ? 11.243 -5.845 5.380 1.00 90.81 329 THR A O 1
ATOM 2728 N N . LYS A 1 330 ? 9.054 -5.601 5.834 1.00 94.44 330 LYS A N 1
ATOM 2729 C CA . LYS A 1 330 ? 8.526 -6.516 4.818 1.00 94.44 330 LYS A CA 1
ATOM 2730 C C . LYS A 1 330 ? 7.919 -5.824 3.604 1.00 94.44 330 LYS A C 1
ATOM 2732 O O . LYS A 1 330 ? 7.581 -6.502 2.636 1.00 94.44 330 LYS A O 1
ATOM 2737 N N . TYR A 1 331 ? 7.834 -4.495 3.589 1.00 94.56 331 TYR A N 1
ATOM 2738 C CA . TYR A 1 331 ? 7.266 -3.769 2.449 1.00 94.56 331 TYR A CA 1
ATOM 2739 C C . TYR A 1 331 ? 8.048 -4.009 1.160 1.00 94.56 331 TYR A C 1
ATOM 2741 O O . TYR A 1 331 ? 7.451 -4.270 0.118 1.00 94.56 331 TYR A O 1
ATOM 2749 N N . ASN A 1 332 ? 9.381 -3.997 1.234 1.00 94.31 332 ASN A N 1
ATOM 2750 C CA . ASN A 1 332 ? 10.231 -4.262 0.076 1.00 94.31 332 ASN A CA 1
ATOM 2751 C C . ASN A 1 332 ? 10.003 -5.668 -0.509 1.00 94.31 332 ASN A C 1
ATOM 2753 O O . ASN A 1 332 ? 9.916 -5.794 -1.729 1.00 94.31 332 ASN A O 1
ATOM 2757 N N . ASP A 1 333 ? 9.828 -6.684 0.346 1.00 95.31 333 ASP A N 1
ATOM 2758 C CA . ASP A 1 333 ? 9.544 -8.065 -0.069 1.00 95.31 333 ASP A CA 1
ATOM 2759 C C . ASP A 1 333 ? 8.222 -8.137 -0.857 1.00 95.31 333 ASP A C 1
ATOM 2761 O O . ASP A 1 333 ? 8.155 -8.768 -1.913 1.00 95.31 333 ASP A O 1
ATOM 2765 N N . VAL A 1 334 ? 7.179 -7.437 -0.393 1.00 96.62 334 VAL A N 1
ATOM 2766 C CA . VAL A 1 334 ? 5.880 -7.381 -1.087 1.00 96.62 334 VAL A CA 1
ATOM 2767 C C . VAL A 1 334 ? 5.968 -6.610 -2.399 1.00 96.62 334 VAL A C 1
ATOM 2769 O O . VAL A 1 334 ? 5.445 -7.074 -3.412 1.00 96.62 334 VAL A O 1
ATOM 2772 N N . TYR A 1 335 ? 6.665 -5.471 -2.428 1.00 97.94 335 TYR A N 1
ATOM 2773 C CA . TYR A 1 335 ? 6.877 -4.716 -3.668 1.00 97.94 335 TYR A CA 1
ATOM 2774 C C . TYR A 1 335 ? 7.640 -5.546 -4.702 1.00 97.94 335 TYR A C 1
ATOM 2776 O O . TYR A 1 335 ? 7.275 -5.559 -5.877 1.00 97.94 335 TYR A O 1
ATOM 2784 N N . PHE A 1 336 ? 8.654 -6.293 -4.266 1.00 97.69 336 PHE A N 1
ATOM 2785 C CA . PHE A 1 336 ? 9.392 -7.217 -5.115 1.00 97.69 336 PHE A CA 1
ATOM 2786 C C . PHE A 1 336 ? 8.514 -8.353 -5.638 1.00 97.69 336 PHE A C 1
ATOM 2788 O O . PHE A 1 336 ? 8.487 -8.586 -6.847 1.00 97.69 336 PHE A O 1
ATOM 2795 N N . ALA A 1 337 ? 7.756 -9.018 -4.763 1.00 98.06 337 ALA A N 1
ATOM 2796 C CA . ALA A 1 337 ? 6.855 -10.100 -5.147 1.00 98.06 337 ALA A CA 1
ATOM 2797 C C . ALA A 1 337 ? 5.780 -9.628 -6.137 1.00 98.06 337 ALA A C 1
ATOM 2799 O O . ALA A 1 337 ? 5.485 -10.325 -7.110 1.00 98.06 337 ALA A O 1
ATOM 2800 N N . LEU A 1 338 ? 5.237 -8.424 -5.935 1.00 98.44 338 LEU A N 1
ATOM 2801 C CA . LEU A 1 338 ? 4.271 -7.814 -6.841 1.00 98.44 338 LEU A CA 1
ATOM 2802 C C . LEU A 1 338 ? 4.900 -7.493 -8.206 1.00 98.44 338 LEU A C 1
ATOM 2804 O O . LEU A 1 338 ? 4.326 -7.841 -9.236 1.00 98.44 338 LEU A O 1
ATOM 2808 N N . CYS A 1 339 ? 6.097 -6.903 -8.238 1.00 98.56 339 CYS A N 1
ATOM 2809 C CA . CYS A 1 339 ? 6.835 -6.653 -9.480 1.00 98.56 339 CYS A CA 1
ATOM 2810 C C . CYS A 1 339 ? 7.180 -7.948 -10.240 1.00 98.56 339 CYS A C 1
ATOM 2812 O O . CYS A 1 339 ? 7.041 -8.005 -11.466 1.00 98.56 339 CYS A O 1
ATOM 2814 N N . ASP A 1 340 ? 7.599 -9.006 -9.539 1.00 98.25 340 ASP A N 1
ATOM 2815 C CA . ASP A 1 340 ? 7.833 -10.324 -10.140 1.00 98.25 340 ASP A CA 1
ATOM 2816 C C . ASP A 1 340 ? 6.534 -10.892 -10.725 1.00 98.25 340 ASP A C 1
ATOM 2818 O O . ASP A 1 340 ? 6.491 -11.280 -11.892 1.00 98.25 340 ASP A O 1
ATOM 2822 N N . TYR A 1 341 ? 5.444 -10.872 -9.954 1.00 98.56 341 TYR A N 1
ATOM 2823 C CA . TYR A 1 341 ? 4.141 -11.362 -10.398 1.00 98.56 341 TYR A CA 1
ATOM 2824 C C . TYR A 1 341 ? 3.632 -10.638 -11.652 1.00 98.56 341 TYR A C 1
ATOM 2826 O O . TYR A 1 341 ? 3.253 -11.285 -12.627 1.00 98.56 341 TYR A O 1
ATOM 2834 N N . LEU A 1 342 ? 3.683 -9.303 -11.657 1.00 98.31 342 LEU A N 1
ATOM 2835 C CA . LEU A 1 342 ? 3.211 -8.470 -12.766 1.00 98.31 342 LEU A CA 1
ATOM 2836 C C . LEU A 1 342 ? 4.073 -8.605 -14.029 1.00 98.31 342 LEU A C 1
ATOM 2838 O O . LEU A 1 342 ? 3.574 -8.418 -15.136 1.00 98.31 342 LEU A O 1
ATOM 2842 N N . SER A 1 343 ? 5.359 -8.931 -13.884 1.00 97.62 343 SER A N 1
ATOM 2843 C CA . SER A 1 343 ? 6.286 -9.053 -15.014 1.00 97.62 343 SER A CA 1
ATOM 2844 C C . SER A 1 343 ? 6.360 -10.470 -15.604 1.00 97.62 343 SER A C 1
ATOM 2846 O O . SER A 1 343 ? 6.740 -10.620 -16.765 1.00 97.62 343 SER A O 1
ATOM 2848 N N . LYS A 1 344 ? 5.933 -11.513 -14.877 1.00 96.56 344 LYS A N 1
ATOM 2849 C CA . LYS A 1 344 ? 5.899 -12.913 -15.359 1.00 96.56 344 LYS A CA 1
ATOM 2850 C C . LYS A 1 344 ? 5.211 -13.115 -16.717 1.00 96.56 344 LYS A C 1
ATOM 2852 O O . LYS A 1 344 ? 5.833 -13.742 -17.576 1.00 96.56 344 LYS A O 1
ATOM 2857 N N . PRO A 1 345 ? 4.009 -12.561 -16.978 1.00 96.62 345 PRO A N 1
ATOM 2858 C CA . PRO A 1 345 ? 3.349 -12.638 -18.289 1.00 96.62 345 PRO A CA 1
ATOM 2859 C C . PRO A 1 345 ? 4.196 -12.197 -19.487 1.00 96.62 345 PRO A C 1
ATOM 2861 O O . PRO A 1 345 ? 3.881 -12.522 -20.634 1.00 96.62 345 PRO A O 1
ATOM 2864 N N . TYR A 1 346 ? 5.247 -11.417 -19.238 1.00 95.31 346 TYR A N 1
ATOM 2865 C CA . TYR A 1 346 ? 6.062 -10.807 -20.274 1.00 95.31 346 TYR A CA 1
ATOM 2866 C C . TYR A 1 346 ? 7.265 -11.659 -20.683 1.00 95.31 346 TYR A C 1
ATOM 2868 O O . TYR A 1 346 ? 7.908 -11.335 -21.673 1.00 95.31 346 TYR A O 1
ATOM 2876 N N . GLU A 1 347 ? 7.548 -12.770 -19.995 1.00 91.56 347 GLU A N 1
ATOM 2877 C CA . GLU A 1 347 ? 8.685 -13.658 -20.302 1.00 91.56 347 GLU A CA 1
ATOM 2878 C C . GLU A 1 347 ? 8.642 -14.226 -21.730 1.00 91.56 347 GLU A C 1
ATOM 2880 O O . GLU A 1 347 ? 9.674 -14.452 -22.356 1.00 91.56 347 GLU A O 1
ATOM 2885 N N . ARG A 1 348 ? 7.437 -14.388 -22.279 1.00 88.81 348 ARG A N 1
ATOM 2886 C CA . ARG A 1 348 ? 7.215 -14.841 -23.658 1.00 88.81 348 ARG A CA 1
ATOM 2887 C C . ARG A 1 348 ? 7.594 -13.814 -24.724 1.00 88.81 348 ARG A C 1
ATOM 2889 O O . ARG A 1 348 ? 7.827 -14.190 -25.870 1.00 88.81 348 ARG A O 1
ATOM 2896 N N . PHE A 1 349 ? 7.647 -12.527 -24.381 1.00 87.06 349 PHE A N 1
ATOM 2897 C CA . PHE A 1 349 ? 8.064 -11.505 -25.331 1.00 87.06 349 PHE A CA 1
ATOM 2898 C C . PHE A 1 349 ? 9.591 -11.473 -25.375 1.00 87.06 349 PHE A C 1
ATOM 2900 O O . PHE A 1 349 ? 10.259 -10.962 -24.477 1.00 87.06 349 PHE A O 1
ATOM 2907 N N . GLY A 1 350 ? 10.149 -12.054 -26.437 1.00 72.38 350 GLY A N 1
ATOM 2908 C CA . GLY A 1 350 ? 11.582 -12.025 -26.709 1.00 72.38 350 GLY A CA 1
ATOM 2909 C C . GLY A 1 350 ? 12.053 -10.683 -27.284 1.00 72.38 350 GLY A C 1
ATOM 2910 O O . GLY A 1 350 ? 11.530 -9.610 -26.990 1.00 72.38 350 GLY A O 1
ATOM 2911 N N . ARG A 1 351 ? 13.045 -10.737 -28.181 1.00 66.69 351 ARG A N 1
ATOM 2912 C CA . ARG A 1 351 ? 13.572 -9.554 -28.898 1.00 66.69 351 ARG A CA 1
ATOM 2913 C C . ARG A 1 351 ? 12.602 -8.968 -29.938 1.00 66.69 351 ARG A C 1
ATOM 2915 O O . ARG A 1 351 ? 12.932 -8.004 -30.614 1.00 66.69 351 ARG A O 1
ATOM 2922 N N . GLU A 1 352 ? 11.411 -9.538 -30.083 1.00 69.75 352 GLU A N 1
ATOM 2923 C CA . GLU A 1 352 ? 10.450 -9.197 -31.141 1.00 69.75 352 GLU A CA 1
ATOM 2924 C C . GLU A 1 352 ? 9.744 -7.844 -30.929 1.00 69.75 352 GLU A C 1
ATOM 2926 O O . GLU A 1 352 ? 9.118 -7.323 -31.851 1.00 69.75 352 GLU A O 1
ATOM 2931 N N . LEU A 1 353 ? 9.909 -7.224 -29.754 1.00 81.75 353 LEU A N 1
ATOM 2932 C CA . LEU A 1 353 ? 9.301 -5.935 -29.401 1.00 81.75 353 LEU A CA 1
ATOM 2933 C C . LEU A 1 353 ? 9.862 -4.727 -30.169 1.00 81.75 353 LEU A C 1
ATOM 2935 O O . LEU A 1 353 ? 9.309 -3.634 -30.070 1.00 81.75 353 LEU A O 1
ATOM 2939 N N . ASP A 1 354 ? 10.933 -4.878 -30.950 1.00 69.06 354 ASP A N 1
ATOM 2940 C CA . ASP A 1 354 ? 11.534 -3.746 -31.667 1.00 69.06 354 ASP A CA 1
ATOM 2941 C C . ASP A 1 354 ? 10.586 -3.109 -32.695 1.00 69.06 354 ASP A C 1
ATOM 2943 O O . ASP A 1 354 ? 10.696 -1.908 -32.956 1.00 69.06 354 ASP A O 1
ATOM 2947 N N . LYS A 1 355 ? 9.641 -3.891 -33.238 1.00 70.81 355 LYS A N 1
ATOM 2948 C CA . LYS A 1 355 ? 8.638 -3.452 -34.225 1.00 70.81 355 LYS A CA 1
ATOM 2949 C C . LYS A 1 355 ? 7.274 -3.104 -33.618 1.00 70.81 355 LYS A C 1
ATOM 2951 O O . LYS A 1 355 ? 6.381 -2.704 -34.356 1.00 70.81 355 LYS A O 1
ATOM 2956 N N . ASP A 1 356 ? 7.105 -3.273 -32.311 1.00 77.75 356 ASP A N 1
ATOM 2957 C CA . ASP A 1 356 ? 5.830 -3.063 -31.626 1.00 77.75 356 ASP A CA 1
ATOM 2958 C C . ASP A 1 356 ? 5.631 -1.570 -31.293 1.00 77.75 356 ASP A C 1
ATOM 2960 O O . ASP A 1 356 ? 6.469 -0.943 -30.641 1.00 77.75 356 ASP A O 1
ATOM 2964 N N . GLU A 1 357 ? 4.517 -0.978 -31.734 1.00 79.12 357 GLU A N 1
ATOM 2965 C CA . GLU A 1 357 ? 4.179 0.433 -31.478 1.00 79.12 357 GLU A CA 1
ATOM 2966 C C . GLU A 1 357 ? 3.841 0.728 -30.001 1.00 79.12 357 GLU A C 1
ATOM 2968 O O . GLU A 1 357 ? 3.862 1.889 -29.562 1.00 79.12 357 GLU A O 1
ATOM 2973 N N . GLU A 1 358 ? 3.554 -0.315 -29.223 1.00 84.81 358 GLU A N 1
ATOM 2974 C CA . GLU A 1 358 ? 3.273 -0.301 -27.786 1.00 84.81 358 GLU A CA 1
ATOM 2975 C C . GLU A 1 358 ? 4.412 -0.902 -26.955 1.00 84.81 358 GLU A C 1
ATOM 2977 O O . GLU A 1 358 ? 4.277 -1.114 -25.746 1.00 84.81 358 GLU A O 1
ATOM 2982 N N . ARG A 1 359 ? 5.590 -1.098 -27.564 1.00 88.69 359 ARG A N 1
ATOM 2983 C CA . ARG A 1 359 ? 6.780 -1.635 -26.885 1.00 88.69 359 ARG A CA 1
ATOM 2984 C C . ARG A 1 359 ? 7.149 -0.910 -25.593 1.00 88.69 359 ARG A C 1
ATOM 2986 O O . ARG A 1 359 ? 7.812 -1.499 -24.751 1.00 88.69 359 ARG A O 1
ATOM 2993 N N . HIS A 1 360 ? 6.725 0.337 -25.406 1.00 90.25 360 HIS A N 1
ATOM 2994 C CA . HIS A 1 360 ? 6.994 1.102 -24.192 1.00 90.25 360 HIS A CA 1
ATOM 2995 C C . HIS A 1 360 ? 6.248 0.620 -22.956 1.00 90.25 360 HIS A C 1
ATOM 2997 O O . HIS A 1 360 ? 6.772 0.772 -21.858 1.00 90.25 360 HIS A O 1
ATOM 3003 N N . PHE A 1 361 ? 5.108 -0.051 -23.110 1.00 94.06 361 PHE A N 1
ATOM 3004 C CA . PHE A 1 361 ? 4.450 -0.708 -21.982 1.00 94.06 361 PHE A CA 1
ATOM 3005 C C . PHE A 1 361 ? 4.982 -2.129 -21.734 1.00 94.06 361 PHE A C 1
ATOM 3007 O O . PHE A 1 361 ? 4.896 -2.621 -20.615 1.00 94.06 361 PHE A O 1
ATOM 3014 N N . LYS A 1 362 ? 5.572 -2.781 -22.747 1.00 95.19 362 LYS A N 1
ATOM 3015 C CA . LYS A 1 362 ? 6.017 -4.188 -22.673 1.00 95.19 362 LYS A CA 1
ATOM 3016 C C . LYS A 1 362 ? 7.505 -4.346 -22.357 1.00 95.19 362 LYS A C 1
ATOM 3018 O O . LYS A 1 362 ? 7.879 -5.109 -21.474 1.00 95.19 362 LYS A O 1
ATOM 3023 N N . LEU A 1 363 ? 8.373 -3.621 -23.059 1.00 94.06 363 LEU A N 1
ATOM 3024 C CA . LEU A 1 363 ? 9.829 -3.745 -22.963 1.00 94.06 363 LEU A CA 1
ATOM 3025 C C . LEU A 1 363 ? 10.390 -3.532 -21.546 1.00 94.06 363 LEU A C 1
ATOM 3027 O O . LEU A 1 363 ? 11.238 -4.334 -21.144 1.00 94.06 363 LEU A O 1
ATOM 3031 N N . PRO A 1 364 ? 9.979 -2.507 -20.770 1.00 95.94 364 PRO A N 1
ATOM 3032 C CA . PRO A 1 364 ? 10.433 -2.386 -19.386 1.00 95.94 364 PRO A CA 1
ATOM 3033 C C . PRO A 1 364 ? 10.039 -3.601 -18.532 1.00 95.94 364 PRO A C 1
ATOM 3035 O O . PRO A 1 364 ? 10.861 -4.051 -17.739 1.00 95.94 364 PRO A O 1
ATOM 3038 N N . LEU A 1 365 ? 8.854 -4.189 -18.737 1.00 97.31 365 LEU A N 1
ATOM 3039 C CA . LEU A 1 365 ? 8.396 -5.378 -18.005 1.00 97.31 365 LEU A CA 1
ATOM 3040 C C . LEU A 1 365 ? 9.153 -6.649 -18.410 1.00 97.31 365 LEU A C 1
ATOM 3042 O O . LEU A 1 365 ? 9.557 -7.416 -17.541 1.00 97.31 365 LEU A O 1
ATOM 3046 N N . VAL A 1 366 ? 9.444 -6.832 -19.704 1.00 95.50 366 VAL A N 1
ATOM 3047 C CA . VAL A 1 366 ? 10.321 -7.916 -20.194 1.00 95.50 366 VAL A CA 1
ATOM 3048 C C . VAL A 1 366 ? 11.696 -7.848 -19.536 1.00 95.50 366 VAL A C 1
ATOM 3050 O O . VAL A 1 366 ? 12.269 -8.856 -19.120 1.00 95.50 366 VAL A O 1
ATOM 3053 N N . ARG A 1 367 ? 12.256 -6.641 -19.441 1.00 94.75 367 ARG A N 1
ATOM 3054 C CA . ARG A 1 367 ? 13.559 -6.424 -18.808 1.00 94.75 367 ARG A CA 1
ATOM 3055 C C . ARG A 1 367 ? 13.503 -6.681 -17.315 1.00 94.75 367 ARG A C 1
ATOM 3057 O O . ARG A 1 367 ? 14.342 -7.423 -16.821 1.00 94.75 367 ARG A O 1
ATOM 3064 N N . LEU A 1 368 ? 12.500 -6.130 -16.636 1.00 96.88 368 LEU A N 1
ATOM 3065 C CA . LEU A 1 368 ? 12.277 -6.345 -15.213 1.00 96.88 368 LEU A CA 1
ATOM 3066 C C . LEU A 1 368 ? 12.183 -7.838 -14.885 1.00 96.88 368 LEU A C 1
ATOM 3068 O O . LEU A 1 368 ? 12.892 -8.304 -13.995 1.00 96.88 368 LEU A O 1
ATOM 3072 N N . ARG A 1 369 ? 11.410 -8.604 -15.667 1.00 96.12 369 ARG A N 1
ATOM 3073 C CA . ARG A 1 369 ? 11.296 -10.057 -15.507 1.00 96.12 369 ARG A CA 1
ATOM 3074 C C . ARG A 1 369 ? 12.647 -10.759 -15.636 1.00 96.12 369 ARG A C 1
ATOM 3076 O O . ARG A 1 369 ? 12.992 -11.566 -14.778 1.00 96.12 369 ARG A O 1
ATOM 3083 N N . ASN A 1 370 ? 13.425 -10.420 -16.666 1.00 94.38 370 ASN A N 1
ATOM 3084 C CA . ASN A 1 370 ? 14.775 -10.961 -16.856 1.00 94.38 370 ASN A CA 1
ATOM 3085 C C . ASN A 1 370 ? 15.720 -10.595 -15.700 1.00 94.38 370 ASN A C 1
ATOM 3087 O O . ASN A 1 370 ? 16.544 -11.405 -15.280 1.00 94.38 370 ASN A O 1
ATOM 3091 N N . TRP A 1 371 ? 15.630 -9.376 -15.171 1.00 96.12 371 TRP A N 1
ATOM 3092 C CA . TRP A 1 371 ? 16.477 -8.949 -14.059 1.00 96.12 371 TRP A CA 1
ATOM 3093 C C . TRP A 1 371 ? 16.129 -9.671 -12.760 1.00 96.12 371 TRP A C 1
ATOM 3095 O O . TRP A 1 371 ? 17.031 -10.083 -12.029 1.00 96.12 371 TRP A O 1
ATOM 3105 N N . ILE A 1 372 ? 14.840 -9.873 -12.494 1.00 96.44 372 ILE A N 1
ATOM 3106 C CA . ILE A 1 372 ? 14.366 -10.626 -11.334 1.00 96.44 372 ILE A CA 1
ATOM 3107 C C . ILE A 1 372 ? 14.770 -12.102 -11.453 1.00 96.44 372 ILE A C 1
ATOM 3109 O O . ILE A 1 372 ? 15.414 -12.626 -10.548 1.00 96.44 372 ILE A O 1
ATOM 3113 N N . SER A 1 373 ? 14.489 -12.762 -12.583 1.00 94.31 373 SER A N 1
ATOM 3114 C CA . SER A 1 373 ? 14.751 -14.201 -12.766 1.00 94.31 373 SER A CA 1
ATOM 3115 C C . SER A 1 373 ? 16.233 -14.573 -12.674 1.00 94.31 373 SER A C 1
ATOM 3117 O O . SER A 1 373 ? 16.583 -15.662 -12.220 1.00 94.31 373 SER A O 1
ATOM 3119 N N . HIS A 1 374 ? 17.123 -13.659 -13.065 1.00 93.06 374 HIS A N 1
ATOM 3120 C CA . HIS A 1 374 ? 18.564 -13.852 -12.957 1.00 93.06 374 HIS A CA 1
ATOM 3121 C C . HIS A 1 374 ? 19.159 -13.363 -11.629 1.00 93.06 374 HIS A C 1
ATOM 3123 O O . HIS A 1 374 ? 20.387 -13.381 -11.488 1.00 93.06 374 HIS A O 1
ATOM 3129 N N . GLY A 1 375 ? 18.343 -12.938 -10.658 1.00 94.50 375 GLY A N 1
ATOM 3130 C CA . GLY A 1 375 ? 18.798 -12.440 -9.355 1.00 94.50 375 GLY A CA 1
ATOM 3131 C C . GLY A 1 375 ? 19.662 -11.181 -9.469 1.00 94.50 375 GLY A C 1
ATOM 3132 O O . GLY A 1 375 ? 20.600 -10.993 -8.694 1.00 94.50 375 GLY A O 1
ATOM 3133 N N . LEU A 1 376 ? 19.427 -10.363 -10.500 1.00 95.12 376 LEU A N 1
ATOM 3134 C CA . LEU A 1 376 ? 20.161 -9.118 -10.723 1.00 95.12 376 LEU A CA 1
ATOM 3135 C C . LEU A 1 376 ? 19.690 -8.014 -9.783 1.00 95.12 376 LEU A C 1
ATOM 3137 O O . LEU A 1 376 ? 20.523 -7.281 -9.265 1.00 95.12 376 LEU A O 1
ATOM 3141 N N . ILE A 1 377 ? 18.381 -7.943 -9.528 1.00 95.25 377 ILE A N 1
ATOM 3142 C CA . ILE A 1 377 ? 17.807 -6.991 -8.574 1.00 95.25 377 ILE A CA 1
ATOM 3143 C C . ILE A 1 377 ? 18.314 -7.301 -7.162 1.00 95.25 377 ILE A C 1
ATOM 3145 O O . ILE A 1 377 ? 19.056 -6.490 -6.616 1.00 95.25 377 ILE A O 1
ATOM 3149 N N . GLU A 1 378 ? 18.032 -8.499 -6.634 1.00 93.38 378 GLU A N 1
ATOM 3150 C CA . GLU A 1 378 ? 18.460 -8.931 -5.288 1.00 93.38 378 GLU A CA 1
ATOM 3151 C C . GLU A 1 378 ? 19.984 -8.918 -5.103 1.00 93.38 378 GLU A C 1
ATOM 3153 O O . GLU A 1 378 ? 20.488 -8.662 -4.014 1.00 93.38 378 GLU A O 1
ATOM 3158 N N . GLY A 1 379 ? 20.741 -9.205 -6.167 1.00 91.75 379 GLY A N 1
ATOM 3159 C CA . GLY A 1 379 ? 22.201 -9.186 -6.127 1.00 91.75 379 GLY A CA 1
ATOM 3160 C C . GLY A 1 379 ? 22.831 -7.794 -6.256 1.00 91.75 379 GLY A C 1
ATOM 3161 O O . GLY A 1 379 ? 24.057 -7.695 -6.149 1.00 91.75 379 GLY A O 1
ATOM 3162 N N . SER A 1 380 ? 22.035 -6.755 -6.520 1.00 91.81 380 SER A N 1
ATOM 3163 C CA . SER A 1 380 ? 22.472 -5.358 -6.642 1.00 91.81 380 SER A CA 1
ATOM 3164 C C . SER A 1 380 ? 22.084 -4.536 -5.407 1.00 91.81 380 SER A C 1
ATOM 3166 O O . SER A 1 380 ? 21.587 -5.070 -4.424 1.00 91.81 380 SER A O 1
ATOM 3168 N N . GLN A 1 381 ? 22.313 -3.223 -5.453 1.00 87.00 381 GLN A N 1
ATOM 3169 C CA . GLN A 1 381 ? 21.834 -2.273 -4.435 1.00 87.00 381 GLN A CA 1
ATOM 3170 C C . GLN A 1 381 ? 20.415 -1.745 -4.733 1.00 87.00 381 GLN A C 1
ATOM 3172 O O . GLN A 1 381 ? 19.993 -0.730 -4.182 1.00 87.00 381 GLN A O 1
ATOM 3177 N N . THR A 1 382 ? 19.693 -2.375 -5.664 1.00 91.88 382 THR A N 1
ATOM 3178 C CA . THR A 1 382 ? 18.361 -1.919 -6.069 1.00 91.88 382 THR A CA 1
ATOM 3179 C C . THR A 1 382 ? 17.294 -2.425 -5.104 1.00 91.88 382 THR A C 1
ATOM 3181 O O . THR A 1 382 ? 17.122 -3.630 -4.947 1.00 91.88 382 THR A O 1
ATOM 3184 N N . HIS A 1 383 ? 16.508 -1.504 -4.544 1.00 91.94 383 HIS A N 1
ATOM 3185 C CA . HIS A 1 383 ? 15.352 -1.812 -3.704 1.00 91.94 383 HIS A CA 1
ATOM 3186 C C . HIS A 1 383 ? 14.091 -1.183 -4.295 1.00 91.94 383 HIS A C 1
ATOM 3188 O O . HIS A 1 383 ? 14.082 0.008 -4.593 1.00 91.94 383 HIS A O 1
ATOM 3194 N N . PHE A 1 384 ? 13.023 -1.966 -4.454 1.00 95.69 384 PHE A N 1
ATOM 3195 C CA . PHE A 1 384 ? 11.724 -1.429 -4.854 1.00 95.69 384 PHE A CA 1
ATOM 3196 C C . PHE A 1 384 ? 11.034 -0.676 -3.717 1.00 95.69 384 PHE A C 1
ATOM 3198 O O . PHE A 1 384 ? 11.066 -1.102 -2.560 1.00 95.69 384 PHE A O 1
ATOM 3205 N N . SER A 1 385 ? 10.360 0.412 -4.077 1.00 96.12 385 SER A N 1
ATOM 3206 C CA . SER A 1 385 ? 9.408 1.118 -3.224 1.00 96.12 385 SER A CA 1
ATOM 3207 C C . SER A 1 385 ? 7.976 0.961 -3.755 1.00 96.12 385 SER A C 1
ATOM 3209 O O . SER A 1 385 ? 7.741 0.322 -4.790 1.00 96.12 385 SER A O 1
ATOM 3211 N N . ALA A 1 386 ? 7.010 1.576 -3.068 1.00 97.12 386 ALA A N 1
ATOM 3212 C CA . ALA A 1 386 ? 5.623 1.610 -3.523 1.00 97.12 386 ALA A CA 1
ATOM 3213 C C . ALA A 1 386 ? 5.490 2.260 -4.912 1.00 97.12 386 ALA A C 1
ATOM 3215 O O . ALA A 1 386 ? 4.636 1.872 -5.704 1.00 97.12 386 ALA A O 1
ATOM 3216 N N . GLN A 1 387 ? 6.353 3.224 -5.233 1.00 96.88 387 GLN A N 1
ATOM 3217 C CA . GLN A 1 387 ? 6.370 3.959 -6.491 1.00 96.88 387 GLN A CA 1
ATOM 3218 C C . GLN A 1 387 ? 6.727 3.043 -7.668 1.00 96.88 387 GLN A C 1
ATOM 3220 O O . GLN A 1 387 ? 6.044 3.088 -8.695 1.00 96.88 387 GLN A O 1
ATOM 3225 N N . GLU A 1 388 ? 7.746 2.188 -7.522 1.00 97.44 388 GLU A N 1
ATOM 3226 C CA . GLU A 1 388 ? 8.130 1.210 -8.549 1.00 97.44 388 GLU A CA 1
ATOM 3227 C C . GLU A 1 388 ? 7.067 0.127 -8.726 1.00 97.44 388 GLU A C 1
ATOM 3229 O O . GLU A 1 388 ? 6.731 -0.222 -9.861 1.00 97.44 388 GLU A O 1
ATOM 3234 N N . ALA A 1 389 ? 6.511 -0.380 -7.623 1.00 98.31 389 ALA A N 1
ATOM 3235 C CA . ALA A 1 389 ? 5.438 -1.367 -7.664 1.00 98.31 389 ALA A CA 1
ATOM 3236 C C . ALA A 1 389 ? 4.179 -0.798 -8.340 1.00 98.31 389 ALA A C 1
ATOM 3238 O O . ALA A 1 389 ? 3.615 -1.426 -9.238 1.00 98.31 389 ALA A O 1
ATOM 3239 N N . CYS A 1 390 ? 3.794 0.434 -7.988 1.00 98.31 390 CYS A N 1
ATOM 3240 C CA . CYS A 1 390 ? 2.698 1.154 -8.629 1.00 98.31 390 CYS A CA 1
ATOM 3241 C C . CYS A 1 390 ? 2.967 1.361 -10.119 1.00 98.31 390 CYS A C 1
ATOM 3243 O O . CYS A 1 390 ? 2.105 1.072 -10.941 1.00 98.31 390 CYS A O 1
ATOM 3245 N N . PHE A 1 391 ? 4.160 1.825 -10.499 1.00 98.06 391 PHE A N 1
ATOM 3246 C CA . PHE A 1 391 ? 4.455 2.110 -11.903 1.00 98.06 391 PHE A CA 1
ATOM 3247 C C . PHE A 1 391 ? 4.408 0.830 -12.735 1.00 98.06 391 PHE A C 1
ATOM 3249 O O . PHE A 1 391 ? 3.798 0.821 -13.802 1.00 98.06 391 PHE A O 1
ATOM 3256 N N . THR A 1 392 ? 4.977 -0.259 -12.207 1.00 98.56 392 THR A N 1
ATOM 3257 C CA . THR A 1 392 ? 4.918 -1.603 -12.796 1.00 98.56 392 THR A CA 1
ATOM 3258 C C . THR A 1 392 ? 3.472 -2.062 -12.983 1.00 98.56 392 THR A C 1
ATOM 3260 O O . THR A 1 392 ? 3.118 -2.529 -14.065 1.00 98.56 392 THR A O 1
ATOM 3263 N N . PHE A 1 393 ? 2.617 -1.867 -11.975 1.00 98.31 393 PHE A N 1
ATOM 3264 C CA . PHE A 1 393 ? 1.186 -2.154 -12.068 1.00 98.31 393 PHE A CA 1
ATOM 3265 C C . PHE A 1 393 ? 0.500 -1.326 -13.162 1.00 98.31 393 PHE A C 1
ATOM 3267 O O . PHE A 1 393 ? -0.188 -1.895 -14.005 1.00 98.31 393 PHE A O 1
ATOM 3274 N N . LEU A 1 394 ? 0.726 -0.010 -13.211 1.00 97.56 394 LEU A N 1
ATOM 3275 C CA . LEU A 1 394 ? 0.107 0.886 -14.195 1.00 97.56 394 LEU A CA 1
ATOM 3276 C C . LEU A 1 394 ? 0.449 0.489 -15.638 1.00 97.56 394 LEU A C 1
ATOM 3278 O O . LEU A 1 394 ? -0.446 0.379 -16.480 1.00 97.56 394 LEU A O 1
ATOM 3282 N N . ILE A 1 395 ? 1.729 0.233 -15.930 1.00 97.56 395 ILE A N 1
ATOM 3283 C CA . ILE A 1 395 ? 2.149 -0.169 -17.280 1.00 97.56 395 ILE A CA 1
ATOM 3284 C C . ILE A 1 395 ? 1.672 -1.584 -17.631 1.00 97.56 395 ILE A C 1
ATOM 3286 O O . ILE A 1 395 ? 1.303 -1.821 -18.782 1.00 97.56 395 ILE A O 1
ATOM 3290 N N . ALA A 1 396 ? 1.601 -2.497 -16.653 1.00 97.31 396 ALA A N 1
ATOM 3291 C CA . ALA A 1 396 ? 1.054 -3.837 -16.853 1.00 97.31 396 ALA A CA 1
ATOM 3292 C C . ALA A 1 396 ? -0.449 -3.783 -17.157 1.00 97.31 396 ALA A C 1
ATOM 3294 O O . ALA A 1 396 ? -0.895 -4.375 -18.137 1.00 97.31 396 ALA A O 1
ATOM 3295 N N . MET A 1 397 ? -1.230 -3.007 -16.395 1.00 96.81 397 MET A N 1
ATOM 3296 C CA . MET A 1 397 ? -2.663 -2.833 -16.655 1.00 96.81 397 MET A CA 1
ATOM 3297 C C . MET A 1 397 ? -2.919 -2.194 -18.020 1.00 96.81 397 MET A C 1
ATOM 3299 O O . MET A 1 397 ? -3.783 -2.656 -18.772 1.00 96.81 397 MET A O 1
ATOM 3303 N N . LYS A 1 398 ? -2.128 -1.178 -18.388 1.00 95.69 398 LYS A N 1
ATOM 3304 C CA . LYS A 1 398 ? -2.238 -0.553 -19.707 1.00 95.69 398 LYS A CA 1
ATOM 3305 C C . LYS A 1 398 ? -1.903 -1.533 -20.828 1.00 95.69 398 LYS A C 1
ATOM 3307 O O . LYS A 1 398 ? -2.626 -1.580 -21.812 1.00 95.69 398 LYS A O 1
ATOM 3312 N N . SER A 1 399 ? -0.866 -2.349 -20.677 1.00 95.50 399 SER A N 1
ATOM 3313 C CA . SER A 1 399 ? -0.475 -3.321 -21.702 1.00 95.50 399 SER A CA 1
ATOM 3314 C C . SER A 1 399 ? -1.421 -4.526 -21.802 1.00 95.50 399 SER A C 1
ATOM 3316 O O . SER A 1 399 ? -1.704 -4.977 -22.911 1.00 95.50 399 SER A O 1
ATOM 3318 N N . MET A 1 400 ? -1.891 -5.070 -20.678 1.00 95.69 400 MET A N 1
ATOM 3319 C CA . MET A 1 400 ? -2.709 -6.291 -20.659 1.00 95.69 400 MET A CA 1
ATOM 3320 C C . MET A 1 400 ? -4.193 -6.023 -20.886 1.00 95.69 400 MET A C 1
ATOM 3322 O O . MET A 1 400 ? -4.886 -6.904 -21.375 1.00 95.69 400 MET A O 1
ATOM 3326 N N . PHE A 1 401 ? -4.698 -4.836 -20.544 1.00 95.31 401 PHE A N 1
ATOM 3327 C CA . PHE A 1 401 ? -6.138 -4.539 -20.575 1.00 95.31 401 PHE A CA 1
ATOM 3328 C C . PHE A 1 401 ? -6.483 -3.260 -21.351 1.00 95.31 401 PHE A C 1
ATOM 3330 O O . PHE A 1 401 ? -7.654 -2.885 -21.447 1.00 95.31 401 PHE A O 1
ATOM 3337 N N . ASN A 1 402 ? -5.475 -2.568 -21.895 1.00 94.38 402 ASN A N 1
ATOM 3338 C CA . ASN A 1 402 ? -5.613 -1.259 -22.538 1.00 94.38 402 ASN A CA 1
ATOM 3339 C C . ASN A 1 402 ? -6.277 -0.196 -21.639 1.00 94.38 402 ASN A C 1
ATOM 3341 O O . ASN A 1 402 ? -6.894 0.750 -22.127 1.00 94.38 402 ASN A O 1
ATOM 3345 N N . GLN A 1 403 ? -6.138 -0.326 -20.318 1.00 91.12 403 GLN A N 1
ATOM 3346 C CA . GLN A 1 403 ? -6.748 0.591 -19.359 1.00 91.12 403 GLN A CA 1
ATOM 3347 C C . GLN A 1 403 ? -5.719 1.549 -18.767 1.00 91.12 403 GLN A C 1
ATOM 3349 O O . GLN A 1 403 ? -4.667 1.137 -18.287 1.00 91.12 403 GLN A O 1
ATOM 3354 N N . GLU A 1 404 ? -6.040 2.839 -18.780 1.00 91.69 404 GLU A N 1
ATOM 3355 C CA . GLU A 1 404 ? -5.328 3.844 -17.997 1.00 91.69 404 GLU A CA 1
ATOM 3356 C C . GLU A 1 404 ? -6.134 4.114 -16.727 1.00 91.69 404 GLU A C 1
ATOM 3358 O O . GLU A 1 404 ? -7.209 4.707 -16.786 1.00 91.69 404 GLU A O 1
ATOM 3363 N N . MET A 1 405 ? -5.646 3.644 -15.580 1.00 86.69 405 MET A N 1
ATOM 3364 C CA . MET A 1 405 ? -6.394 3.709 -14.325 1.00 86.69 405 MET A CA 1
ATOM 3365 C C . MET A 1 405 ? -5.481 4.095 -13.172 1.00 86.69 405 MET A C 1
ATOM 3367 O O . MET A 1 405 ? -4.354 3.624 -13.096 1.00 86.69 405 MET A O 1
ATOM 3371 N N . TYR A 1 406 ? -5.985 4.913 -12.250 1.00 90.75 406 TYR A N 1
ATOM 3372 C CA . TYR A 1 406 ? -5.210 5.435 -11.116 1.00 90.75 406 TYR A CA 1
ATOM 3373 C C . TYR A 1 406 ? -5.898 5.211 -9.764 1.00 90.75 406 TYR A C 1
ATOM 3375 O O . TYR A 1 406 ? -5.557 5.864 -8.781 1.00 90.75 406 TYR A O 1
ATOM 3383 N N . GLY A 1 407 ? -6.883 4.319 -9.715 1.00 85.75 407 GLY A N 1
ATOM 3384 C CA . GLY A 1 407 ? -7.750 4.120 -8.560 1.00 85.75 407 GLY A CA 1
ATOM 3385 C C . GLY A 1 407 ? -8.811 5.206 -8.437 1.00 85.75 407 GLY A C 1
ATOM 3386 O O . GLY A 1 407 ? -8.841 6.184 -9.194 1.00 85.75 407 GLY A O 1
ATOM 3387 N N . GLN A 1 408 ? -9.691 5.027 -7.458 1.00 80.06 408 GLN A N 1
ATOM 3388 C CA . GLN A 1 408 ? -10.737 5.993 -7.139 1.00 80.06 408 GLN A CA 1
ATOM 3389 C C . GLN A 1 408 ? -10.103 7.351 -6.794 1.00 80.06 408 GLN A C 1
ATOM 3391 O O . GLN A 1 408 ? -9.114 7.422 -6.072 1.00 80.06 408 GLN A O 1
ATOM 3396 N N . HIS A 1 409 ? -10.618 8.443 -7.363 1.00 81.50 409 HIS A N 1
ATOM 3397 C CA . HIS A 1 409 ? -10.081 9.799 -7.158 1.00 81.50 409 HIS A CA 1
ATOM 3398 C C . HIS A 1 409 ? -8.571 9.962 -7.450 1.00 81.50 409 HIS A C 1
ATOM 3400 O O . HIS A 1 409 ? -7.902 10.780 -6.815 1.00 81.50 409 HIS A O 1
ATOM 3406 N N . ASN A 1 410 ? -8.026 9.213 -8.420 1.00 87.31 410 ASN A N 1
ATOM 3407 C CA . ASN A 1 410 ? -6.599 9.222 -8.776 1.00 87.31 410 ASN A CA 1
ATOM 3408 C C . ASN A 1 410 ? -5.659 8.875 -7.611 1.00 87.31 410 ASN A C 1
ATOM 3410 O O . ASN A 1 410 ? -4.548 9.399 -7.517 1.00 87.31 410 ASN A O 1
ATOM 3414 N N . GLU A 1 411 ? -6.102 8.008 -6.712 1.00 87.88 411 GLU A N 1
ATOM 3415 C CA . GLU A 1 411 ? -5.379 7.628 -5.508 1.00 87.88 411 GLU A CA 1
ATOM 3416 C C . GLU A 1 411 ? -3.907 7.249 -5.742 1.00 87.88 411 GLU A C 1
ATOM 3418 O O . GLU A 1 411 ? -3.022 7.768 -5.063 1.00 87.88 411 GLU A O 1
ATOM 3423 N N . LEU A 1 412 ? -3.625 6.421 -6.752 1.00 93.69 412 LEU A N 1
ATOM 3424 C CA . LEU A 1 412 ? -2.268 5.976 -7.078 1.00 93.69 412 LEU A CA 1
ATOM 3425 C C . LEU A 1 412 ? -1.359 7.131 -7.526 1.00 93.69 412 LEU A C 1
ATOM 3427 O O . LEU A 1 412 ? -0.146 7.069 -7.332 1.00 93.69 412 LEU A O 1
ATOM 3431 N N . LYS A 1 413 ? -1.916 8.236 -8.049 1.00 91.69 413 LYS A N 1
ATOM 3432 C CA . LYS A 1 413 ? -1.120 9.436 -8.370 1.00 91.69 413 LYS A CA 1
ATOM 3433 C C . LYS A 1 413 ? -0.542 10.100 -7.121 1.00 91.69 413 LYS A C 1
ATOM 3435 O O . LYS A 1 413 ? 0.445 10.818 -7.239 1.00 91.69 413 LYS A O 1
ATOM 3440 N N . ARG A 1 414 ? -1.106 9.864 -5.930 1.00 89.81 414 ARG A N 1
ATOM 3441 C CA . ARG A 1 414 ? -0.621 10.442 -4.660 1.00 89.81 414 ARG A CA 1
ATOM 3442 C C . ARG A 1 414 ? 0.738 9.879 -4.231 1.00 89.81 414 ARG A C 1
ATOM 3444 O O . ARG A 1 414 ? 1.444 10.522 -3.454 1.00 89.81 414 ARG A O 1
ATOM 3451 N N . LEU A 1 415 ? 1.135 8.717 -4.760 1.00 92.44 415 LEU A N 1
ATOM 3452 C CA . LEU A 1 415 ? 2.475 8.158 -4.545 1.00 92.44 415 LEU A CA 1
ATOM 3453 C C . LEU A 1 415 ? 3.566 9.014 -5.204 1.00 92.44 415 LEU A C 1
ATOM 3455 O O . LEU A 1 415 ? 4.696 9.071 -4.704 1.00 92.44 415 LEU A O 1
ATOM 3459 N N . TYR A 1 416 ? 3.212 9.737 -6.268 1.00 91.31 416 TYR A N 1
ATOM 3460 C CA . TYR A 1 416 ? 4.128 10.537 -7.069 1.00 91.31 416 TYR A CA 1
ATOM 3461 C C . TYR A 1 416 ? 4.007 12.043 -6.776 1.00 91.31 416 TYR A C 1
ATOM 3463 O O . TYR A 1 416 ? 2.963 12.523 -6.320 1.00 91.31 416 TYR A O 1
ATOM 3471 N N . PRO A 1 417 ? 5.072 12.819 -7.041 1.00 84.25 417 PRO A N 1
ATOM 3472 C CA . PRO A 1 417 ? 5.001 14.276 -7.043 1.00 84.25 417 PRO A CA 1
ATOM 3473 C C . PRO A 1 417 ? 3.929 14.801 -8.015 1.00 84.25 417 PRO A C 1
ATOM 3475 O O . PRO A 1 417 ? 3.828 14.345 -9.153 1.00 84.25 417 PRO A O 1
ATOM 3478 N N . GLN A 1 418 ? 3.152 15.798 -7.586 1.00 76.12 418 GLN A N 1
ATOM 3479 C CA . GLN A 1 418 ? 2.007 16.313 -8.355 1.00 76.12 418 GLN A CA 1
ATOM 3480 C C . GLN A 1 418 ? 2.401 17.152 -9.588 1.00 76.12 418 GLN A C 1
ATOM 3482 O O . GLN A 1 418 ? 1.585 17.368 -10.482 1.00 76.12 418 GLN A O 1
ATOM 3487 N N . GLU A 1 419 ? 3.648 17.619 -9.675 1.00 77.12 419 GLU A N 1
ATOM 3488 C CA . GLU A 1 419 ? 4.097 18.496 -10.761 1.00 77.12 419 GLU A CA 1
ATOM 3489 C C . GLU A 1 419 ? 4.387 17.729 -12.053 1.00 77.12 419 GLU A C 1
ATOM 3491 O O . GLU A 1 419 ? 5.465 17.164 -12.223 1.00 77.12 419 GLU A O 1
ATOM 3496 N N . SER A 1 420 ? 3.463 17.745 -13.012 1.00 75.88 420 SER A N 1
ATOM 3497 C CA . SER A 1 420 ? 3.729 17.151 -14.327 1.00 75.88 420 SER A CA 1
ATOM 3498 C C . SER A 1 420 ? 4.787 17.969 -15.086 1.00 75.88 420 SER A C 1
ATOM 3500 O O . SER A 1 420 ? 4.548 19.140 -15.392 1.00 75.88 420 SER A O 1
ATOM 3502 N N . PRO A 1 421 ? 5.957 17.391 -15.410 1.00 82.31 421 PRO A N 1
ATOM 3503 C CA . PRO A 1 421 ? 6.991 18.104 -16.148 1.00 82.31 421 PRO A CA 1
ATOM 3504 C C . PRO A 1 421 ? 6.521 18.399 -17.572 1.00 82.31 421 PRO A C 1
ATOM 3506 O O . PRO A 1 421 ? 5.813 17.596 -18.186 1.00 82.31 421 PRO A O 1
ATOM 3509 N N . ARG A 1 422 ? 6.938 19.540 -18.130 1.00 81.56 422 ARG A N 1
ATOM 3510 C CA . ARG A 1 422 ? 6.575 19.888 -19.509 1.00 81.56 422 ARG A CA 1
ATOM 3511 C C . ARG A 1 422 ? 7.267 18.925 -20.464 1.00 81.56 422 ARG A C 1
ATOM 3513 O O . ARG A 1 422 ? 8.406 18.529 -20.229 1.00 81.56 422 ARG A O 1
ATOM 3520 N N . HIS A 1 423 ? 6.622 18.621 -21.588 1.00 77.00 423 HIS A N 1
ATOM 3521 C CA . HIS A 1 423 ? 7.148 17.706 -22.608 1.00 77.00 423 HIS A CA 1
ATOM 3522 C C . HIS A 1 423 ? 8.598 18.028 -23.026 1.00 77.00 423 HIS A C 1
ATOM 3524 O O . HIS A 1 423 ? 9.435 17.134 -23.145 1.00 77.00 423 HIS A O 1
ATOM 3530 N N . GLN A 1 424 ? 8.926 19.316 -23.176 1.00 76.69 424 GLN A N 1
ATOM 3531 C CA . GLN A 1 424 ? 10.286 19.761 -23.485 1.00 76.69 424 GLN A CA 1
ATOM 3532 C C . GLN A 1 424 ? 11.292 19.383 -22.389 1.00 76.69 424 GLN A C 1
ATOM 3534 O O . GLN A 1 424 ? 12.387 18.914 -22.697 1.00 76.69 424 GLN A O 1
ATOM 3539 N N . ASP A 1 425 ? 10.910 19.530 -21.121 1.00 81.50 425 ASP A N 1
ATOM 3540 C CA . ASP A 1 425 ? 11.772 19.183 -19.996 1.00 81.50 425 ASP A CA 1
ATOM 3541 C C . ASP A 1 425 ? 12.065 17.667 -20.002 1.00 81.50 425 ASP A C 1
ATOM 3543 O O . ASP A 1 425 ? 13.175 17.252 -19.669 1.00 81.50 425 ASP A O 1
ATOM 3547 N N . ILE A 1 426 ? 11.112 16.831 -20.438 1.00 81.31 426 ILE A N 1
ATOM 3548 C CA . ILE A 1 426 ? 11.310 15.378 -20.591 1.00 81.31 426 ILE A CA 1
ATOM 3549 C C . ILE A 1 426 ? 12.360 15.079 -21.664 1.00 81.31 426 ILE A C 1
ATOM 3551 O O . ILE A 1 426 ? 13.317 14.346 -21.406 1.00 81.31 426 ILE A O 1
ATOM 3555 N N . LEU A 1 427 ? 12.217 15.677 -22.849 1.00 78.69 427 LEU A N 1
ATOM 3556 C CA . LEU A 1 427 ? 13.152 15.487 -23.959 1.00 78.69 427 LEU A CA 1
ATOM 3557 C C . LEU A 1 427 ? 14.571 15.942 -23.603 1.00 78.69 427 LEU A C 1
ATOM 3559 O O . LEU A 1 427 ? 15.533 15.228 -23.884 1.00 78.69 427 LEU A O 1
ATOM 3563 N N . GLU A 1 428 ? 14.718 17.098 -22.953 1.00 79.50 428 GLU A N 1
ATOM 3564 C CA . GLU A 1 428 ? 16.028 17.608 -22.532 1.00 79.50 428 GLU A CA 1
ATOM 3565 C C . GLU A 1 428 ? 16.723 16.655 -21.550 1.00 79.50 428 GLU A C 1
ATOM 3567 O O . GLU A 1 428 ? 17.924 16.397 -21.679 1.00 79.50 428 GLU A O 1
ATOM 3572 N N . ASN A 1 429 ? 15.965 16.059 -20.626 1.00 81.19 429 ASN A N 1
ATOM 3573 C CA . ASN A 1 429 ? 16.502 15.068 -19.697 1.00 81.19 429 ASN A CA 1
ATOM 3574 C C . ASN A 1 429 ? 16.898 13.770 -20.412 1.00 81.19 429 ASN A C 1
ATOM 3576 O O . ASN A 1 429 ? 17.983 13.249 -20.159 1.00 81.19 429 ASN A O 1
ATOM 3580 N N . LEU A 1 430 ? 16.077 13.274 -21.343 1.00 81.94 430 LEU A N 1
ATOM 3581 C CA . LEU A 1 430 ? 16.402 12.073 -22.119 1.00 81.94 430 LEU A CA 1
ATOM 3582 C C . LEU A 1 430 ? 17.663 12.249 -22.964 1.00 81.94 430 LEU A C 1
ATOM 3584 O O . LEU A 1 430 ? 18.504 11.349 -23.012 1.00 81.94 430 LEU A O 1
ATOM 3588 N N . VAL A 1 431 ? 17.833 13.415 -23.589 1.00 80.00 431 VAL A N 1
ATOM 3589 C CA . VAL A 1 431 ? 19.044 13.738 -24.353 1.00 80.00 431 VAL A CA 1
ATOM 3590 C C . VAL A 1 431 ? 20.265 13.793 -23.436 1.00 80.00 431 VAL A C 1
ATOM 3592 O O . VAL A 1 431 ? 21.288 13.189 -23.762 1.00 80.00 431 VAL A O 1
ATOM 3595 N N . GLY A 1 432 ? 20.164 14.458 -22.281 1.00 81.06 432 GLY A N 1
ATOM 3596 C CA . GLY A 1 432 ? 21.247 14.484 -21.295 1.00 81.06 432 GLY A CA 1
ATOM 3597 C C . GLY A 1 432 ? 21.627 13.075 -20.830 1.00 81.06 432 GLY A C 1
ATOM 3598 O O . GLY A 1 432 ? 22.798 12.697 -20.837 1.00 81.06 432 GLY A O 1
ATOM 3599 N N . MET A 1 433 ? 20.637 12.241 -20.519 1.00 81.56 433 MET A N 1
ATOM 3600 C CA . MET A 1 433 ? 20.862 10.848 -20.136 1.00 81.56 433 MET A CA 1
ATOM 3601 C C . MET A 1 433 ? 21.515 10.021 -21.231 1.00 81.56 433 MET A C 1
ATOM 3603 O O . MET A 1 433 ? 22.442 9.260 -20.952 1.00 81.56 433 MET A O 1
ATOM 3607 N N . TYR A 1 434 ? 21.056 10.168 -22.471 1.00 81.62 434 TYR A N 1
ATOM 3608 C CA . TYR A 1 434 ? 21.696 9.518 -23.600 1.00 81.62 434 TYR A CA 1
ATOM 3609 C C . TYR A 1 434 ? 23.174 9.901 -23.667 1.00 81.62 434 TYR A C 1
ATOM 3611 O O . TYR A 1 434 ? 24.029 9.027 -23.723 1.00 81.62 434 TYR A O 1
ATOM 3619 N N . GLN A 1 435 ? 23.492 11.192 -23.574 1.00 80.00 435 GLN A N 1
ATOM 3620 C CA . GLN A 1 435 ? 24.864 11.686 -23.685 1.00 80.00 435 GLN A CA 1
ATOM 3621 C C . GLN A 1 435 ? 25.778 11.234 -22.539 1.00 80.00 435 GLN A C 1
ATOM 3623 O O . GLN A 1 435 ? 26.956 10.968 -22.783 1.00 80.00 435 GLN A O 1
ATOM 3628 N N . HIS A 1 436 ? 25.256 11.145 -21.313 1.00 82.12 436 HIS A N 1
ATOM 3629 C CA . HIS A 1 436 ? 26.064 10.889 -20.119 1.00 82.12 436 HIS A CA 1
ATOM 3630 C C . HIS A 1 436 ? 26.071 9.427 -19.658 1.00 82.12 436 HIS A C 1
ATOM 3632 O O . HIS A 1 436 ? 27.085 8.968 -19.138 1.00 82.12 436 HIS A O 1
ATOM 3638 N N . GLN A 1 437 ? 24.967 8.695 -19.824 1.00 83.94 437 GLN A N 1
ATOM 3639 C CA . GLN A 1 437 ? 24.802 7.342 -19.273 1.00 83.94 437 GLN A CA 1
ATOM 3640 C C . GLN A 1 437 ? 24.729 6.249 -20.343 1.00 83.94 437 GLN A C 1
ATOM 3642 O O . GLN A 1 437 ? 25.100 5.108 -20.057 1.00 83.94 437 GLN A O 1
ATOM 3647 N N . TYR A 1 438 ? 24.270 6.572 -21.557 1.00 87.12 438 TYR A N 1
ATOM 3648 C CA . TYR A 1 438 ? 23.989 5.577 -22.604 1.00 87.12 438 TYR A CA 1
ATOM 3649 C C . TYR A 1 438 ? 24.674 5.863 -23.943 1.00 87.12 438 TYR A C 1
ATOM 3651 O O . TYR A 1 438 ? 24.329 5.257 -24.956 1.00 87.12 438 TYR A O 1
ATOM 3659 N N . ARG A 1 439 ? 25.649 6.776 -23.969 1.00 84.00 439 ARG A N 1
ATOM 3660 C CA . ARG A 1 439 ? 26.337 7.153 -25.201 1.00 84.00 439 ARG A CA 1
ATOM 3661 C C . ARG A 1 439 ? 27.210 5.993 -25.651 1.00 84.00 439 ARG A C 1
ATOM 3663 O O . ARG A 1 439 ? 28.184 5.652 -24.985 1.00 84.00 439 ARG A O 1
ATOM 3670 N N . HIS A 1 440 ? 26.891 5.433 -26.810 1.00 82.25 440 HIS A N 1
ATOM 3671 C CA . HIS A 1 440 ? 27.679 4.381 -27.430 1.00 82.25 440 HIS A CA 1
ATOM 3672 C C . HIS A 1 440 ? 27.781 4.610 -28.939 1.00 82.25 440 HIS A C 1
ATOM 3674 O O . HIS A 1 440 ? 26.856 5.126 -29.560 1.00 82.25 440 HIS A O 1
ATOM 3680 N N . GLN A 1 441 ? 28.922 4.260 -29.536 1.00 71.31 441 GLN A N 1
ATOM 3681 C CA . GLN A 1 441 ? 29.195 4.558 -30.947 1.00 71.31 441 GLN A CA 1
ATOM 3682 C C . GLN A 1 441 ? 28.338 3.720 -31.909 1.00 71.31 441 GLN A C 1
ATOM 3684 O O . GLN A 1 441 ? 28.018 4.177 -33.002 1.00 71.31 441 GLN A O 1
ATOM 3689 N N . TYR A 1 442 ? 27.968 2.508 -31.496 1.00 68.56 442 TYR A N 1
ATOM 3690 C CA . TYR A 1 442 ? 27.348 1.504 -32.368 1.00 68.56 442 TYR A CA 1
ATOM 3691 C C . TYR A 1 442 ? 26.043 0.927 -31.824 1.00 68.56 442 TYR A C 1
ATOM 3693 O O . TYR A 1 442 ? 25.560 -0.059 -32.366 1.00 68.56 442 TYR A O 1
ATOM 3701 N N . ALA A 1 443 ? 25.517 1.478 -30.729 1.00 76.25 443 ALA A N 1
ATOM 3702 C CA . ALA A 1 443 ? 24.364 0.901 -30.052 1.00 76.25 443 ALA A CA 1
ATOM 3703 C C . ALA A 1 443 ? 23.351 1.971 -29.681 1.00 76.25 443 ALA A C 1
ATOM 3705 O O . ALA A 1 443 ? 23.723 3.061 -29.235 1.00 76.25 443 ALA A O 1
ATOM 3706 N N . ASN A 1 444 ? 22.076 1.645 -29.850 1.00 84.19 444 ASN A N 1
ATOM 3707 C CA . ASN A 1 444 ? 20.997 2.503 -29.389 1.00 84.19 444 ASN A CA 1
ATOM 3708 C C . ASN A 1 444 ? 20.881 2.434 -27.845 1.00 84.19 444 ASN A C 1
ATOM 3710 O O . ASN A 1 444 ? 21.392 1.501 -27.218 1.00 84.19 444 ASN A O 1
ATOM 3714 N N . PRO A 1 445 ? 20.203 3.395 -27.190 1.00 86.62 445 PRO A N 1
ATOM 3715 C CA . PRO A 1 445 ? 20.124 3.433 -25.727 1.00 86.62 445 PRO A CA 1
ATOM 3716 C C . PRO A 1 445 ? 19.531 2.156 -25.113 1.00 86.62 445 PRO A C 1
ATOM 3718 O O . PRO A 1 445 ? 19.950 1.722 -24.039 1.00 86.62 445 PRO A O 1
ATOM 3721 N N . LEU A 1 446 ? 18.564 1.533 -25.794 1.00 88.69 446 LEU A N 1
ATOM 3722 C CA . LEU A 1 446 ? 17.921 0.309 -25.331 1.00 88.69 446 LEU A CA 1
ATOM 3723 C C . LEU A 1 446 ? 18.907 -0.867 -25.351 1.00 88.69 446 LEU A C 1
ATOM 3725 O O . LEU A 1 446 ? 18.917 -1.638 -24.392 1.00 88.69 446 LEU A O 1
ATOM 3729 N N . GLU A 1 447 ? 19.750 -0.989 -26.372 1.00 88.50 447 GLU A N 1
ATOM 3730 C CA . GLU A 1 447 ? 20.821 -1.993 -26.437 1.00 88.50 447 GLU A CA 1
ATOM 3731 C C . GLU A 1 447 ? 21.869 -1.773 -25.344 1.00 88.50 447 GLU A C 1
ATOM 3733 O O . GLU A 1 447 ? 22.262 -2.724 -24.672 1.00 88.50 447 GLU A O 1
ATOM 3738 N N . VAL A 1 448 ? 22.261 -0.521 -25.085 1.00 89.31 448 VAL A N 1
ATOM 3739 C CA . VAL A 1 448 ? 23.218 -0.211 -24.010 1.00 89.31 448 VAL A CA 1
ATOM 3740 C C . VAL A 1 448 ? 22.658 -0.604 -22.643 1.00 89.31 448 VAL A C 1
ATOM 3742 O O . VAL A 1 448 ? 23.373 -1.211 -21.845 1.00 89.31 448 VAL A O 1
ATOM 3745 N N . ILE A 1 449 ? 21.380 -0.316 -22.370 1.00 91.25 449 ILE A N 1
ATOM 3746 C CA . ILE A 1 449 ? 20.718 -0.782 -21.140 1.00 91.25 449 ILE A CA 1
ATOM 3747 C C . ILE A 1 449 ? 20.752 -2.313 -21.064 1.00 91.25 449 ILE A C 1
ATOM 3749 O O . ILE A 1 449 ? 21.082 -2.865 -20.016 1.00 91.25 449 ILE A O 1
ATOM 3753 N N . HIS A 1 450 ? 20.436 -3.010 -22.160 1.00 90.00 450 HIS A N 1
ATOM 3754 C CA . HIS A 1 450 ? 20.482 -4.473 -22.195 1.00 90.00 450 HIS A CA 1
ATOM 3755 C C . HIS A 1 450 ? 21.881 -5.003 -21.862 1.00 90.00 450 HIS A C 1
ATOM 3757 O O . HIS A 1 450 ? 22.009 -5.933 -21.074 1.00 90.00 450 HIS A O 1
ATOM 3763 N N . TRP A 1 451 ? 22.935 -4.384 -22.397 1.00 88.38 451 TRP A N 1
ATOM 3764 C CA . TRP A 1 451 ? 24.305 -4.817 -22.139 1.00 88.38 451 TRP A CA 1
ATOM 3765 C C . TRP A 1 451 ? 24.766 -4.578 -20.707 1.00 88.38 451 TRP A C 1
ATOM 3767 O O . TRP A 1 451 ? 25.388 -5.470 -20.129 1.00 88.38 451 TRP A O 1
ATOM 3777 N N . LYS A 1 452 ? 24.445 -3.408 -20.137 1.00 87.44 452 LYS A N 1
ATOM 3778 C CA . LYS A 1 452 ? 24.774 -3.053 -18.745 1.00 87.44 452 LYS A CA 1
ATOM 3779 C C . LYS A 1 452 ? 24.098 -3.968 -17.727 1.00 87.44 452 LYS A C 1
ATOM 3781 O O . LYS A 1 452 ? 24.650 -4.243 -16.670 1.00 87.44 452 LYS A O 1
ATOM 3786 N N . THR A 1 453 ? 22.922 -4.480 -18.072 1.00 86.44 453 THR A N 1
ATOM 3787 C CA . THR A 1 453 ? 22.074 -5.268 -17.171 1.00 86.44 453 THR A CA 1
ATOM 3788 C C . THR A 1 453 ? 22.184 -6.779 -17.403 1.00 86.44 453 THR A C 1
ATOM 3790 O O . THR A 1 453 ? 21.219 -7.518 -17.225 1.00 86.44 453 THR A O 1
ATOM 3793 N N . GLN A 1 454 ? 23.366 -7.261 -17.802 1.00 85.00 454 GLN A N 1
ATOM 3794 C CA . GLN A 1 454 ? 23.656 -8.684 -17.998 1.00 85.00 454 GLN A CA 1
ATOM 3795 C C . GLN A 1 454 ? 2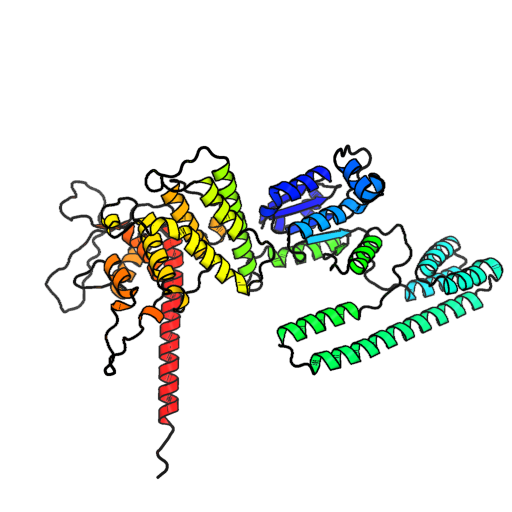4.887 -9.136 -17.216 1.00 85.00 454 GLN A C 1
ATOM 3797 O O . GLN A 1 454 ? 25.909 -8.454 -17.183 1.00 85.00 454 GLN A O 1
ATOM 3802 N N . LYS A 1 455 ? 24.833 -10.355 -16.658 1.00 85.31 455 LYS A N 1
ATOM 3803 C CA . LYS A 1 455 ? 25.988 -10.965 -15.973 1.00 85.31 455 LYS A CA 1
ATOM 3804 C C . LYS A 1 455 ? 27.145 -11.261 -16.926 1.00 85.31 455 LYS A C 1
ATOM 3806 O O . LYS A 1 455 ? 28.307 -11.220 -16.521 1.00 85.31 455 LYS A O 1
ATOM 3811 N N . ASP A 1 456 ? 26.831 -11.584 -18.180 1.00 79.31 456 ASP A N 1
ATOM 3812 C CA . ASP A 1 456 ? 27.806 -12.178 -19.088 1.00 79.31 456 ASP A CA 1
ATOM 3813 C C . ASP A 1 456 ? 28.742 -11.203 -19.782 1.00 79.31 456 ASP A C 1
ATOM 3815 O O . ASP A 1 456 ? 29.842 -11.621 -20.152 1.00 79.31 456 ASP A O 1
ATOM 3819 N N . ASN A 1 457 ? 28.365 -9.928 -19.861 1.00 74.38 457 ASN A N 1
ATOM 3820 C CA . ASN A 1 457 ? 29.130 -8.892 -20.557 1.00 74.38 457 ASN A CA 1
ATOM 3821 C C . ASN A 1 457 ? 30.276 -8.313 -19.723 1.00 74.38 457 ASN A C 1
ATOM 3823 O O . ASN A 1 457 ? 30.980 -7.411 -20.177 1.00 74.38 457 ASN A O 1
ATOM 3827 N N . ASN A 1 458 ? 30.490 -8.826 -18.511 1.00 77.06 458 ASN A N 1
ATOM 3828 C CA . ASN A 1 458 ? 31.565 -8.336 -17.671 1.00 77.06 458 ASN A CA 1
ATOM 3829 C C . ASN A 1 458 ? 32.929 -8.855 -18.144 1.00 77.06 458 ASN A C 1
ATOM 3831 O O . ASN A 1 458 ? 33.089 -10.063 -18.365 1.00 77.06 458 ASN A O 1
ATOM 3835 N N . PRO A 1 459 ? 33.939 -7.971 -18.240 1.00 76.44 459 PRO A N 1
ATOM 3836 C CA . PRO A 1 459 ? 35.294 -8.377 -18.562 1.00 76.44 459 PRO A CA 1
ATOM 3837 C C . PRO A 1 459 ? 35.830 -9.337 -17.499 1.00 76.44 459 PRO A C 1
ATOM 3839 O O . PRO A 1 459 ? 35.414 -9.328 -16.335 1.00 76.44 459 PRO A O 1
ATOM 3842 N N . LYS A 1 460 ? 36.768 -10.186 -17.916 1.00 81.19 460 LYS A N 1
ATOM 3843 C CA . LYS A 1 460 ? 37.499 -11.065 -17.006 1.00 81.19 460 LYS A CA 1
ATOM 3844 C C . LYS A 1 460 ? 38.613 -10.275 -16.318 1.00 81.19 460 LYS A C 1
ATOM 3846 O O . LYS A 1 460 ? 39.303 -9.486 -16.957 1.00 81.19 460 LYS A O 1
ATOM 3851 N N . LYS A 1 461 ? 38.775 -10.503 -15.022 1.00 78.12 461 LYS A N 1
ATOM 3852 C CA . LYS A 1 461 ? 39.951 -10.152 -14.229 1.00 78.12 461 LYS A CA 1
ATOM 3853 C C . LYS A 1 461 ? 41.139 -11.015 -14.668 1.00 78.12 461 LYS A C 1
ATOM 3855 O O . LYS A 1 461 ? 40.960 -12.068 -15.282 1.00 78.12 461 LYS A O 1
ATOM 3860 N N . GLU A 1 462 ? 42.345 -10.617 -14.269 1.00 76.75 462 GLU A N 1
ATOM 3861 C CA . GLU A 1 462 ? 43.586 -11.368 -14.530 1.00 76.75 462 GLU A CA 1
ATOM 3862 C C . GLU A 1 462 ? 43.553 -12.804 -13.972 1.00 76.75 462 GLU A C 1
ATOM 3864 O O . GLU A 1 462 ? 44.135 -13.708 -14.561 1.00 76.75 462 GLU A O 1
ATOM 3869 N N . ASN A 1 463 ? 42.808 -13.042 -12.887 1.00 79.19 463 ASN A N 1
ATOM 3870 C CA . ASN A 1 463 ? 42.620 -14.366 -12.282 1.00 79.19 463 ASN A CA 1
ATOM 3871 C C . ASN A 1 463 ? 41.534 -15.228 -12.970 1.00 79.19 463 ASN A C 1
ATOM 3873 O O . ASN A 1 463 ? 41.208 -16.306 -12.482 1.00 79.19 463 ASN A O 1
ATOM 3877 N N . GLY A 1 464 ? 40.943 -14.757 -14.074 1.00 79.19 464 GLY A N 1
ATOM 3878 C CA . GLY A 1 464 ? 39.903 -15.462 -14.829 1.00 79.19 464 GLY A CA 1
ATOM 3879 C C . GLY A 1 464 ? 38.467 -15.266 -14.323 1.00 79.19 464 GLY A C 1
ATOM 3880 O O . GLY A 1 464 ? 37.530 -15.613 -15.047 1.00 79.19 464 GLY A O 1
ATOM 3881 N N . GLU A 1 465 ? 38.260 -14.672 -13.142 1.00 80.81 465 GLU A N 1
ATOM 3882 C CA . GLU A 1 465 ? 36.924 -14.314 -12.645 1.00 80.81 465 GLU A CA 1
ATOM 3883 C C . GLU A 1 465 ? 36.333 -13.154 -13.449 1.00 80.81 465 GLU A C 1
ATOM 3885 O O . GLU A 1 465 ? 37.052 -12.247 -13.852 1.00 80.81 465 GLU A O 1
ATOM 3890 N N . LYS A 1 466 ? 35.014 -13.100 -13.644 1.00 80.12 466 LYS A N 1
ATOM 3891 C CA . LYS A 1 466 ? 34.385 -11.902 -14.220 1.00 80.12 466 LYS A CA 1
ATOM 3892 C C . LYS A 1 466 ? 34.298 -10.794 -13.164 1.00 80.12 466 LYS A C 1
ATOM 3894 O O . LYS A 1 466 ? 33.996 -11.062 -11.998 1.00 80.12 466 LYS A O 1
ATOM 3899 N N . TYR A 1 467 ? 34.510 -9.539 -13.565 1.00 80.75 467 TYR A N 1
ATOM 3900 C CA . TYR A 1 467 ? 34.043 -8.405 -12.761 1.00 80.75 467 TYR A CA 1
ATOM 3901 C C . TYR A 1 467 ? 32.525 -8.531 -12.538 1.00 80.75 467 TYR A C 1
ATOM 3903 O O . TYR A 1 467 ? 31.837 -9.220 -13.288 1.00 80.75 467 TYR A O 1
ATOM 3911 N N . GLN A 1 468 ? 31.984 -7.915 -11.489 1.00 85.19 468 GLN A N 1
ATOM 3912 C CA . GLN A 1 468 ? 30.551 -7.970 -11.169 1.00 85.19 468 GLN A CA 1
ATOM 3913 C C . GLN A 1 468 ? 29.915 -6.578 -11.259 1.00 85.19 468 GLN A C 1
ATOM 3915 O O . GLN A 1 468 ? 29.139 -6.212 -10.389 1.00 85.19 468 GLN A O 1
ATOM 3920 N N . TYR A 1 469 ? 30.235 -5.808 -12.309 1.00 85.44 469 TYR A N 1
ATOM 3921 C CA . TYR A 1 469 ? 29.749 -4.427 -12.471 1.00 85.44 469 TYR A CA 1
ATOM 3922 C C . TYR A 1 469 ? 28.225 -4.310 -12.403 1.00 85.44 469 TYR A C 1
ATOM 3924 O O . TYR A 1 469 ? 27.709 -3.343 -11.861 1.00 85.44 469 TYR A O 1
ATOM 3932 N N . TRP A 1 470 ? 27.511 -5.345 -12.855 1.00 88.44 470 TRP A N 1
ATOM 3933 C CA . TRP A 1 470 ? 26.054 -5.438 -12.761 1.00 88.44 470 TRP A CA 1
ATOM 3934 C C . TRP A 1 470 ? 25.510 -5.285 -11.331 1.00 88.44 470 TRP A C 1
ATOM 3936 O O . TRP A 1 470 ? 24.346 -4.933 -11.188 1.00 88.44 470 TRP A O 1
ATOM 3946 N N . LYS A 1 471 ? 26.307 -5.555 -10.283 1.00 91.31 471 LYS A N 1
ATOM 3947 C CA . LYS A 1 471 ? 25.906 -5.365 -8.877 1.00 91.31 471 LYS A CA 1
ATOM 3948 C C . LYS A 1 471 ? 25.856 -3.897 -8.466 1.00 91.31 471 LYS A C 1
ATOM 3950 O O . LYS A 1 471 ? 25.125 -3.549 -7.543 1.00 91.31 471 LYS A O 1
ATOM 3955 N N . ASP A 1 472 ? 26.640 -3.061 -9.140 1.00 89.19 472 ASP A N 1
ATOM 3956 C CA . ASP A 1 472 ? 26.731 -1.632 -8.865 1.00 89.19 472 ASP A CA 1
ATOM 3957 C C . ASP A 1 472 ? 25.705 -0.816 -9.664 1.00 89.19 472 ASP A C 1
ATOM 3959 O O . ASP A 1 472 ? 25.523 0.366 -9.365 1.00 89.19 472 ASP A O 1
ATOM 3963 N N . GLU A 1 473 ? 25.049 -1.431 -10.654 1.00 91.38 473 GLU A N 1
ATOM 3964 C CA . GLU A 1 473 ? 24.050 -0.789 -11.511 1.00 91.38 473 GLU A CA 1
ATOM 3965 C C . GLU A 1 473 ? 22.759 -0.451 -10.751 1.00 91.38 473 GLU A C 1
ATOM 3967 O O . GLU A 1 473 ? 22.311 -1.184 -9.865 1.00 91.38 473 GLU A O 1
ATOM 3972 N N . ASN A 1 474 ? 22.130 0.654 -11.157 1.00 92.81 474 ASN A N 1
ATOM 3973 C CA . ASN A 1 474 ? 20.814 1.068 -10.677 1.00 92.81 474 ASN A CA 1
ATOM 3974 C C . ASN A 1 474 ? 19.741 0.591 -11.665 1.00 92.81 474 ASN A C 1
ATOM 3976 O O . ASN A 1 474 ? 19.499 1.207 -12.710 1.00 92.81 474 ASN A O 1
ATOM 3980 N N . TYR A 1 475 ? 19.075 -0.512 -11.328 1.00 95.88 475 TYR A N 1
ATOM 3981 C CA . TYR A 1 475 ? 18.079 -1.114 -12.211 1.00 95.88 475 TYR A CA 1
ATOM 3982 C C . TYR A 1 475 ? 16.791 -0.292 -12.301 1.00 95.88 475 TYR A C 1
ATOM 3984 O O . TYR A 1 475 ? 16.115 -0.364 -13.325 1.00 95.88 475 TYR A O 1
ATOM 3992 N N . LEU A 1 476 ? 16.479 0.550 -11.309 1.00 96.00 476 LEU A N 1
ATOM 3993 C CA . LEU A 1 476 ? 15.328 1.460 -11.379 1.00 96.00 476 LEU A CA 1
ATOM 3994 C C . LEU A 1 476 ? 15.558 2.545 -12.424 1.00 96.00 476 LEU A C 1
ATOM 3996 O O . LEU A 1 476 ? 14.698 2.800 -13.266 1.00 96.00 476 LEU A O 1
ATOM 4000 N N . MET A 1 477 ? 16.759 3.129 -12.445 1.00 95.00 477 MET A N 1
ATOM 4001 C CA . MET A 1 477 ? 17.157 4.066 -13.494 1.00 95.00 477 MET A CA 1
ATOM 4002 C C . MET A 1 477 ? 17.011 3.418 -14.879 1.00 95.00 477 MET A C 1
ATOM 4004 O O . MET A 1 477 ? 16.472 4.032 -15.802 1.00 95.00 477 MET A O 1
ATOM 4008 N N . HIS A 1 478 ? 17.463 2.172 -15.037 1.00 95.50 478 HIS A N 1
ATOM 4009 C CA . HIS A 1 478 ? 17.328 1.433 -16.293 1.00 95.50 478 HIS A CA 1
ATOM 4010 C C . HIS A 1 478 ? 15.878 1.091 -16.644 1.00 95.50 478 HIS A C 1
ATOM 4012 O O . HIS A 1 478 ? 15.536 1.100 -17.826 1.00 95.50 478 HIS A O 1
ATOM 4018 N N . PHE A 1 479 ? 15.032 0.816 -15.653 1.00 97.06 479 PHE A N 1
ATOM 4019 C CA . PHE A 1 479 ? 13.612 0.521 -15.828 1.00 97.06 479 PHE A CA 1
ATOM 4020 C C . PHE A 1 479 ? 12.862 1.720 -16.421 1.00 97.06 479 PHE A C 1
ATOM 4022 O O . PHE A 1 479 ? 12.279 1.616 -17.504 1.00 97.06 479 PHE A O 1
ATOM 4029 N N . TYR A 1 480 ? 12.966 2.891 -15.784 1.00 96.50 480 TYR A N 1
ATOM 4030 C CA . TYR A 1 480 ? 12.325 4.117 -16.269 1.00 96.50 480 TYR A CA 1
ATOM 4031 C C . TYR A 1 480 ? 12.944 4.617 -17.583 1.00 96.50 480 TYR A C 1
ATOM 4033 O O . TYR A 1 480 ? 12.228 5.069 -18.480 1.00 96.50 480 TYR A O 1
ATOM 4041 N N . ALA A 1 481 ? 14.265 4.486 -17.753 1.00 94.06 481 ALA A N 1
ATOM 4042 C CA . ALA A 1 481 ? 14.920 4.814 -19.017 1.00 94.06 481 ALA A CA 1
ATOM 4043 C C . ALA A 1 481 ? 14.443 3.902 -20.157 1.00 94.06 481 ALA A C 1
ATOM 4045 O O . ALA A 1 481 ? 14.201 4.385 -21.262 1.00 94.06 481 ALA A O 1
ATOM 4046 N N . ALA A 1 482 ? 14.271 2.599 -19.903 1.00 94.44 482 ALA A N 1
ATOM 4047 C CA . ALA A 1 482 ? 13.747 1.669 -20.896 1.00 94.44 482 ALA A CA 1
ATOM 4048 C C . ALA A 1 482 ? 12.336 2.070 -21.339 1.00 94.44 482 ALA A C 1
ATOM 4050 O O . ALA A 1 482 ? 12.087 2.090 -22.543 1.00 94.44 482 ALA A O 1
ATOM 4051 N N . TYR A 1 483 ? 11.454 2.453 -20.409 1.00 95.69 483 TYR A N 1
ATOM 4052 C CA . TYR A 1 483 ? 10.122 2.983 -20.728 1.00 95.69 483 TYR A CA 1
ATOM 4053 C C . TYR A 1 483 ? 10.201 4.219 -21.640 1.00 95.69 483 TYR A C 1
ATOM 4055 O O . TYR A 1 483 ? 9.645 4.231 -22.736 1.00 95.69 483 TYR A O 1
ATOM 4063 N N . LEU A 1 484 ? 10.960 5.243 -21.242 1.00 93.19 484 LEU A N 1
ATOM 4064 C CA . LEU A 1 484 ? 10.996 6.503 -21.987 1.00 93.19 484 LEU A CA 1
ATOM 4065 C C . LEU A 1 484 ? 11.684 6.367 -23.355 1.00 93.19 484 LEU A C 1
ATOM 4067 O O . LEU A 1 484 ? 11.165 6.862 -24.351 1.00 93.19 484 LEU A O 1
ATOM 4071 N N . PHE A 1 485 ? 12.819 5.665 -23.453 1.00 90.62 485 PHE A N 1
ATOM 4072 C CA . PHE A 1 485 ? 13.504 5.462 -24.739 1.00 90.62 485 PHE A CA 1
ATOM 4073 C C . PHE A 1 485 ? 12.711 4.581 -25.703 1.00 90.62 485 PHE A C 1
ATOM 4075 O O . PHE A 1 485 ? 12.756 4.798 -26.913 1.00 90.62 485 PHE A O 1
ATOM 4082 N N . SER A 1 486 ? 11.953 3.610 -25.200 1.00 90.44 486 SER A N 1
ATOM 4083 C CA . SER A 1 486 ? 11.085 2.792 -26.052 1.00 90.44 486 SER A CA 1
ATOM 4084 C C . SER A 1 486 ? 9.861 3.560 -26.558 1.00 90.44 486 SER A C 1
ATOM 4086 O O . SER A 1 486 ? 9.365 3.230 -27.638 1.00 90.44 486 SER A O 1
ATOM 4088 N N . ALA A 1 487 ? 9.453 4.629 -25.861 1.00 88.44 487 ALA A N 1
ATOM 4089 C CA . ALA A 1 487 ? 8.458 5.597 -26.322 1.00 88.44 487 ALA A CA 1
ATOM 4090 C C . ALA A 1 487 ? 9.019 6.620 -27.332 1.00 88.44 487 ALA A C 1
ATOM 4092 O O . ALA A 1 487 ? 8.248 7.381 -27.915 1.00 88.44 487 ALA A O 1
ATOM 4093 N N . THR A 1 488 ? 10.336 6.649 -27.581 1.00 84.69 488 THR A N 1
ATOM 4094 C CA . THR A 1 488 ? 10.917 7.529 -28.607 1.00 84.69 488 THR A CA 1
ATOM 4095 C C . THR A 1 488 ? 10.910 6.882 -29.988 1.00 84.69 488 THR A C 1
ATOM 4097 O O . THR A 1 488 ? 11.339 5.737 -30.173 1.00 84.69 488 THR A O 1
ATOM 4100 N N . ARG A 1 489 ? 10.442 7.643 -30.980 1.00 74.12 489 ARG A N 1
ATOM 4101 C CA . ARG A 1 489 ? 10.570 7.331 -32.401 1.00 74.12 489 ARG A CA 1
ATOM 4102 C C . ARG A 1 489 ? 11.698 8.153 -33.006 1.00 74.12 489 ARG A C 1
ATOM 4104 O O . ARG A 1 489 ? 11.776 9.367 -32.828 1.00 74.12 489 ARG A O 1
ATOM 4111 N N . GLN A 1 490 ? 12.553 7.478 -33.762 1.00 63.81 490 GLN A N 1
ATOM 4112 C CA . GLN A 1 490 ? 13.564 8.124 -34.582 1.00 63.81 490 GLN A CA 1
ATOM 4113 C C . GLN A 1 490 ? 12.909 8.603 -35.883 1.00 63.81 490 GLN A C 1
ATOM 4115 O O . GLN A 1 490 ? 12.410 7.790 -36.661 1.00 63.81 490 GLN A O 1
ATOM 4120 N N . ILE A 1 491 ? 12.891 9.913 -36.121 1.00 60.22 491 ILE A N 1
ATOM 4121 C CA . ILE A 1 491 ? 12.391 10.488 -37.373 1.00 60.22 491 ILE A CA 1
ATOM 4122 C C . ILE A 1 491 ? 13.557 10.634 -38.349 1.00 60.22 491 ILE A C 1
ATOM 4124 O O . ILE A 1 491 ? 14.587 11.238 -38.027 1.00 60.22 491 ILE A O 1
ATOM 4128 N N . ASN A 1 492 ? 13.379 10.103 -39.560 1.00 55.91 492 ASN A N 1
ATOM 4129 C CA . ASN A 1 492 ? 14.315 10.302 -40.655 1.00 55.91 492 ASN A CA 1
ATOM 4130 C C . ASN A 1 492 ? 14.209 11.764 -41.139 1.00 55.91 492 ASN A C 1
ATOM 4132 O O . ASN A 1 492 ? 13.098 12.220 -41.421 1.00 55.91 492 ASN A O 1
ATOM 4136 N N . PRO A 1 493 ? 15.311 12.529 -41.258 1.00 52.59 493 PRO A N 1
ATOM 4137 C CA . PRO A 1 493 ? 15.254 13.945 -41.641 1.00 52.59 493 PRO A CA 1
ATOM 4138 C C . PRO A 1 493 ? 14.543 14.219 -42.978 1.00 52.59 493 PRO A C 1
ATOM 4140 O O . PRO A 1 493 ? 14.101 15.342 -43.213 1.00 52.59 493 PRO A O 1
ATOM 4143 N N . HIS A 1 494 ? 14.439 13.205 -43.841 1.00 52.00 494 HIS A N 1
ATOM 4144 C CA . HIS A 1 494 ? 13.845 13.281 -45.175 1.00 52.00 494 HIS A CA 1
ATOM 4145 C C . HIS A 1 494 ? 12.319 13.070 -45.218 1.00 52.00 494 HIS A C 1
ATOM 4147 O O . HIS A 1 494 ? 11.709 13.444 -46.214 1.00 52.00 494 HIS A O 1
ATOM 4153 N N . ASP A 1 495 ? 11.690 12.560 -44.152 1.00 53.81 495 ASP A N 1
ATOM 4154 C CA . ASP A 1 495 ? 10.248 12.235 -44.126 1.00 53.81 495 ASP A CA 1
ATOM 4155 C C . ASP A 1 495 ? 9.338 13.433 -43.763 1.00 53.81 495 ASP A C 1
ATOM 4157 O O . ASP A 1 495 ? 8.134 13.274 -43.572 1.00 53.81 495 ASP A O 1
ATOM 4161 N N . ARG A 1 496 ? 9.875 14.659 -43.650 1.00 51.50 496 ARG A N 1
ATOM 4162 C CA . ARG A 1 496 ? 9.091 15.849 -43.266 1.00 51.50 496 ARG A CA 1
ATOM 4163 C C . ARG A 1 496 ? 8.715 16.723 -44.466 1.00 51.50 496 ARG A C 1
ATOM 4165 O O . ARG A 1 496 ? 9.465 17.619 -44.849 1.00 51.50 496 ARG A O 1
ATOM 4172 N N . SER A 1 497 ? 7.500 16.538 -44.978 1.00 42.78 497 SER A N 1
ATOM 4173 C CA . SER A 1 497 ? 6.791 17.492 -45.845 1.00 42.78 497 SER A CA 1
ATOM 4174 C C . SER A 1 497 ? 5.695 18.217 -45.047 1.00 42.78 497 SER A C 1
ATOM 4176 O O . SER A 1 497 ? 4.522 17.871 -45.139 1.00 42.78 497 SER A O 1
ATOM 4178 N N . GLY A 1 498 ? 6.048 19.189 -44.202 1.00 45.09 498 GLY A N 1
ATOM 4179 C CA . GLY A 1 498 ? 5.040 19.920 -43.422 1.00 45.09 498 GLY A CA 1
ATOM 4180 C C . GLY A 1 498 ? 5.625 20.981 -42.494 1.00 45.09 498 GLY A C 1
ATOM 4181 O O . GLY A 1 498 ? 6.679 20.791 -41.898 1.00 45.09 498 GLY A O 1
ATOM 4182 N N . THR A 1 499 ? 4.949 22.121 -42.414 1.00 44.81 499 THR A N 1
ATOM 4183 C CA . THR A 1 499 ? 5.389 23.429 -41.897 1.00 44.81 499 THR A CA 1
ATOM 4184 C C . THR A 1 499 ? 5.435 23.587 -40.369 1.00 44.81 499 THR A C 1
ATOM 4186 O O . THR A 1 499 ? 5.397 24.715 -39.883 1.00 44.81 499 THR A O 1
ATOM 4189 N N . GLU A 1 500 ? 5.550 22.518 -39.583 1.00 39.88 500 GLU A N 1
ATOM 4190 C CA . GLU A 1 500 ? 5.534 22.641 -38.117 1.00 39.88 500 GLU A CA 1
ATOM 4191 C C . GLU A 1 500 ? 6.921 22.901 -37.501 1.00 39.88 500 GLU A C 1
ATOM 4193 O O . GLU A 1 500 ? 7.956 22.382 -37.932 1.00 39.88 500 GLU A O 1
ATOM 4198 N N . GLN A 1 501 ? 6.921 23.805 -36.517 1.00 42.06 501 GLN A N 1
ATOM 4199 C CA . GLN A 1 501 ? 8.068 24.521 -35.960 1.00 42.06 501 GLN A CA 1
ATOM 4200 C C . GLN A 1 501 ? 9.223 23.620 -35.496 1.00 42.06 501 GLN A C 1
ATOM 4202 O O . GLN A 1 501 ? 9.061 22.589 -34.848 1.00 42.06 501 GLN A O 1
ATOM 4207 N N . LYS A 1 502 ? 10.435 24.073 -35.833 1.00 44.22 502 LYS A N 1
ATOM 4208 C CA . LYS A 1 502 ? 11.717 23.401 -35.610 1.00 44.22 502 LYS A CA 1
ATOM 4209 C C . LYS A 1 502 ? 12.372 23.890 -34.314 1.00 44.22 502 LYS A C 1
ATOM 4211 O O . LYS A 1 502 ? 12.539 25.093 -34.147 1.00 44.22 502 LYS A O 1
ATOM 4216 N N . TYR A 1 503 ? 12.935 22.971 -33.529 1.00 41.03 503 TYR A N 1
ATOM 4217 C CA . TYR A 1 503 ? 14.079 23.268 -32.657 1.00 41.03 503 TYR A CA 1
ATOM 4218 C C . TYR A 1 503 ? 15.296 22.442 -33.097 1.00 41.03 503 TYR A C 1
ATOM 4220 O O . TYR A 1 503 ? 15.472 21.307 -32.659 1.00 41.03 503 TYR A O 1
ATOM 4228 N N . PRO A 1 504 ? 16.165 22.968 -33.976 1.00 39.22 504 PRO A N 1
ATOM 4229 C CA . PRO A 1 504 ? 17.484 22.396 -34.171 1.00 39.22 504 PRO A CA 1
ATOM 4230 C C . PRO A 1 504 ? 18.387 22.897 -33.038 1.00 39.22 504 PRO A C 1
ATOM 4232 O O . PRO A 1 504 ? 18.898 24.015 -33.104 1.00 39.22 504 PRO A O 1
ATOM 4235 N N . ARG A 1 505 ? 18.623 22.098 -31.991 1.00 40.03 505 ARG A N 1
ATOM 4236 C CA . ARG A 1 505 ? 19.752 22.393 -31.097 1.00 40.03 505 ARG A CA 1
ATOM 4237 C C . ARG A 1 505 ? 21.023 21.878 -31.765 1.00 40.03 505 ARG A C 1
ATOM 4239 O O . ARG A 1 505 ? 21.251 20.675 -31.850 1.00 40.03 505 ARG A O 1
ATOM 4246 N N . ARG A 1 506 ? 21.846 22.805 -32.268 1.00 40.31 506 ARG A N 1
ATOM 4247 C CA . ARG A 1 506 ? 23.242 22.522 -32.627 1.00 40.31 506 ARG A CA 1
ATOM 4248 C C . ARG A 1 506 ? 23.948 22.002 -31.377 1.00 40.31 506 ARG A C 1
ATOM 4250 O O . ARG A 1 506 ? 24.196 22.769 -30.454 1.00 40.31 506 ARG A O 1
ATOM 4257 N N . VAL A 1 507 ? 24.297 20.721 -31.367 1.00 42.09 507 VAL A N 1
ATOM 4258 C CA . VAL A 1 507 ? 25.316 20.199 -30.455 1.00 42.09 507 VAL A CA 1
ATOM 4259 C C . VAL A 1 507 ? 26.654 20.431 -31.144 1.00 42.09 507 VAL A C 1
ATOM 4261 O O . VAL A 1 507 ? 27.109 19.620 -31.950 1.00 42.09 507 VAL A O 1
ATOM 4264 N N . THR A 1 508 ? 27.269 21.584 -30.895 1.00 35.94 508 THR A N 1
ATOM 4265 C CA . THR A 1 508 ? 28.702 21.738 -31.147 1.00 35.94 508 THR A CA 1
ATOM 4266 C C . THR A 1 508 ? 29.417 20.917 -30.083 1.00 35.94 508 THR A C 1
ATOM 4268 O O . THR A 1 508 ? 29.523 21.352 -28.941 1.00 35.94 508 THR A O 1
ATOM 4271 N N . SER A 1 509 ? 29.866 19.706 -30.428 1.00 36.84 509 SER A N 1
ATOM 4272 C CA . SER A 1 509 ? 30.927 19.082 -29.645 1.00 36.84 509 SER A CA 1
ATOM 4273 C C . SER A 1 509 ? 32.173 19.924 -29.865 1.00 36.84 509 SER A C 1
ATOM 4275 O O . SER A 1 509 ? 32.627 20.063 -31.007 1.00 36.84 509 SER A O 1
ATOM 4277 N N . ASP A 1 510 ? 32.706 20.499 -28.793 1.00 42.31 510 ASP A N 1
ATOM 4278 C CA . ASP A 1 510 ? 34.058 21.026 -28.816 1.00 42.31 510 ASP A CA 1
ATOM 4279 C C . ASP A 1 510 ? 34.992 19.959 -29.392 1.00 42.31 510 ASP A C 1
ATOM 4281 O O . ASP A 1 510 ? 34.959 18.806 -28.973 1.00 42.31 510 ASP A O 1
ATOM 4285 N N . LYS A 1 511 ? 35.721 20.384 -30.431 1.00 42.78 511 LYS A N 1
ATOM 4286 C CA . LYS A 1 511 ? 36.955 19.845 -31.022 1.00 42.78 511 LYS A CA 1
ATOM 4287 C C . LYS A 1 511 ? 37.175 18.334 -30.819 1.00 42.78 511 LYS A C 1
ATOM 4289 O O . LYS A 1 511 ? 37.421 17.901 -29.707 1.00 42.78 511 LYS A O 1
ATOM 4294 N N . PHE A 1 512 ? 37.237 17.597 -31.935 1.00 40.25 512 PHE A N 1
ATOM 4295 C CA . PHE A 1 512 ? 37.539 16.156 -32.089 1.00 40.25 512 PHE A CA 1
ATOM 4296 C C . PHE A 1 512 ? 36.326 15.229 -32.295 1.00 40.25 512 PHE A C 1
ATOM 4298 O O . PHE A 1 512 ? 36.027 14.406 -31.440 1.00 40.25 512 PHE A O 1
ATOM 4305 N N . ASN A 1 513 ? 35.656 15.330 -33.457 1.00 35.31 513 ASN A N 1
ATOM 4306 C CA . ASN A 1 513 ? 35.436 14.223 -34.420 1.00 35.31 513 ASN A CA 1
ATOM 4307 C C . ASN A 1 513 ? 34.498 14.700 -35.569 1.00 35.31 513 ASN A C 1
ATOM 4309 O O . ASN A 1 513 ? 33.310 14.895 -35.321 1.00 35.31 513 ASN A O 1
ATOM 4313 N N . PRO A 1 514 ? 34.982 14.940 -36.806 1.00 31.52 514 PRO A N 1
ATOM 4314 C CA . PRO A 1 514 ? 34.173 15.528 -37.884 1.00 31.52 514 PRO A CA 1
ATOM 4315 C C . PRO A 1 514 ? 33.309 14.537 -38.685 1.00 31.52 514 PRO A C 1
ATOM 4317 O O . PRO A 1 514 ? 32.644 14.960 -39.627 1.00 31.52 514 PRO A O 1
ATOM 4320 N N . PHE A 1 515 ? 33.268 13.247 -38.341 1.00 30.05 515 PHE A N 1
ATOM 4321 C CA . PHE A 1 515 ? 32.468 12.275 -39.089 1.00 30.05 515 PHE A CA 1
ATOM 4322 C C . PHE A 1 515 ? 31.344 11.694 -38.227 1.00 30.05 515 PHE A C 1
ATOM 4324 O O . PHE A 1 515 ? 31.588 11.004 -37.242 1.00 30.05 515 PHE A O 1
ATOM 4331 N N . ILE A 1 516 ? 30.112 11.963 -38.680 1.00 31.83 516 ILE A N 1
ATOM 4332 C CA . ILE A 1 516 ? 28.814 11.481 -38.179 1.00 31.83 516 ILE A CA 1
ATOM 4333 C C . ILE A 1 516 ? 28.210 12.342 -37.043 1.00 31.83 516 ILE A C 1
ATOM 4335 O O . ILE A 1 516 ? 28.064 11.928 -35.896 1.00 31.83 516 ILE A O 1
ATOM 4339 N N . GLN A 1 517 ? 27.769 13.558 -37.392 1.00 33.75 517 GLN A N 1
ATOM 4340 C CA . GLN A 1 517 ? 26.658 14.220 -36.693 1.00 33.75 517 GLN A CA 1
ATOM 4341 C C . GLN A 1 517 ? 25.352 13.635 -37.245 1.00 33.75 517 GLN A C 1
ATOM 4343 O O . GLN A 1 517 ? 24.852 14.103 -38.266 1.00 33.75 517 GLN A O 1
ATOM 4348 N N . VAL A 1 518 ? 24.790 12.609 -36.598 1.00 33.72 518 VAL A N 1
ATOM 4349 C CA . VAL A 1 518 ? 23.389 12.258 -36.867 1.00 33.72 518 VAL A CA 1
ATOM 4350 C C . VAL A 1 518 ? 22.508 13.049 -35.915 1.00 33.72 518 VAL A C 1
ATOM 4352 O O . VAL A 1 518 ? 22.400 12.738 -34.729 1.00 33.72 518 VAL A O 1
ATOM 4355 N N . CYS A 1 519 ? 21.891 14.108 -36.434 1.00 39.03 519 CYS A N 1
ATOM 4356 C CA . CYS A 1 519 ? 20.766 14.760 -35.778 1.00 39.03 519 CYS A CA 1
ATOM 4357 C C . CYS A 1 519 ? 19.560 13.821 -35.875 1.00 39.03 519 CYS A C 1
ATOM 4359 O O . CYS A 1 519 ? 18.751 13.933 -36.793 1.00 39.03 519 CYS A O 1
ATOM 4361 N N . TYR A 1 520 ? 19.453 12.863 -34.961 1.00 43.78 520 TYR A N 1
ATOM 4362 C CA . TYR A 1 520 ? 18.221 12.103 -34.812 1.00 43.78 520 TYR A CA 1
ATOM 4363 C C . TYR A 1 520 ? 17.173 13.013 -34.169 1.00 43.78 520 TYR A C 1
ATOM 4365 O O . TYR A 1 520 ? 17.300 13.401 -33.005 1.00 43.78 520 TYR A O 1
ATOM 4373 N N . TYR A 1 521 ? 16.138 13.364 -34.928 1.00 55.34 521 TYR A N 1
ATOM 4374 C CA . TYR A 1 521 ? 14.931 13.943 -34.354 1.00 55.34 521 TYR A CA 1
ATOM 4375 C C . TYR A 1 521 ? 14.224 12.825 -33.592 1.00 55.34 521 TYR A C 1
ATOM 4377 O O . TYR A 1 521 ? 13.766 11.857 -34.197 1.00 55.34 521 TYR A O 1
ATOM 4385 N N . HIS A 1 522 ? 14.210 12.928 -32.267 1.00 63.41 522 HIS A N 1
ATOM 4386 C CA . HIS A 1 522 ? 13.450 12.018 -31.423 1.00 63.41 522 HIS A CA 1
ATOM 4387 C C . HIS A 1 522 ? 12.081 12.647 -31.200 1.00 63.41 522 HIS A C 1
ATOM 4389 O O . HIS A 1 522 ? 11.990 13.770 -30.705 1.00 63.41 522 HIS A O 1
ATOM 4395 N N . GLU A 1 523 ? 11.033 11.937 -31.584 1.00 74.94 523 GLU A N 1
ATOM 4396 C CA . GLU A 1 523 ? 9.670 12.257 -31.181 1.00 74.94 523 GLU A CA 1
ATOM 4397 C C . GLU A 1 523 ? 9.307 11.337 -30.025 1.00 74.94 523 GLU A C 1
ATOM 4399 O O . GLU A 1 523 ? 9.342 10.112 -30.160 1.00 74.94 523 GLU A O 1
ATOM 4404 N N . LEU A 1 524 ? 9.038 11.923 -28.861 1.00 82.31 524 LEU A N 1
ATOM 4405 C CA . LEU A 1 524 ? 8.530 11.177 -27.721 1.00 82.31 524 LEU A CA 1
ATOM 4406 C C . LEU A 1 524 ? 7.029 10.994 -27.928 1.00 82.31 524 LEU A C 1
ATOM 4408 O O . LEU A 1 524 ? 6.292 11.979 -27.960 1.00 82.31 524 LEU A O 1
ATOM 4412 N N . LYS A 1 525 ? 6.584 9.742 -28.059 1.00 85.31 525 LYS A N 1
ATOM 4413 C CA . LYS A 1 525 ? 5.159 9.417 -28.099 1.00 85.31 525 LYS A CA 1
ATOM 4414 C C . LYS A 1 525 ? 4.503 9.967 -26.836 1.00 85.31 525 LYS A C 1
ATOM 4416 O O . LYS A 1 525 ? 5.040 9.801 -25.735 1.00 85.31 525 LYS A O 1
ATOM 4421 N N . ASP A 1 526 ? 3.356 10.616 -26.994 1.00 84.94 526 ASP A N 1
ATOM 4422 C CA . ASP A 1 526 ? 2.573 11.035 -25.842 1.00 84.94 526 ASP A CA 1
ATOM 4423 C C . ASP A 1 526 ? 1.951 9.795 -25.197 1.00 84.94 526 ASP A C 1
ATOM 4425 O O . ASP A 1 526 ? 1.175 9.066 -25.818 1.00 84.94 526 ASP A O 1
ATOM 4429 N N . THR A 1 527 ? 2.393 9.492 -23.981 1.00 88.94 527 THR A N 1
ATOM 4430 C CA . THR A 1 527 ? 1.939 8.335 -23.214 1.00 88.94 527 THR A CA 1
ATOM 4431 C C . THR A 1 527 ? 1.564 8.807 -21.816 1.00 88.94 527 THR A C 1
ATOM 4433 O O . THR A 1 527 ? 2.234 9.694 -21.269 1.00 88.94 527 THR A O 1
ATOM 4436 N N . PRO A 1 528 ? 0.539 8.200 -21.198 1.00 89.62 528 PRO A N 1
ATOM 4437 C CA . PRO A 1 528 ? -0.034 8.719 -19.960 1.00 89.62 528 PRO A CA 1
ATOM 4438 C C . PRO A 1 528 ? 0.943 8.730 -18.781 1.00 89.62 528 PRO A C 1
ATOM 4440 O O . PRO A 1 528 ? 0.797 9.527 -17.857 1.00 89.62 528 PRO A O 1
ATOM 4443 N N . PHE A 1 529 ? 1.983 7.891 -18.819 1.00 93.31 529 PHE A N 1
ATOM 4444 C CA . PHE A 1 529 ? 2.921 7.741 -17.707 1.00 93.31 529 PHE A CA 1
ATOM 4445 C C . PHE A 1 529 ? 4.285 8.402 -17.941 1.00 93.31 529 PHE A C 1
ATOM 4447 O O . PHE A 1 529 ? 5.172 8.266 -17.098 1.00 93.31 529 PHE A O 1
ATOM 4454 N N . ASN A 1 530 ? 4.462 9.164 -19.031 1.00 92.00 530 ASN A N 1
ATOM 4455 C CA . ASN A 1 530 ? 5.705 9.901 -19.302 1.00 92.00 530 ASN A CA 1
ATOM 4456 C C . ASN A 1 530 ? 6.107 10.810 -18.130 1.00 92.00 530 ASN A C 1
ATOM 4458 O O . ASN A 1 530 ? 7.273 10.824 -17.737 1.00 92.00 530 ASN A O 1
ATOM 4462 N N . GLY A 1 531 ? 5.141 11.541 -17.559 1.00 91.38 531 GLY A N 1
ATOM 4463 C CA . GLY A 1 531 ? 5.372 12.452 -16.435 1.00 91.38 531 GLY A CA 1
ATOM 4464 C C . GLY A 1 531 ? 5.845 11.736 -15.167 1.00 91.38 531 GLY A C 1
ATOM 4465 O O . GLY A 1 531 ? 6.794 12.184 -14.529 1.00 91.38 531 GLY A O 1
ATOM 4466 N N . ILE A 1 532 ? 5.246 10.586 -14.849 1.00 93.81 532 ILE A N 1
ATOM 4467 C CA . ILE A 1 532 ? 5.651 9.761 -13.702 1.00 93.81 532 ILE A CA 1
ATOM 4468 C C . ILE A 1 532 ? 7.056 9.192 -13.934 1.00 93.81 532 ILE A C 1
ATOM 4470 O O . ILE A 1 532 ? 7.941 9.345 -13.091 1.00 93.81 532 ILE A O 1
ATOM 4474 N N . ALA A 1 533 ? 7.286 8.586 -15.103 1.00 94.19 533 ALA A N 1
ATOM 4475 C CA . ALA A 1 533 ? 8.545 7.926 -15.427 1.00 94.19 533 ALA A CA 1
ATOM 4476 C C . ALA A 1 533 ? 9.739 8.885 -15.353 1.00 94.19 533 ALA A C 1
ATOM 4478 O O . ALA A 1 533 ? 10.779 8.537 -14.798 1.00 94.19 533 ALA A O 1
ATOM 4479 N N . ILE A 1 534 ? 9.605 10.108 -15.877 1.00 92.25 534 ILE A N 1
ATOM 4480 C CA . ILE A 1 534 ? 10.713 11.068 -15.869 1.00 92.25 534 ILE A CA 1
ATOM 4481 C C . ILE A 1 534 ? 11.000 11.639 -14.477 1.00 92.25 534 ILE A C 1
ATOM 4483 O O . ILE A 1 534 ? 12.163 11.864 -14.146 1.00 92.25 534 ILE A O 1
ATOM 4487 N N . GLN A 1 535 ? 9.976 11.862 -13.649 1.00 92.25 535 GLN A N 1
ATOM 4488 C CA . GLN A 1 535 ? 10.177 12.307 -12.269 1.00 92.25 535 GLN A CA 1
ATOM 4489 C C . GLN A 1 535 ? 10.959 11.258 -11.481 1.00 92.25 535 GLN A C 1
ATOM 4491 O O . GLN A 1 535 ? 11.945 11.588 -10.824 1.00 92.25 535 GLN A O 1
ATOM 4496 N N . GLN A 1 536 ? 10.547 9.994 -11.589 1.00 93.69 536 GLN A N 1
ATOM 4497 C CA . GLN A 1 536 ? 11.237 8.892 -10.929 1.00 93.69 536 GLN A CA 1
ATOM 4498 C C . GLN A 1 536 ? 12.660 8.738 -11.461 1.00 93.69 536 GLN A C 1
ATOM 4500 O O . GLN A 1 536 ? 13.609 8.622 -10.691 1.00 93.69 536 GLN A O 1
ATOM 4505 N N . LEU A 1 537 ? 12.849 8.854 -12.773 1.00 91.81 537 LEU A N 1
ATOM 4506 C CA . LEU A 1 537 ? 14.175 8.795 -13.371 1.00 91.81 537 LEU A CA 1
ATOM 4507 C C . LEU A 1 537 ? 15.117 9.895 -12.864 1.00 91.81 537 LEU A C 1
ATOM 4509 O O . LEU A 1 537 ? 16.286 9.615 -12.606 1.00 91.81 537 LEU A O 1
ATOM 4513 N N . ARG A 1 538 ? 14.623 11.125 -12.669 1.00 90.31 538 ARG A N 1
ATOM 4514 C CA . ARG A 1 538 ? 15.402 12.213 -12.053 1.00 90.31 538 ARG A CA 1
ATOM 4515 C C . ARG A 1 538 ? 15.810 11.878 -10.623 1.00 90.31 538 ARG A C 1
ATOM 4517 O O . ARG A 1 538 ? 16.985 11.999 -10.301 1.00 90.31 538 ARG A O 1
ATOM 4524 N N . GLN A 1 539 ? 14.880 11.375 -9.810 1.00 91.19 539 GLN A N 1
ATOM 4525 C CA . GLN A 1 539 ? 15.179 10.952 -8.436 1.00 91.19 539 GLN A CA 1
ATOM 4526 C C . GLN A 1 539 ? 16.292 9.893 -8.402 1.00 91.19 539 GLN A C 1
ATOM 4528 O O . GLN A 1 539 ? 17.218 9.991 -7.597 1.00 91.19 539 GLN A O 1
ATOM 4533 N N . GLN A 1 540 ? 16.258 8.928 -9.326 1.00 91.69 540 GLN A N 1
ATOM 4534 C CA . GLN A 1 540 ? 17.300 7.904 -9.438 1.00 91.69 540 GLN A CA 1
ATOM 4535 C C . GLN A 1 540 ? 18.650 8.471 -9.908 1.00 91.69 540 GLN A C 1
ATOM 4537 O O . GLN A 1 540 ? 19.702 8.036 -9.439 1.00 91.69 540 GLN A O 1
ATOM 4542 N N . LEU A 1 541 ? 18.646 9.457 -10.810 1.00 88.25 541 LEU A N 1
ATOM 4543 C CA . LEU A 1 541 ? 19.868 10.137 -11.249 1.00 88.25 541 LEU A CA 1
ATOM 4544 C C . LEU A 1 541 ? 20.508 10.955 -10.127 1.00 88.25 541 LEU A C 1
ATOM 4546 O O . LEU A 1 541 ? 21.727 10.897 -9.966 1.00 88.25 541 LEU A O 1
ATOM 4550 N N . ASP A 1 542 ? 19.708 11.692 -9.362 1.00 88.94 542 ASP A N 1
ATOM 4551 C CA . ASP A 1 542 ? 20.187 12.495 -8.235 1.00 88.94 542 ASP A CA 1
ATOM 4552 C C . ASP A 1 542 ? 20.791 11.594 -7.151 1.00 88.94 542 ASP A C 1
ATOM 4554 O O . ASP A 1 542 ? 21.887 11.864 -6.651 1.00 88.94 542 ASP A O 1
ATOM 4558 N N . TYR A 1 543 ? 20.134 10.464 -6.863 1.00 88.56 543 TYR A N 1
ATOM 4559 C CA . TYR A 1 543 ? 20.660 9.429 -5.975 1.00 88.56 543 TYR A CA 1
ATOM 4560 C C . TYR A 1 543 ? 22.015 8.889 -6.459 1.00 88.56 543 TYR A C 1
ATOM 4562 O O . TYR A 1 543 ? 22.983 8.855 -5.698 1.00 88.56 543 TYR A O 1
ATOM 4570 N N . GLU A 1 544 ? 22.128 8.527 -7.740 1.00 85.69 544 GLU A N 1
ATOM 4571 C CA . GLU A 1 544 ? 23.378 8.026 -8.323 1.00 85.69 544 GLU A CA 1
ATOM 4572 C C . GLU A 1 544 ? 24.508 9.064 -8.292 1.00 85.69 544 GLU A C 1
ATOM 4574 O O . GLU A 1 544 ? 25.665 8.733 -8.015 1.00 85.69 544 GLU A O 1
ATOM 4579 N N . GLN A 1 545 ? 24.202 10.339 -8.541 1.00 86.75 545 GLN A N 1
ATOM 4580 C CA . GLN A 1 545 ? 25.187 11.416 -8.437 1.00 86.75 545 GLN A CA 1
ATOM 4581 C C . GLN A 1 545 ? 25.670 11.604 -6.994 1.00 86.75 545 GLN A C 1
ATOM 4583 O O . GLN A 1 545 ? 26.880 11.706 -6.765 1.00 86.75 545 GLN A O 1
ATOM 4588 N N . ALA A 1 546 ? 24.751 11.602 -6.024 1.00 87.50 546 ALA A N 1
ATOM 4589 C CA . ALA A 1 546 ? 25.079 11.695 -4.604 1.00 87.50 546 ALA A CA 1
ATOM 4590 C C . ALA A 1 546 ? 25.945 10.511 -4.145 1.00 87.50 546 ALA A C 1
ATOM 4592 O O . ALA A 1 546 ? 26.983 10.715 -3.510 1.00 87.50 546 ALA A O 1
ATOM 4593 N N . ARG A 1 547 ? 25.586 9.286 -4.547 1.00 86.31 547 ARG A N 1
ATOM 4594 C CA . ARG A 1 547 ? 26.350 8.063 -4.267 1.00 86.31 547 ARG A CA 1
ATOM 4595 C C . ARG A 1 547 ? 27.771 8.141 -4.826 1.00 86.31 547 ARG A C 1
ATOM 4597 O O . ARG A 1 547 ? 28.732 7.931 -4.090 1.00 86.31 547 ARG A O 1
ATOM 4604 N N . ARG A 1 548 ? 27.933 8.516 -6.101 1.00 84.94 548 ARG A N 1
ATOM 4605 C CA . ARG A 1 548 ? 29.263 8.662 -6.727 1.00 84.94 548 ARG A CA 1
ATOM 4606 C C . ARG A 1 548 ? 30.121 9.705 -6.018 1.00 84.94 548 ARG A C 1
ATOM 4608 O O . ARG A 1 548 ? 31.322 9.496 -5.853 1.00 84.94 548 ARG A O 1
ATOM 4615 N N . LYS A 1 549 ? 29.522 10.823 -5.596 1.00 87.56 549 LYS A N 1
ATOM 4616 C CA . LYS A 1 549 ? 30.222 11.858 -4.826 1.00 87.56 549 LYS A CA 1
ATOM 4617 C C . LYS A 1 549 ? 30.712 11.304 -3.484 1.00 87.56 549 LYS A C 1
ATOM 4619 O O . LYS A 1 549 ? 31.893 11.451 -3.174 1.00 87.56 549 LYS A O 1
ATOM 4624 N N . PHE A 1 550 ? 29.846 10.606 -2.752 1.00 85.75 550 PHE A N 1
ATOM 4625 C CA . PHE A 1 550 ? 30.190 9.964 -1.484 1.00 85.75 550 PHE A CA 1
ATOM 4626 C C . PHE A 1 550 ? 31.311 8.922 -1.638 1.00 85.75 550 PHE A C 1
ATOM 4628 O O . PHE A 1 550 ? 32.271 8.924 -0.867 1.00 85.75 550 PHE A O 1
ATOM 4635 N N . ASP A 1 551 ? 31.257 8.077 -2.670 1.00 83.69 551 ASP A N 1
ATOM 4636 C CA . ASP A 1 551 ? 32.299 7.079 -2.940 1.00 83.69 551 ASP A CA 1
ATOM 4637 C C . ASP A 1 551 ? 33.651 7.725 -3.283 1.00 83.69 551 ASP A C 1
ATOM 4639 O O . ASP A 1 551 ? 34.704 7.258 -2.831 1.00 83.69 551 ASP A O 1
ATOM 4643 N N . CYS A 1 552 ? 33.642 8.823 -4.045 1.00 83.44 552 CYS A N 1
ATOM 4644 C CA . CYS A 1 552 ? 34.837 9.617 -4.328 1.00 83.44 552 CYS A CA 1
ATOM 4645 C C . CYS A 1 552 ? 35.437 10.225 -3.050 1.00 83.44 552 CYS A C 1
ATOM 4647 O O . CYS A 1 552 ? 36.645 10.105 -2.830 1.00 83.44 552 CYS A O 1
ATOM 4649 N N . GLU A 1 553 ? 34.614 10.824 -2.188 1.00 87.19 553 GLU A N 1
ATOM 4650 C CA . GLU A 1 553 ? 35.040 11.393 -0.901 1.00 87.19 553 GLU A CA 1
ATOM 4651 C C . GLU A 1 553 ? 35.593 10.310 0.036 1.00 87.19 553 GLU A C 1
ATOM 4653 O O . GLU A 1 553 ? 36.669 10.469 0.617 1.00 87.19 553 GLU A O 1
ATOM 4658 N N . ARG A 1 554 ? 34.925 9.154 0.121 1.00 84.56 554 ARG A N 1
ATOM 4659 C CA . ARG A 1 554 ? 35.386 8.002 0.905 1.00 84.56 554 ARG A CA 1
ATOM 4660 C C . ARG A 1 554 ? 36.739 7.489 0.413 1.00 84.56 554 ARG A C 1
ATOM 4662 O O . ARG A 1 554 ? 37.625 7.244 1.231 1.00 84.56 554 ARG A O 1
ATOM 4669 N N . ARG A 1 555 ? 36.934 7.359 -0.906 1.00 82.19 555 ARG A N 1
ATOM 4670 C CA . ARG A 1 555 ? 38.232 6.976 -1.493 1.00 82.19 555 ARG A CA 1
ATOM 4671 C C . ARG A 1 555 ? 39.313 8.008 -1.191 1.00 82.19 555 ARG A C 1
ATOM 4673 O O . ARG A 1 555 ? 40.417 7.620 -0.821 1.00 82.19 555 ARG A O 1
ATOM 4680 N N . HIS A 1 556 ? 39.002 9.299 -1.300 1.00 83.69 556 HIS A N 1
ATOM 4681 C CA . HIS A 1 556 ? 39.950 10.364 -0.979 1.00 83.69 556 HIS A CA 1
ATOM 4682 C C . HIS A 1 556 ? 40.377 10.315 0.496 1.00 83.69 556 HIS A C 1
ATOM 4684 O O . HIS A 1 556 ? 41.569 10.355 0.790 1.00 83.69 556 HIS A O 1
ATOM 4690 N N . ASN A 1 557 ? 39.428 10.108 1.414 1.00 79.38 557 ASN A N 1
ATOM 4691 C CA . ASN A 1 557 ? 39.691 9.986 2.849 1.00 79.38 557 ASN A CA 1
ATOM 4692 C C . ASN A 1 557 ? 40.509 8.736 3.207 1.00 79.38 557 ASN A C 1
ATOM 4694 O O . ASN A 1 557 ? 41.385 8.799 4.068 1.00 79.38 557 ASN A O 1
ATOM 4698 N N . LEU A 1 558 ? 40.262 7.601 2.545 1.00 79.25 558 LEU A N 1
ATOM 4699 C CA . LEU A 1 558 ? 41.063 6.385 2.727 1.00 79.25 558 LEU A CA 1
ATOM 4700 C C . LEU A 1 558 ? 42.495 6.562 2.204 1.00 79.25 558 LEU A C 1
ATOM 4702 O O . LEU A 1 558 ? 43.444 6.150 2.867 1.00 79.25 558 LEU A O 1
ATOM 4706 N N . LEU A 1 559 ? 42.666 7.226 1.056 1.00 80.44 559 LEU A N 1
ATOM 4707 C CA . LEU A 1 559 ? 43.985 7.551 0.506 1.00 80.44 559 LEU A CA 1
ATOM 4708 C C . LEU A 1 559 ? 44.738 8.582 1.357 1.00 80.44 559 LEU A C 1
ATOM 4710 O O . LEU A 1 559 ? 45.959 8.493 1.457 1.00 80.44 559 LEU A O 1
ATOM 4714 N N . ALA A 1 560 ? 44.036 9.530 1.982 1.00 76.31 560 ALA A N 1
ATOM 4715 C CA . ALA A 1 560 ? 44.626 10.480 2.922 1.00 76.31 560 ALA A CA 1
ATOM 4716 C C . ALA A 1 560 ? 45.115 9.772 4.198 1.00 76.31 560 ALA A C 1
ATOM 4718 O O . ALA A 1 560 ? 46.261 9.959 4.592 1.00 76.31 560 ALA A O 1
ATOM 4719 N N . LYS A 1 561 ? 44.303 8.875 4.780 1.00 76.44 561 LYS A N 1
ATOM 4720 C CA . LYS A 1 561 ? 44.678 8.082 5.968 1.00 76.44 561 LYS A CA 1
ATOM 4721 C C . LYS A 1 561 ? 45.794 7.063 5.698 1.00 76.44 561 LYS A C 1
ATOM 4723 O O . LYS A 1 561 ? 46.592 6.786 6.584 1.00 76.44 561 LYS A O 1
ATOM 4728 N N . GLY A 1 562 ? 45.879 6.526 4.480 1.00 60.69 562 GLY A N 1
ATOM 4729 C CA . GLY A 1 562 ? 46.940 5.597 4.069 1.00 60.69 562 GLY A CA 1
ATOM 4730 C C . GLY A 1 562 ? 48.301 6.248 3.789 1.00 60.69 562 GLY A C 1
ATOM 4731 O O . GLY A 1 562 ? 49.276 5.532 3.583 1.00 60.69 562 GLY A O 1
ATOM 4732 N N . ARG A 1 563 ? 48.396 7.586 3.768 1.00 55.78 563 ARG A N 1
ATOM 4733 C CA . ARG A 1 563 ? 49.666 8.313 3.583 1.00 55.78 563 ARG A CA 1
ATOM 4734 C C . ARG A 1 563 ? 50.377 8.673 4.893 1.00 55.78 563 ARG A C 1
ATOM 4736 O O . ARG A 1 563 ? 51.526 9.099 4.827 1.00 55.78 563 ARG A O 1
ATOM 4743 N N . ASP A 1 564 ? 49.749 8.454 6.052 1.00 49.88 564 ASP A N 1
ATOM 4744 C CA . ASP A 1 564 ? 50.323 8.796 7.366 1.00 49.88 564 ASP A CA 1
ATOM 4745 C C . ASP A 1 564 ? 51.131 7.669 8.036 1.00 49.88 564 ASP A C 1
ATOM 4747 O O . ASP A 1 564 ? 51.754 7.887 9.076 1.00 49.88 564 ASP A O 1
ATOM 4751 N N . THR A 1 565 ? 51.232 6.477 7.441 1.00 44.22 565 THR A N 1
ATOM 4752 C CA . THR A 1 565 ? 52.185 5.459 7.911 1.00 44.22 565 THR A CA 1
ATOM 4753 C C . THR A 1 565 ? 53.541 5.667 7.242 1.00 44.22 565 THR A C 1
ATOM 4755 O O . THR A 1 565 ? 53.827 5.090 6.190 1.00 44.22 565 THR A O 1
ATOM 4758 N N . LYS A 1 566 ? 54.400 6.495 7.850 1.00 43.09 566 LYS A N 1
ATOM 4759 C CA . LYS A 1 566 ? 55.844 6.437 7.573 1.00 43.09 566 LYS A CA 1
ATOM 4760 C C . LYS A 1 566 ? 56.343 5.010 7.852 1.00 43.09 566 LYS A C 1
ATOM 4762 O O . LYS A 1 566 ? 55.920 4.430 8.854 1.00 43.09 566 LYS A O 1
ATOM 4767 N N . PRO A 1 567 ? 57.249 4.448 7.032 1.00 42.00 567 PRO A N 1
ATOM 4768 C CA . PRO A 1 567 ? 57.947 3.234 7.419 1.00 42.00 567 PRO A CA 1
ATOM 4769 C C . PRO A 1 567 ? 58.730 3.540 8.699 1.00 42.00 567 PRO A C 1
ATOM 4771 O O . PRO A 1 567 ? 59.521 4.485 8.744 1.00 42.00 567 PRO A O 1
ATOM 4774 N N . ILE A 1 568 ? 58.456 2.780 9.756 1.00 42.88 568 ILE A N 1
ATOM 4775 C CA . ILE A 1 568 ? 59.341 2.714 10.913 1.00 42.88 568 ILE A CA 1
ATOM 4776 C C . ILE A 1 568 ? 60.582 1.975 10.403 1.00 42.88 568 ILE A C 1
ATOM 4778 O O . ILE A 1 568 ? 60.490 0.793 10.074 1.00 42.88 568 ILE A O 1
ATOM 4782 N N . ASN A 1 569 ? 61.677 2.720 10.228 1.00 43.06 569 ASN A N 1
ATOM 4783 C CA . ASN A 1 569 ? 63.013 2.167 9.995 1.00 43.06 569 ASN A CA 1
ATOM 4784 C C . ASN A 1 569 ? 63.500 1.410 11.227 1.00 43.06 569 ASN A C 1
ATOM 4786 O O . ASN A 1 569 ? 63.267 1.930 12.345 1.00 43.06 569 ASN A O 1
#

Foldseek 3Di:
DEEEEEALDDDPVLCCLQQPCVVVQYHYDYDNALQVLVVCLVPPVLQHQAYEYEQASDDPPDDDPPQCVVCVVVVHDSRVCNRRSRVVSVVSCVVLQADLLRYEYEFQDDPPDPCLVVLLVVLLVCLVVVVVVSVVVSLLQNLLQDDPVLNVVLCCCVPPVVDSVVNSVSSVVVVVVLVVVLVVLVVVLVVVLVVLVPDPDDPVVSVVVVVVSVVVSPDPGSLGPPVPRSVSVVVVVCVVVVHDHHHYWHPDSVGSNVVVNVSVCCASDCDPNHVQVNLLSLLLSQLLQVLVVVVPDPQAWDPLQPVDDSNVLSVVSCVLSSHNDDDSVCQQVSLLVLLLSLLVSLCPPDPVLLPPLLSLLRVLSNLSNVCVVVCLCVLAPETDGSLSSLVSVQSSCCNTRVDRGCGDPNSNCVSFDPDQDDPVVLVVVLVVCCVPPQPDPPDDSLVSLVLLQDQPNFDADPVRHGDRSSRHDHSLLSSLSSSFSSQKDFDDPPPDPDDDDDDDDDPPDPDDDDPDPDPGDIDRHDDPCSRSSSRSNVVVVVVVVVVVVVVVVVVVVVVVVVVPDDPPD

Secondary structure (DSSP,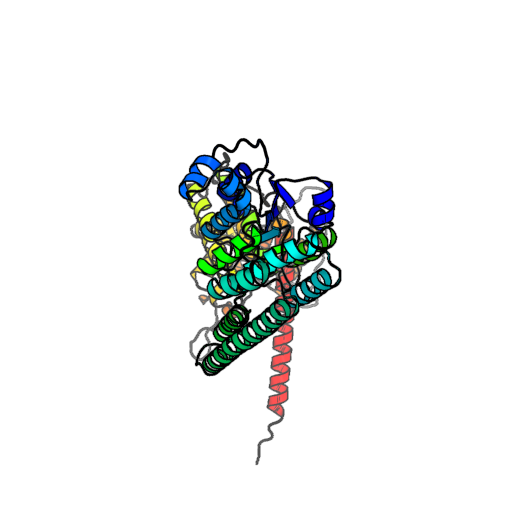 8-state):
-EEEEE-SS--HHHHHHHHTTHHHHSEEEEE-SHHHHHHHHHH-GGG-SEEEEES----TT---TTHHHHHHHHTS-HHHHHHTHHHHHHHHHHHTT--GGGEEEEES----S--HHHHHHHHHHHHHHT-HHHHHHHHHHHHHTS-HHHHHHHHHIIIII--HHHHHHHHHHHHHHHHHHHHHHHHHHHHHHHHHHTSS--HHHHHHHHHHHHHHTS--------TT-HHHHHHHHHHHTTPPPPEEEE--HHHHHHHHHHHHHHHHS--TTTHHHHHHHHHHHHHHHHHHHHHHS-PPPPGGGTTS-HHHHHHHHHHHT--SS--GGGHHHHHHHHHHHHHGGGTT--GGGGG-TTHHHHHHHHHHHHHHHTTTTTTTT----HHHHHHHHHHHHHHHH------GGGGGGGGS-S-PPPHHHHHHHHHHHHHHHS--SS--HHHHHHHHT-STTPPBPTTSPBP-GGGTS-HHHHHHHHHHHHTEEEEPTTS--S-PPP--------SS--S-----EEEEP--TTHHHHHHHHHHHHHHHHHHHHHHHHHHHHHHHHTT------

pLDDT: mean 80.16, std 16.32, range [30.05, 98.56]